Protein 3RMU (pdb70)

Solvent-accessible surface area: 24701 Å² total; per-residue (Å²): 71,151,26,28,61,1,35,4,1,0,0,0,0,58,50,18,127,123,0,11,44,12,0,115,95,37,13,41,12,123,31,43,158,50,57,82,34,101,168,58,12,11,17,1,1,49,0,58,13,35,18,10,84,1,13,0,11,55,31,65,54,178,137,10,98,4,24,47,55,22,135,186,54,163,56,11,10,18,30,13,0,0,0,20,4,77,63,3,99,40,8,14,110,56,4,103,153,82,177,17,90,1,22,40,123,109,57,119,104,9,44,69,54,84,34,5,1,60,2,90,58,64,40,50,4,2,6,31,2,12,2,6,37,79,89,76,10,27,68,0,23,3,0,0,0,0,0,59,47,17,134,117,0,13,46,12,0,119,96,36,12,51,12,119,24,43,158,51,60,81,35,104,165,45,11,10,18,0,2,49,0,32,11,12,3,4,82,1,9,0,12,56,34,59,56,184,134,11,101,4,39,46,54,21,136,183,55,159,59,11,12,25,35,14,0,0,0,14,2,45,64,3,98,45,5,8,116,62,4,96,171,81,178,21,88,5,23,43,100,64,58,148,107,6,39,59,56,59,38,6,4,54,2,94,60,60,42,51,5,2,7,30,2,9,2,1,34,14,77,49,24,18,88,0,24,4,0,0,0,0,0,57,45,7,128,123,0,16,44,12,0,119,90,34,12,31,12,126,31,43,153,45,58,82,33,103,166,58,12,11,17,0,2,51,0,57,11,66,16,3,84,0,11,0,10,59,32,61,57,191,138,9,98,3,39,54,54,21,131,159,42,158,53,12,12,15,28,13,0,0,0,21,4,14,52,2,98,31,6,15,119,42,4,109,154,79,179,18,84,3,24,41,42,117,56,125,108,7,44,66,51,71,35,5,2,53,2,78,60,111,43,56,3,8,6,33,2,14,1,6,37,34,118,71,25,28,71,0,25,4,0,0,0,0,1,65,46,7,127,119,0,14,47,10,0,115,96,38,15,28,9,79,30,44,141,35,56,81,32,104,165,52,10,12,17,0,2,51,0,30,9,17,11,0,48,0,13,0,12,57,34,61,56,187,132,10,101,4,25,44,56,22,121,189,45,171,70,11,12,28,34,12,0,0,0,23,3,100,66,5,96,44,7,8,100,56,4,103,153,83,180,18,72,2,27,49,60,118,57,124,105,10,46,63,55,85,32,7,3,58,1,74,51,138,40,48,4,2,7,32,2,14,2,6,40,80

Secondary structure (DSSP, 8-state):
--EEEEEEEEEE-S-HHHHHHIIIIIS--EEPPPEEEGGGTEEEEEEE-SSSEEEEEEE-STT-TTHHHHHH-TT-EEEEEEEEES-HHHHHHHHHHTT-TTB----EE-TTSSEEEEE-S-SS--S-EEEEE-/--EEEEEEEEEE-S-HHHHHHIIIIIS--EEPPPEEEGGGTEEEEEEE-SS-EEEEEEE-STT-TTHHHHHH-TT-EEEEEEEEES-HHHHHHHHHHTT-TTB-S--EE-TTSSEEEEE-S-SS--S-EEEEE-/--EEEEEEEEEE-S-HHHHHHIIIIIS--EEPPPEEEGGGTEEEEEEE-SSSEEEEEEE-STT-TTHHHHHHSTT-EEEEEEEEES-HHHHHHHHHHTT-TTB----EE-TTSSEEEEE-S-SS--S-EEEEE-/--EEEEEEEEEE-S-HHHHHHIIIIIS--EEPPPEEEGGGTEEEEEEE-SSSEEEEEEE-STT-TTHHHHHH-TT-EEEEEEEEES-HHHHHHHHHHTT-TTB----EE-TTSSEEEEE-S-SS--S-EEEEE-

Sequence (536 aa):
SMLGRLNHVAIAVPDLEKAAAFYKNILGAQVSEAVPLPEHGVSVVFVNLGNTKMMELLHPLGLDSPIAGFLQKNKAGGMHHICIEVDNINAAVMDLKKKKIRSLSEEVKIGAHGKPVIFLHPKDCGGVLVELEQASMLGRRLNHVAIAVPDLEKAAAFYKNILGAQQVSEAVPLPEHGVSVVFVNLGNTKMMELLHPLGLDSPIAGFLQKNKAGGMHHICIEVDNINAAVMDLKKKKIRSLSEEVKKIGAHGKPVIFLHPKDCGGVLVELEQASMLGRLNHVAIAVPDLEKAAAFYKNILGAQVSEAVPLPEHGVSVVFVNLGNTKMMELLHPLGLDSPIAGFLQKNKAGGMHHICIEVDNINAAVMDLKKKKIRSLSEEEVKIGAHGKPVIIFLHPKDCGGVLVELEQASMLGRLNHVAIAVPDLEKAAAFYKNILGAQVSEEAVPLPEHGVSVVFVNLGNTKMELLHPLGLDSPIAGFLQKNKAGGMHHICIEVDDNINAAVMDLKKKKIRSLSEEVKIGAHGKPVIFLHPKDCGGVLVELEQA

Radius of gyration: 24.74 Å; Cα contacts (8 Å, |Δi|>4): 1423; chains: 4; bounding box: 64×64×47 Å

Structure (mmCIF, N/CA/C/O backbone):
data_3RMU
#
_entry.id   3RMU
#
_cell.length_a   53.120
_cell.length_b   66.690
_cell.length_c   76.980
_cell.angle_alpha   90.00
_cell.angle_beta   90.10
_cell.angle_gamma   90.00
#
_symmetry.space_group_name_H-M   'P 1 21 1'
#
loop_
_entity.id
_entity.type
_entity.pdbx_description
1 polymer 'Methylmalonyl-CoA epimerase, mitochondrial'
2 non-polymer 'COBALT (II) ION'
3 non-polymer 1,2-ETHANEDIOL
4 non-polymer 'TETRAETHYLENE GLYCOL'
5 water water
#
loop_
_atom_site.group_PDB
_atom_site.id
_atom_site.type_symbol
_atom_site.label_atom_id
_atom_site.label_alt_id
_atom_site.label_comp_id
_atom_site.label_asym_id
_atom_site.label_entity_id
_atom_site.label_seq_id
_atom_site.pdbx_PDB_ins_code
_atom_site.Cartn_x
_atom_site.Cartn_y
_atom_site.Cartn_z
_atom_site.occupancy
_atom_site.B_iso_or_equiv
_atom_site.auth_seq_id
_atom_site.auth_comp_id
_atom_site.auth_asym_id
_atom_site.auth_atom_id
_atom_site.pdbx_PDB_model_num
ATOM 1 N N . SER A 1 1 ? 14.529 33.981 55.425 1.00 48.81 -1 SER A N 1
ATOM 2 C CA . SER A 1 1 ? 14.268 33.933 53.947 1.00 62.31 -1 SER A CA 1
ATOM 3 C C . SER A 1 1 ? 15.614 34.085 53.240 1.00 59.44 -1 SER A C 1
ATOM 4 O O . SER A 1 1 ? 16.096 33.138 52.620 1.00 64.42 -1 SER A O 1
ATOM 7 N N . MET A 1 2 ? 16.225 35.262 53.361 1.00 51.08 0 MET A N 1
ATOM 8 C CA . MET A 1 2 ? 17.599 35.442 52.934 1.00 43.08 0 MET A CA 1
ATOM 9 C C . MET A 1 2 ? 18.539 34.785 53.963 1.00 33.09 0 MET A C 1
ATOM 10 O O . MET A 1 2 ? 18.322 34.797 55.174 1.00 28.58 0 MET A O 1
ATOM 15 N N . LEU A 1 3 ? 19.585 34.181 53.455 1.00 24.59 45 LEU A N 1
ATOM 16 C CA . LEU A 1 3 ? 20.568 33.498 54.264 1.00 24.53 45 LEU A CA 1
ATOM 17 C C . LEU A 1 3 ? 21.599 34.506 54.752 1.00 22.15 45 LEU A C 1
ATOM 18 O O . LEU A 1 3 ? 22.003 35.442 54.025 1.00 25.55 45 LEU A O 1
ATOM 23 N N . GLY A 1 4 ? 22.036 34.316 55.957 1.00 18.11 46 GLY A N 1
ATOM 24 C CA . GLY A 1 4 ? 23.016 35.232 56.592 1.00 19.35 46 GLY A CA 1
ATOM 25 C C . GLY A 1 4 ? 24.312 34.580 57.037 1.00 20.42 46 GLY A C 1
ATOM 26 O O . GLY A 1 4 ? 24.898 33.753 56.323 1.00 18.20 46 GLY A O 1
ATOM 27 N N . ARG A 1 5 ? 24.782 34.967 58.229 1.00 18.06 47 ARG A N 1
ATOM 28 C CA . ARG A 1 5 ? 26.108 34.594 58.701 1.00 15.11 47 ARG A CA 1
ATOM 29 C C . ARG A 1 5 ? 26.149 33.201 59.304 1.00 13.39 47 ARG A C 1
ATOM 30 O O . ARG A 1 5 ? 25.142 32.662 59.689 1.00 15.03 47 ARG A O 1
ATOM 38 N N . LEU A 1 6 ? 27.345 32.682 59.475 1.00 13.76 48 LEU A N 1
ATOM 39 C CA . LEU A 1 6 ? 27.534 31.489 60.278 1.00 12.97 48 LEU A CA 1
ATOM 40 C C . LEU A 1 6 ? 27.514 31.914 61.732 1.00 12.97 48 LEU A C 1
ATOM 41 O O . LEU A 1 6 ? 28.388 32.620 62.190 1.00 18.46 48 LEU A O 1
ATOM 46 N N . ASN A 1 7 ? 26.483 31.497 62.445 1.00 13.79 49 ASN A N 1
ATOM 47 C CA . ASN A 1 7 ? 26.325 31.744 63.867 1.00 13.55 49 ASN A CA 1
ATOM 48 C C . ASN A 1 7 ? 27.286 30.869 64.707 1.00 18.28 49 ASN A C 1
ATOM 49 O O . ASN A 1 7 ? 27.986 31.373 65.551 1.00 18.38 49 ASN A O 1
ATOM 54 N N . HIS A 1 8 ? 27.353 29.571 64.450 1.00 13.39 50 HIS A N 1
ATOM 55 C CA . HIS A 1 8 ? 28.294 28.713 65.160 1.00 15.31 50 HIS A CA 1
ATOM 56 C C . HIS A 1 8 ? 28.625 27.464 64.381 1.00 15.35 50 HIS A C 1
ATOM 57 O O . HIS A 1 8 ? 27.862 27.071 63.473 1.00 17.30 50 HIS A O 1
ATOM 64 N N . VAL A 1 9 ? 29.765 26.875 64.733 1.00 12.11 51 VAL A N 1
ATOM 65 C CA . VAL A 1 9 ? 30.087 25.505 64.362 1.00 14.99 51 VAL A CA 1
ATOM 66 C C . VAL A 1 9 ? 29.978 24.760 65.662 1.00 14.01 51 VAL A C 1
ATOM 67 O O . VAL A 1 9 ? 30.563 25.193 66.648 1.00 15.67 51 VAL A O 1
ATOM 71 N N . ALA A 1 10 ? 29.218 23.666 65.701 1.00 16.06 52 ALA A N 1
ATOM 72 C CA . ALA A 1 10 ? 29.007 22.888 66.945 1.00 16.59 52 ALA A CA 1
ATOM 73 C C . ALA A 1 10 ? 29.925 21.658 66.893 1.00 16.65 52 ALA A C 1
ATOM 74 O O . ALA A 1 10 ? 29.930 20.938 65.905 1.00 19.24 52 ALA A O 1
ATOM 76 N N . ILE A 1 11 ? 30.672 21.457 67.962 1.00 16.22 53 ILE A N 1
ATOM 77 C CA . ILE A 1 11 ? 31.573 20.291 68.118 1.00 20.74 53 ILE A CA 1
ATOM 78 C C . ILE A 1 11 ? 31.126 19.509 69.330 1.00 23.04 53 ILE A C 1
ATOM 79 O O . ILE A 1 11 ? 31.022 20.080 70.417 1.00 21.24 53 ILE A O 1
ATOM 84 N N . ALA A 1 12 ? 30.843 18.205 69.155 1.00 17.34 54 ALA A N 1
ATOM 85 C CA . ALA A 1 12 ? 30.566 17.318 70.248 1.00 25.19 54 ALA A CA 1
ATOM 86 C C . ALA A 1 12 ? 31.887 16.813 70.825 1.00 24.56 54 ALA A C 1
ATOM 87 O O . ALA A 1 12 ? 32.800 16.434 70.088 1.00 24.15 54 ALA A O 1
ATOM 89 N N . VAL A 1 13 ? 32.026 16.894 72.139 1.00 26.67 55 VAL A N 1
ATOM 90 C CA . VAL A 1 13 ? 33.262 16.452 72.797 1.00 26.08 55 VAL A CA 1
ATOM 91 C C . VAL A 1 13 ? 32.924 15.523 73.915 1.00 27.98 55 VAL A C 1
ATOM 92 O O . VAL A 1 13 ? 31.898 15.694 74.590 1.00 27.74 55 VAL A O 1
ATOM 96 N N . PRO A 1 14 ? 33.787 14.520 74.148 1.00 28.12 56 PRO A N 1
ATOM 97 C CA . PRO A 1 14 ? 33.525 13.552 75.213 1.00 35.70 56 PRO A CA 1
ATOM 98 C C . PRO A 1 14 ? 33.892 14.114 76.577 1.00 33.01 56 PRO A C 1
ATOM 99 O O . PRO A 1 14 ? 33.501 13.569 77.586 1.00 31.88 56 PRO A O 1
ATOM 103 N N . ASP A 1 15 ? 34.619 15.227 76.614 1.00 28.18 57 ASP A N 1
ATOM 104 C CA . ASP A 1 15 ? 34.981 15.805 77.893 1.00 32.03 57 ASP A CA 1
ATOM 105 C C . ASP A 1 15 ? 34.951 17.297 77.750 1.00 29.99 57 ASP A C 1
ATOM 106 O O . ASP A 1 15 ? 35.863 17.883 77.187 1.00 27.90 57 ASP A O 1
ATOM 111 N N . LEU A 1 16 ? 33.904 17.925 78.255 1.00 26.99 58 LEU A N 1
ATOM 112 C CA . LEU A 1 16 ? 33.736 19.360 77.979 1.00 29.08 58 LEU A CA 1
ATOM 113 C C . LEU A 1 16 ? 34.848 20.218 78.616 1.00 27.64 58 LEU A C 1
ATOM 114 O O . LEU A 1 16 ? 35.378 21.143 77.982 1.00 21.39 58 LEU A O 1
ATOM 119 N N . GLU A 1 17 ? 35.197 19.929 79.864 1.00 28.49 59 GLU A N 1
ATOM 120 C CA . GLU A 1 17 ? 36.244 20.696 80.556 1.00 29.84 59 GLU A CA 1
ATOM 121 C C . GLU A 1 17 ? 37.615 20.572 79.850 1.00 30.17 59 GLU A C 1
ATOM 122 O O . GLU A 1 17 ? 38.316 21.574 79.661 1.00 28.08 59 GLU A O 1
ATOM 128 N N . LYS A 1 18 ? 37.997 19.347 79.465 1.00 30.94 60 LYS A N 1
ATOM 129 C CA . LYS A 1 18 ? 39.234 19.140 78.720 1.00 29.75 60 LYS A CA 1
ATOM 130 C C . LYS A 1 18 ? 39.250 19.882 77.365 1.00 29.37 60 LYS A C 1
ATOM 131 O O . LYS A 1 18 ? 40.303 20.451 76.975 1.00 23.79 60 LYS A O 1
ATOM 137 N N . ALA A 1 19 ? 38.108 19.901 76.653 1.00 28.16 61 ALA A N 1
ATOM 138 C CA . ALA A 1 19 ? 38.029 20.560 75.339 1.00 24.44 61 ALA A CA 1
ATOM 139 C C . ALA A 1 19 ? 38.131 22.086 75.508 1.00 22.09 61 ALA A C 1
ATOM 140 O O . ALA A 1 19 ? 38.905 22.759 74.820 1.00 22.76 61 ALA A O 1
ATOM 142 N N . ALA A 1 20 ? 37.375 22.617 76.457 1.00 22.20 62 ALA A N 1
ATOM 143 C CA . ALA A 1 20 ? 37.392 24.051 76.779 1.00 20.72 62 ALA A CA 1
ATOM 144 C C . ALA A 1 20 ? 38.794 24.541 77.143 1.00 24.16 62 ALA A C 1
ATOM 145 O O . ALA A 1 20 ? 39.252 25.560 76.635 1.00 22.60 62 ALA A O 1
ATOM 147 N N . ALA A 1 21 ? 39.484 23.778 78.003 1.00 22.98 63 ALA A N 1
ATOM 148 C CA . ALA A 1 21 ? 40.818 24.105 78.438 1.00 22.21 63 ALA A CA 1
ATOM 149 C C . ALA A 1 21 ? 41.830 24.008 77.305 1.00 22.59 63 ALA A C 1
ATOM 150 O O . ALA A 1 21 ? 42.811 24.728 77.311 1.00 26.17 63 ALA A O 1
ATOM 152 N N . PHE A 1 22 ? 41.612 23.123 76.335 1.00 24.42 64 PHE A N 1
ATOM 153 C CA . PHE A 1 22 ? 42.494 23.084 75.179 1.00 25.08 64 PHE A CA 1
ATOM 154 C C . PHE A 1 22 ? 42.408 24.406 74.403 1.00 25.12 64 PHE A C 1
ATOM 155 O O . PHE A 1 22 ? 43.423 25.053 74.127 1.00 26.80 64 PHE A O 1
ATOM 163 N N . TYR A 1 23 ? 41.191 24.807 74.052 1.00 21.46 65 TYR A N 1
ATOM 164 C CA . TYR A 1 23 ? 41.016 26.042 73.296 1.00 21.55 65 TYR A CA 1
ATOM 165 C C . TYR A 1 23 ? 41.566 27.222 74.064 1.00 19.27 65 TYR A C 1
ATOM 166 O O . TYR A 1 23 ? 42.289 28.045 73.486 1.00 21.30 65 TYR A O 1
ATOM 175 N N . LYS A 1 24 ? 41.276 27.280 75.362 1.00 18.22 66 LYS A N 1
ATOM 176 C CA . LYS A 1 24 ? 41.723 28.397 76.182 1.00 26.79 66 LYS A CA 1
ATOM 177 C C . LYS A 1 24 ? 43.237 28.418 76.389 1.00 24.07 66 LYS A C 1
ATOM 178 O O . LYS A 1 24 ? 43.892 29.412 76.114 1.00 25.68 66 LYS A O 1
ATOM 184 N N . ASN A 1 25 ? 43.782 27.325 76.907 1.00 25.26 67 ASN A N 1
ATOM 185 C CA . ASN A 1 25 ? 45.144 27.338 77.416 1.00 25.02 67 ASN A CA 1
ATOM 186 C C . ASN A 1 25 ? 46.208 26.794 76.448 1.00 24.03 67 ASN A C 1
ATOM 187 O O . ASN A 1 25 ? 47.369 27.108 76.600 1.00 29.64 67 ASN A O 1
ATOM 192 N N . ILE A 1 26 ? 45.807 25.979 75.485 1.00 26.77 68 ILE A N 1
ATOM 193 C CA . ILE A 1 26 ? 46.711 25.588 74.405 1.00 27.73 68 ILE A CA 1
ATOM 194 C C . ILE A 1 26 ? 46.634 26.581 73.230 1.00 26.14 68 ILE A C 1
ATOM 195 O O . ILE A 1 26 ? 47.650 27.161 72.873 1.00 28.16 68 ILE A O 1
ATOM 200 N N . LEU A 1 27 ? 45.450 26.799 72.656 1.00 25.97 69 LEU A N 1
ATOM 201 C CA . LEU A 1 27 ? 45.325 27.714 71.522 1.00 26.39 69 LEU A CA 1
ATOM 202 C C . LEU A 1 27 ? 45.225 29.208 71.868 1.00 24.94 69 LEU A C 1
ATOM 203 O O . LEU A 1 27 ? 45.416 30.061 71.002 1.00 26.33 69 LEU A O 1
ATOM 208 N N . GLY A 1 28 ? 44.884 29.541 73.095 1.00 23.99 70 GLY A N 1
ATOM 209 C CA . GLY A 1 28 ? 44.765 30.966 73.489 1.00 28.13 70 GLY A CA 1
ATOM 210 C C . GLY A 1 28 ? 43.466 31.651 73.035 1.00 29.04 70 GLY A C 1
ATOM 211 O O . GLY A 1 28 ? 43.452 32.877 72.793 1.00 28.14 70 GLY A O 1
ATOM 212 N N . ALA A 1 29 ? 42.396 30.862 72.915 1.00 21.35 71 ALA A N 1
ATOM 213 C CA . ALA A 1 29 ? 41.042 31.354 72.591 1.00 17.60 71 ALA A CA 1
ATOM 214 C C . ALA A 1 29 ? 40.332 31.975 73.799 1.00 22.76 71 ALA A C 1
ATOM 215 O O . ALA A 1 29 ? 40.630 31.673 74.983 1.00 24.19 71 ALA A O 1
ATOM 217 N N . GLN A 1 30 ? 39.352 32.820 73.492 1.00 21.70 72 GLN A N 1
ATOM 218 C CA . GLN A 1 30 ? 38.427 33.311 74.495 1.00 22.93 72 GLN A CA 1
ATOM 219 C C . GLN A 1 30 ? 37.353 32.266 74.652 1.00 18.35 72 GLN A C 1
ATOM 220 O O . GLN A 1 30 ? 36.682 31.920 73.692 1.00 21.05 72 GLN A O 1
ATOM 226 N N . VAL A 1 31 ? 37.195 31.759 75.864 1.00 20.07 73 VAL A N 1
ATOM 227 C CA . VAL A 1 31 ? 36.312 30.634 76.088 1.00 19.87 73 VAL A CA 1
ATOM 228 C C . VAL A 1 31 ? 35.411 30.938 77.304 1.00 21.74 73 VAL A C 1
ATOM 229 O O . VAL A 1 31 ? 35.874 31.471 78.320 1.00 22.48 73 VAL A O 1
ATOM 233 N N . SER A 1 32 ? 34.132 30.598 77.181 1.00 22.06 74 SER A N 1
ATOM 234 C CA . SER A 1 32 ? 33.155 30.785 78.252 1.00 22.17 74 SER A CA 1
ATOM 235 C C . SER A 1 32 ? 33.295 29.703 79.306 1.00 23.73 74 SER A C 1
ATOM 236 O O . SER A 1 32 ? 33.865 28.652 79.067 1.00 22.81 74 SER A O 1
ATOM 239 N 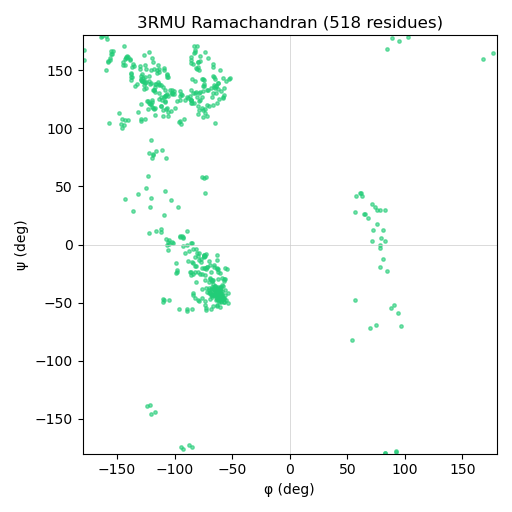N . GLU A 1 33 ? 32.741 29.967 80.473 1.00 25.49 75 GLU A N 1
ATOM 240 C CA . GLU A 1 33 ? 32.403 28.907 81.399 1.00 29.69 75 GLU A CA 1
ATOM 241 C C . GLU A 1 33 ? 31.379 27.942 80.763 1.00 28.64 75 GLU A C 1
ATOM 242 O O . GLU A 1 33 ? 30.587 28.344 79.900 1.00 28.59 75 GLU A O 1
ATOM 248 N N . ALA A 1 34 ? 31.424 26.671 81.164 1.00 26.46 76 ALA A N 1
ATOM 249 C CA . ALA A 1 34 ? 30.386 25.704 80.804 1.00 26.98 76 ALA A CA 1
ATOM 250 C C . ALA A 1 34 ? 29.021 26.147 81.309 1.00 26.19 76 ALA A C 1
ATOM 251 O O . ALA A 1 34 ? 28.873 26.523 82.479 1.00 29.39 76 ALA A O 1
ATOM 253 N N . VAL A 1 35 ? 28.032 26.096 80.419 1.00 24.08 77 VAL A N 1
ATOM 254 C CA . VAL A 1 35 ? 26.638 26.461 80.712 1.00 28.67 77 VAL A CA 1
ATOM 255 C C . VAL A 1 35 ? 25.742 25.229 80.525 1.00 23.37 77 VAL A C 1
ATOM 256 O O . VAL A 1 35 ? 25.643 24.744 79.409 1.00 24.56 77 VAL A O 1
ATOM 260 N N . PRO A 1 36 ? 25.076 24.731 81.593 1.00 25.48 78 PRO A N 1
ATOM 261 C CA . PRO A 1 36 ? 24.127 23.667 81.295 1.00 26.42 78 PRO A CA 1
ATOM 262 C C . PRO A 1 36 ? 22.854 24.193 80.628 1.00 23.29 78 PRO A C 1
ATOM 263 O O . PRO A 1 36 ? 22.265 25.166 81.102 1.00 26.04 78 PRO A O 1
ATOM 267 N N . LEU A 1 37 ? 22.395 23.469 79.620 1.00 23.89 79 LEU A N 1
ATOM 268 C CA . LEU A 1 37 ? 21.126 23.760 78.928 1.00 25.34 79 LEU A CA 1
ATOM 269 C C . LEU A 1 37 ? 20.223 22.533 79.027 1.00 25.31 79 LEU A C 1
ATOM 270 O O . LEU A 1 37 ? 20.123 21.766 78.058 1.00 24.76 79 LEU A O 1
ATOM 275 N N . PRO A 1 38 ? 19.578 22.343 80.189 1.00 26.87 80 PRO A N 1
ATOM 276 C CA . PRO A 1 38 ? 18.838 21.104 80.426 1.00 27.57 80 PRO A CA 1
ATOM 277 C C . PRO A 1 38 ? 17.709 20.871 79.430 1.00 29.30 80 PRO A C 1
ATOM 278 O O . PRO A 1 38 ? 17.446 19.720 79.075 1.00 26.68 80 PRO A O 1
ATOM 282 N N . GLU A 1 39 ? 17.028 21.946 79.012 1.00 31.58 81 GLU A N 1
ATOM 283 C CA . GLU A 1 39 ? 15.937 21.838 78.031 1.00 34.92 81 GLU A CA 1
ATOM 284 C C . GLU A 1 39 ? 16.412 21.219 76.710 1.00 31.05 81 GLU A C 1
ATOM 285 O O . GLU A 1 39 ? 15.604 20.611 75.985 1.00 31.32 81 GLU A O 1
ATOM 291 N N . HIS A 1 40 ? 17.687 21.411 76.389 1.00 29.51 82 HIS A N 1
ATOM 292 C CA . HIS A 1 40 ? 18.264 20.951 75.110 1.00 28.93 82 HIS A CA 1
ATOM 293 C C . HIS A 1 40 ? 19.134 19.720 75.261 1.00 27.22 82 HIS A C 1
ATOM 294 O O . HIS A 1 40 ? 19.702 19.211 74.277 1.00 26.89 82 HIS A O 1
ATOM 301 N N . GLY A 1 41 ? 19.244 19.245 76.505 1.00 30.12 83 GLY A N 1
ATOM 302 C CA . GLY A 1 41 ? 19.982 18.014 76.808 1.00 31.54 83 GLY A CA 1
ATOM 303 C C . GLY A 1 41 ? 21.472 18.069 76.561 1.00 28.28 83 GLY A C 1
ATOM 304 O O . GLY A 1 41 ? 22.101 17.038 76.309 1.00 27.42 83 GLY A O 1
ATOM 305 N N . VAL A 1 42 ? 22.066 19.271 76.625 1.00 24.03 84 VAL A N 1
ATOM 306 C CA . VAL A 1 42 ? 23.498 19.396 76.487 1.00 26.13 84 VAL A CA 1
ATOM 307 C C . VAL A 1 42 ? 24.017 20.445 77.449 1.00 22.57 84 VAL A C 1
ATOM 308 O O . VAL A 1 42 ? 23.234 21.245 77.994 1.00 23.54 84 VAL A O 1
ATOM 312 N N . SER A 1 43 ? 25.310 20.387 77.674 1.00 22.66 85 SER A N 1
ATOM 313 C CA . SER A 1 43 ? 26.105 21.491 78.265 1.00 23.86 85 SER A CA 1
ATOM 314 C C . SER A 1 43 ? 26.948 22.124 77.158 1.00 21.52 85 SER A C 1
ATOM 315 O O . SER A 1 43 ? 27.420 21.444 76.268 1.00 21.01 85 SER A O 1
ATOM 318 N N . VAL A 1 44 ? 27.145 23.445 77.198 1.00 22.33 86 VAL A N 1
ATOM 319 C CA . VAL A 1 44 ? 27.879 24.122 76.113 1.00 21.21 86 VAL A CA 1
ATOM 320 C C . VAL A 1 44 ? 29.019 24.986 76.650 1.00 17.07 86 VAL A C 1
ATOM 321 O O . VAL A 1 44 ? 28.858 25.662 77.691 1.00 19.24 86 VAL A O 1
ATOM 325 N N . VAL A 1 45 ? 30.150 24.992 75.950 1.00 17.03 87 VAL A N 1
ATOM 326 C CA . VAL A 1 45 ? 31.125 26.081 76.128 1.00 16.83 87 VAL A CA 1
ATOM 327 C C . VAL A 1 45 ? 31.214 26.792 74.770 1.00 13.26 87 VAL A C 1
ATOM 328 O O . VAL A 1 45 ? 31.285 26.170 73.705 1.00 17.44 87 VAL A O 1
ATOM 332 N N . PHE A 1 46 ? 31.195 28.117 74.830 1.00 17.67 88 PHE A N 1
ATOM 333 C CA . PHE A 1 46 ? 31.315 28.978 73.666 1.00 18.30 88 PHE A CA 1
ATOM 334 C C . PHE A 1 46 ? 32.761 29.406 73.492 1.00 18.43 88 PHE A C 1
ATOM 335 O O . PHE A 1 46 ? 33.362 29.924 74.430 1.00 18.51 88 PHE A O 1
ATOM 343 N N . VAL A 1 47 ? 33.328 29.146 72.312 1.00 17.20 89 VAL A N 1
ATOM 344 C CA . VAL A 1 47 ? 34.658 29.650 71.968 1.00 18.42 89 VAL A CA 1
ATOM 345 C C . VAL A 1 47 ? 34.445 30.827 71.028 1.00 15.98 89 VAL A C 1
ATOM 346 O O . VAL A 1 47 ? 33.884 30.651 69.963 1.00 18.42 89 VAL A O 1
ATOM 350 N N . ASN A 1 48 ? 34.813 32.021 71.468 1.00 18.78 90 ASN A N 1
ATOM 351 C CA . ASN A 1 48 ? 34.514 33.225 70.698 1.00 14.82 90 ASN A CA 1
ATOM 352 C C . ASN A 1 48 ? 35.710 33.560 69.817 1.00 17.80 90 ASN A C 1
ATOM 353 O O . ASN A 1 48 ? 36.709 34.039 70.306 1.00 19.54 90 ASN A O 1
ATOM 358 N N . LEU A 1 49 ? 35.589 33.261 68.525 1.00 17.39 91 LEU A N 1
ATOM 359 C CA . LEU A 1 49 ? 36.620 33.594 67.549 1.00 14.63 91 LEU A CA 1
ATOM 360 C C . LEU A 1 49 ? 36.472 34.986 66.890 1.00 20.22 91 LEU A C 1
ATOM 361 O O . LEU A 1 49 ? 37.230 35.281 65.956 1.00 17.22 91 LEU A O 1
ATOM 366 N N . GLY A 1 50 ? 35.584 35.842 67.431 1.00 14.78 92 GLY A N 1
ATOM 367 C CA . GLY A 1 50 ? 35.390 37.206 66.962 1.00 22.56 92 GLY A CA 1
ATOM 368 C C . GLY A 1 50 ? 34.368 37.294 65.846 1.00 15.56 92 GLY A C 1
ATOM 369 O O . GLY A 1 50 ? 33.404 38.074 65.933 1.00 21.41 92 GLY A O 1
ATOM 370 N N . ASN A 1 51 ? 34.594 36.523 64.786 1.00 19.58 93 ASN A N 1
ATOM 371 C CA . ASN A 1 51 ? 33.696 36.516 63.640 1.00 18.37 93 ASN A CA 1
ATOM 372 C C . ASN A 1 51 ? 32.520 35.533 63.788 1.00 14.54 93 ASN A C 1
ATOM 373 O O . ASN A 1 51 ? 31.517 35.682 63.112 1.00 16.93 93 ASN A O 1
ATOM 378 N N . THR A 1 52 ? 32.713 34.515 64.619 1.00 16.82 94 THR A N 1
ATOM 379 C CA . THR A 1 52 ? 31.738 33.472 64.861 1.00 18.32 94 THR A CA 1
ATOM 380 C C . THR A 1 52 ? 32.145 32.752 66.150 1.00 14.64 94 THR A C 1
ATOM 381 O O . THR A 1 52 ? 33.195 33.073 66.760 1.00 16.78 94 THR A O 1
ATOM 385 N N . LYS A 1 53 ? 31.361 31.773 66.539 1.00 18.67 95 LYS A N 1
ATOM 386 C CA . LYS A 1 53 ? 31.689 30.945 67.677 1.00 15.54 95 LYS A CA 1
ATOM 387 C C . LYS A 1 53 ? 31.689 29.480 67.377 1.00 20.39 95 LYS A C 1
ATOM 388 O O . LYS A 1 53 ? 31.015 29.022 66.458 1.00 17.58 95 LYS A O 1
ATOM 394 N N . MET A 1 54 ? 32.468 28.762 68.178 1.00 16.74 96 MET A N 1
ATOM 395 C CA A MET A 1 54 ? 32.402 27.324 68.232 0.50 17.43 96 MET A CA 1
ATOM 396 C CA B MET A 1 54 ? 32.401 27.328 68.225 0.50 18.41 96 MET A CA 1
ATOM 397 C C . MET A 1 54 ? 31.593 27.011 69.477 1.00 19.19 96 MET A C 1
ATOM 398 O O . MET A 1 54 ? 31.814 27.609 70.525 1.00 23.70 96 MET A O 1
ATOM 407 N N . GLU A 1 55 ? 30.655 26.085 69.374 1.00 17.18 97 GLU A N 1
ATOM 408 C CA . GLU A 1 55 ? 29.879 25.660 70.549 1.00 15.45 97 GLU A CA 1
ATOM 409 C C . GLU A 1 55 ? 30.376 24.264 70.812 1.00 16.16 97 GLU A C 1
ATOM 410 O O . GLU A 1 55 ? 30.156 23.354 69.999 1.00 23.61 97 GLU A O 1
ATOM 416 N N . LEU A 1 56 ? 31.098 24.102 71.923 1.00 17.68 98 LEU A N 1
ATOM 417 C CA . LEU A 1 56 ? 31.535 22.778 72.353 1.00 16.93 98 LEU A CA 1
ATOM 418 C C . LEU A 1 56 ? 30.421 22.155 73.210 1.00 16.69 98 LEU A C 1
ATOM 419 O O . LEU A 1 56 ? 29.970 22.740 74.196 1.00 16.10 98 LEU A O 1
ATOM 424 N N . LEU A 1 57 ? 30.004 20.933 72.873 1.00 18.23 99 LEU A N 1
ATOM 425 C CA . LEU A 1 57 ? 28.769 20.379 73.413 1.00 18.77 99 LEU A CA 1
ATOM 426 C C . LEU A 1 57 ? 29.083 19.050 74.051 1.00 16.14 99 LEU A C 1
ATOM 427 O O . LEU A 1 57 ? 29.857 18.287 73.487 1.00 19.82 99 LEU A O 1
ATOM 432 N N . HIS A 1 58 ? 28.467 18.808 75.203 1.00 21.29 100 HIS A N 1
ATOM 433 C CA . HIS A 1 58 ? 28.526 17.500 75.871 1.00 23.92 100 HIS A CA 1
ATOM 434 C C . HIS A 1 58 ? 27.146 17.141 76.418 1.00 22.69 100 HIS A C 1
ATOM 435 O O . HIS A 1 58 ? 26.427 18.023 76.888 1.00 24.14 100 HIS A O 1
ATOM 442 N N . PRO A 1 59 ? 26.750 15.853 76.341 1.00 22.66 101 PRO A N 1
ATOM 443 C CA . PRO A 1 59 ? 25.449 15.428 76.838 1.00 25.36 101 PRO A CA 1
ATOM 444 C C . PRO A 1 59 ? 25.160 15.850 78.263 1.00 25.39 101 PRO A C 1
ATOM 445 O O . PRO A 1 59 ? 26.052 15.825 79.135 1.00 30.59 101 PRO A O 1
ATOM 449 N N . LEU A 1 60 ? 23.900 16.190 78.481 1.00 24.40 102 LEU A N 1
ATOM 450 C CA . LEU A 1 60 ? 23.377 16.479 79.809 1.00 31.03 102 LEU A CA 1
ATOM 451 C C . LEU A 1 60 ? 22.118 15.630 79.936 1.00 41.07 102 LEU A C 1
ATOM 452 O O . LEU A 1 60 ? 21.083 15.920 79.312 1.00 40.12 102 LEU A O 1
ATOM 457 N N . GLY A 1 61 ? 22.234 14.565 80.736 1.00 44.95 103 GLY A N 1
ATOM 458 C CA . GLY A 1 61 ? 21.212 13.525 80.887 1.00 47.40 103 GLY A CA 1
ATOM 459 C C . GLY A 1 61 ? 21.232 12.453 79.804 1.00 49.77 103 GLY A C 1
ATOM 460 O O . GLY A 1 61 ? 22.008 12.524 78.850 1.00 49.19 103 GLY A O 1
ATOM 461 N N . LEU A 1 62 ? 20.304 11.506 79.912 1.00 57.56 104 LEU A N 1
ATOM 462 C CA . LEU A 1 62 ? 20.408 10.218 79.213 1.00 61.99 104 LEU A CA 1
ATOM 463 C C . LEU A 1 62 ? 19.974 10.187 77.756 1.00 61.91 104 LEU A C 1
ATOM 464 O O . LEU A 1 62 ? 20.515 9.408 76.967 1.00 66.13 104 LEU A O 1
ATOM 469 N N . ASP A 1 63 ? 18.996 11.002 77.389 1.00 59.13 105 ASP A N 1
ATOM 470 C CA . ASP A 1 63 ? 18.496 10.977 76.014 1.00 59.06 105 ASP A CA 1
ATOM 471 C C . ASP A 1 63 ? 18.947 12.238 75.308 1.00 51.62 105 ASP A C 1
ATOM 472 O O . ASP A 1 63 ? 18.168 12.907 74.634 1.00 49.14 105 ASP A O 1
ATOM 477 N N . SER A 1 64 ? 20.226 12.562 75.473 1.00 47.83 106 SER A N 1
ATOM 478 C CA . SER A 1 64 ? 20.778 13.723 74.832 1.00 43.69 106 SER A CA 1
ATOM 479 C C . SER A 1 64 ? 20.758 13.502 73.322 1.00 38.96 106 SER A C 1
ATOM 480 O O . SER A 1 64 ? 21.095 12.422 72.867 1.00 39.51 106 SER A O 1
ATOM 483 N N . PRO A 1 65 ? 20.365 14.526 72.548 1.00 39.63 107 PRO A N 1
ATOM 484 C CA . PRO A 1 65 ? 20.371 14.416 71.084 1.00 39.47 107 PRO A CA 1
ATOM 485 C C . PRO A 1 65 ? 21.756 14.207 70.455 1.00 41.96 107 PRO A C 1
ATOM 486 O O . PRO A 1 65 ? 21.824 13.867 69.280 1.00 38.54 107 PRO A O 1
ATOM 490 N N . ILE A 1 66 ? 22.836 14.420 71.218 1.00 41.02 108 ILE A N 1
ATOM 491 C CA . ILE A 1 66 ? 24.200 14.136 70.745 1.00 36.63 108 ILE A CA 1
ATOM 492 C C . ILE A 1 66 ? 24.813 12.863 71.385 1.00 39.31 108 ILE A C 1
ATOM 493 O O . ILE A 1 66 ? 25.915 12.446 71.028 1.00 37.26 108 ILE A O 1
ATOM 498 N N . ALA A 1 67 ? 24.110 12.238 72.327 1.00 37.55 109 ALA A N 1
ATOM 499 C CA . ALA A 1 67 ? 24.652 11.027 72.973 1.00 40.08 109 ALA A CA 1
ATOM 500 C C . ALA A 1 67 ? 24.987 9.957 71.931 1.00 39.81 109 ALA A C 1
ATOM 501 O O . ALA A 1 67 ? 26.008 9.278 72.030 1.00 45.47 109 ALA A O 1
ATOM 503 N N . GLY A 1 68 ? 24.142 9.834 70.913 1.00 42.80 110 GLY A N 1
ATOM 504 C CA . GLY A 1 68 ? 24.350 8.820 69.863 1.00 48.89 110 GLY A CA 1
ATOM 505 C C . GLY A 1 68 ? 25.540 9.144 68.972 1.00 46.82 110 GLY A C 1
ATOM 506 O O . GLY A 1 68 ? 26.287 8.260 68.566 1.00 45.58 110 GLY A O 1
ATOM 507 N N . PHE A 1 69 ? 25.729 10.430 68.687 1.00 43.77 111 PHE A N 1
ATOM 508 C CA . PHE A 1 69 ? 26.903 10.872 67.940 1.00 42.87 111 PHE A CA 1
ATOM 509 C C . PHE A 1 69 ? 28.210 10.505 68.677 1.00 41.32 111 PHE A C 1
ATOM 510 O O . PHE A 1 69 ? 29.189 10.114 68.052 1.00 37.74 111 PHE A O 1
ATOM 518 N N . LEU A 1 70 ? 28.197 10.587 70.005 1.00 40.60 112 LEU A N 1
ATOM 519 C CA . LEU A 1 70 ? 29.416 10.425 70.796 1.00 39.83 112 LEU A CA 1
ATOM 520 C C . LEU A 1 70 ? 29.765 8.973 71.009 1.00 44.36 112 LEU A C 1
ATOM 521 O O . LEU A 1 70 ? 30.901 8.657 71.328 1.00 48.40 112 LEU A O 1
ATOM 526 N N . GLN A 1 71 ? 28.785 8.097 70.817 1.00 51.25 113 GLN A N 1
ATOM 527 C CA . GLN A 1 71 ? 29.034 6.669 70.724 1.00 58.26 113 GLN A CA 1
ATOM 528 C C . GLN A 1 71 ? 29.722 6.290 69.398 1.00 59.63 113 GLN A C 1
ATOM 529 O O . GLN A 1 71 ? 30.613 5.434 69.390 1.00 67.12 113 GLN A O 1
ATOM 535 N N . LYS A 1 72 ? 29.309 6.903 68.288 1.00 55.99 114 LYS A N 1
ATOM 536 C CA . LYS A 1 72 ? 29.959 6.664 66.979 1.00 58.72 114 LYS A CA 1
ATOM 537 C C . LYS A 1 72 ? 31.347 7.304 66.875 1.00 56.21 114 LYS A C 1
ATOM 538 O O . LYS A 1 72 ? 32.245 6.734 66.264 1.00 53.73 114 LYS A O 1
ATOM 544 N N . ASN A 1 73 ? 31.497 8.493 67.457 1.00 49.28 115 ASN A N 1
ATOM 545 C CA . ASN A 1 73 ? 32.727 9.283 67.375 1.00 46.57 115 ASN A CA 1
ATOM 546 C C . ASN A 1 73 ? 33.250 9.518 68.788 1.00 45.38 115 ASN A C 1
ATOM 547 O O . ASN A 1 73 ? 32.893 10.501 69.440 1.00 40.32 115 ASN A O 1
ATOM 552 N N . LYS A 1 74 ? 34.089 8.591 69.254 1.00 49.61 116 LYS A N 1
ATOM 553 C CA . LYS A 1 74 ? 34.488 8.505 70.661 1.00 49.28 116 LYS A CA 1
ATOM 554 C C . LYS A 1 74 ? 35.388 9.676 71.067 1.00 45.13 116 LYS A C 1
ATOM 555 O O . LYS A 1 74 ? 35.388 10.103 72.235 1.00 43.71 116 LYS A O 1
ATOM 561 N N . ALA A 1 75 ? 36.146 10.203 70.107 1.00 44.51 117 ALA A N 1
ATOM 562 C CA . ALA A 1 75 ? 36.978 11.396 70.351 1.00 40.81 117 ALA A CA 1
ATOM 563 C C . ALA A 1 75 ? 36.188 12.684 70.186 1.00 38.52 117 ALA A C 1
ATOM 564 O O . ALA A 1 75 ? 36.713 13.763 70.443 1.00 37.06 117 ALA A O 1
ATOM 566 N N . GLY A 1 76 ? 34.925 12.562 69.780 1.00 37.15 118 GLY A N 1
ATOM 567 C CA . GLY A 1 76 ? 34.077 13.702 69.506 1.00 35.73 118 GLY A CA 1
ATOM 568 C C . GLY A 1 76 ? 34.180 14.076 68.032 1.00 35.07 118 GLY A C 1
ATOM 569 O O . GLY A 1 76 ? 34.884 13.416 67.293 1.00 33.54 118 GLY A O 1
ATOM 570 N N . GLY A 1 77 ? 33.497 15.140 67.617 1.00 26.94 119 GLY A N 1
ATOM 571 C CA . GLY A 1 77 ? 33.500 15.539 66.204 1.00 30.08 119 GLY A CA 1
ATOM 572 C C . GLY A 1 77 ? 32.606 16.719 65.890 1.00 26.82 119 GLY A C 1
ATOM 573 O O . GLY A 1 77 ? 31.740 17.094 66.670 1.00 23.45 119 GLY A O 1
ATOM 574 N N . MET A 1 78 ? 32.812 17.303 64.712 1.00 29.27 120 MET A N 1
ATOM 575 C CA . MET A 1 78 ? 31.965 18.368 64.226 1.00 30.24 120 MET A CA 1
ATOM 576 C C . MET A 1 78 ? 30.558 17.781 64.089 1.00 25.64 120 MET A C 1
ATOM 577 O O . MET A 1 78 ? 30.362 16.736 63.464 1.00 34.82 120 MET A O 1
ATOM 582 N N . HIS A 1 79 ? 29.603 18.426 64.727 1.00 23.82 121 HIS A N 1
ATOM 583 C CA . HIS A 1 79 ? 28.242 17.910 64.803 1.00 23.58 121 HIS A CA 1
ATOM 584 C C . HIS A 1 79 ? 27.302 18.693 63.859 1.00 22.43 121 HIS A C 1
ATOM 585 O O . HIS A 1 79 ? 26.509 18.080 63.153 1.00 22.28 121 HIS A O 1
ATOM 592 N N . HIS A 1 80 ? 27.334 20.033 63.862 1.00 19.68 122 HIS A N 1
ATOM 593 C CA . HIS A 1 80 ? 26.478 20.799 62.931 1.00 18.06 122 HIS A CA 1
ATOM 594 C C . HIS A 1 80 ? 27.064 22.175 62.659 1.00 19.82 122 HIS A C 1
ATOM 595 O O . HIS A 1 80 ? 27.945 22.620 63.385 1.00 17.30 122 HIS A O 1
ATOM 602 N N . ILE A 1 81 ? 26.550 22.842 61.638 1.00 16.77 123 ILE A N 1
ATOM 603 C CA . ILE A 1 81 ? 26.803 24.279 61.449 1.00 19.45 123 ILE A CA 1
ATOM 604 C C . ILE A 1 81 ? 25.485 25.006 61.599 1.00 19.76 123 ILE A C 1
ATOM 605 O O . ILE A 1 81 ? 24.425 24.476 61.238 1.00 23.43 123 ILE A O 1
ATOM 610 N N . CYS A 1 82 ? 25.520 26.227 62.111 1.00 18.46 124 CYS A N 1
ATOM 611 C CA . CYS A 1 82 ? 24.320 26.967 62.265 1.00 14.88 124 CYS A CA 1
ATOM 612 C C . CYS A 1 82 ? 24.418 28.249 61.467 1.00 19.25 124 CYS A C 1
ATOM 613 O O . CYS A 1 8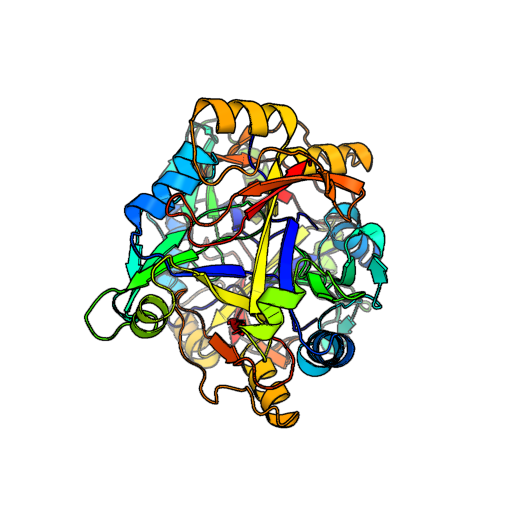2 ? 25.322 29.054 61.683 1.00 15.65 124 CYS A O 1
ATOM 616 N N . ILE A 1 83 ? 23.494 28.407 60.530 1.00 17.57 125 ILE A N 1
ATOM 617 C CA . ILE A 1 83 ? 23.447 29.594 59.681 1.00 16.28 125 ILE A CA 1
ATOM 618 C C . ILE A 1 83 ? 22.178 30.420 59.958 1.00 18.07 125 ILE A C 1
ATOM 619 O O . ILE A 1 83 ? 21.058 29.893 60.112 1.00 17.29 125 ILE A O 1
ATOM 624 N N . GLU A 1 84 ? 22.347 31.733 60.010 1.00 14.39 126 GLU A N 1
ATOM 625 C CA . GLU A 1 84 ? 21.230 32.609 60.283 1.00 18.02 126 GLU A CA 1
ATOM 626 C C . GLU A 1 84 ? 20.366 32.835 59.055 1.00 21.00 126 GLU A C 1
ATOM 627 O O . GLU A 1 84 ? 20.837 32.795 57.920 1.00 19.15 126 GLU A O 1
ATOM 633 N N . VAL A 1 85 ? 19.087 33.062 59.295 1.00 19.94 127 VAL A N 1
ATOM 634 C CA . VAL A 1 85 ? 18.171 33.425 58.233 1.00 19.81 127 VAL A CA 1
ATOM 635 C C . VAL A 1 85 ? 17.325 34.582 58.739 1.00 23.19 127 VAL A C 1
ATOM 636 O O . VAL A 1 85 ? 17.142 34.737 59.944 1.00 21.27 127 VAL A O 1
ATOM 640 N N . ASP A 1 86 ? 16.809 35.415 57.846 1.00 26.42 128 ASP A N 1
ATOM 641 C CA . ASP A 1 86 ? 16.051 36.566 58.366 1.00 31.34 128 ASP A CA 1
ATOM 642 C C . ASP A 1 86 ? 14.632 36.210 58.821 1.00 30.16 128 ASP A C 1
ATOM 643 O O . ASP A 1 86 ? 14.082 36.893 59.665 1.00 34.48 128 ASP A O 1
ATOM 648 N N . ASN A 1 87 ? 14.044 35.154 58.274 1.00 25.77 129 ASN A N 1
ATOM 649 C CA . ASN A 1 87 ? 12.692 34.765 58.651 1.00 29.39 129 ASN A CA 1
ATOM 650 C C . ASN A 1 87 ? 12.570 33.266 58.599 1.00 26.84 129 ASN A C 1
ATOM 651 O O . ASN A 1 87 ? 12.425 32.697 57.530 1.00 25.81 129 ASN A O 1
ATOM 656 N N . ILE A 1 88 ? 12.579 32.649 59.774 1.00 26.72 130 ILE A N 1
ATOM 657 C CA . ILE A 1 88 ? 12.526 31.203 59.901 1.00 28.55 130 ILE A CA 1
ATOM 658 C C . ILE A 1 88 ? 11.234 30.577 59.288 1.00 27.73 130 ILE A C 1
ATOM 659 O O . ILE A 1 88 ? 11.271 29.504 58.676 1.00 27.85 130 ILE A O 1
ATOM 664 N N . ASN A 1 89 ? 10.107 31.245 59.463 1.00 27.57 131 ASN A N 1
ATOM 665 C CA . ASN A 1 89 ? 8.844 30.747 58.935 1.00 30.41 131 ASN A CA 1
ATOM 666 C C . ASN A 1 89 ? 8.848 30.789 57.429 1.00 29.05 131 ASN A C 1
ATOM 667 O O . ASN A 1 89 ? 8.417 29.836 56.788 1.00 30.20 131 ASN A O 1
ATOM 672 N N . ALA A 1 90 ? 9.347 31.884 56.874 1.00 29.77 132 ALA A N 1
ATOM 673 C CA . ALA A 1 90 ? 9.461 32.034 55.434 1.00 31.59 132 ALA A CA 1
ATOM 674 C C . ALA A 1 90 ? 10.389 30.949 54.843 1.00 26.61 132 ALA A C 1
ATOM 675 O O . ALA A 1 90 ? 10.107 30.376 53.791 1.00 25.08 132 ALA A O 1
ATOM 677 N N . ALA A 1 91 ? 11.477 30.666 55.550 1.00 24.24 133 ALA A N 1
ATOM 678 C CA . ALA A 1 91 ? 12.447 29.689 55.120 1.00 25.01 133 ALA A CA 1
ATOM 679 C C . ALA A 1 91 ? 11.844 28.293 55.161 1.00 24.18 133 ALA A C 1
ATOM 680 O O . ALA A 1 91 ? 12.043 27.517 54.241 1.00 24.63 133 ALA A O 1
ATOM 682 N N . VAL A 1 92 ? 11.116 27.979 56.224 1.00 23.72 134 VAL A N 1
ATOM 683 C CA . VAL A 1 92 ? 10.448 26.684 56.335 1.00 26.61 134 VAL A CA 1
ATOM 684 C C . VAL A 1 92 ? 9.449 26.493 55.197 1.00 27.40 134 VAL A C 1
ATOM 685 O O . VAL A 1 92 ? 9.450 25.449 54.555 1.00 28.82 134 VAL A O 1
ATOM 689 N N . MET A 1 93 ? 8.615 27.494 54.923 1.00 26.00 135 MET A N 1
ATOM 690 C CA . MET A 1 93 ? 7.650 27.367 53.820 1.00 31.18 135 MET A CA 1
ATOM 691 C C . MET A 1 93 ? 8.344 27.211 52.453 1.00 30.53 135 MET A C 1
ATOM 692 O O . MET A 1 93 ? 7.921 26.373 51.642 1.00 31.17 135 MET A O 1
ATOM 697 N N . ASP A 1 94 ? 9.340 28.063 52.192 1.00 28.17 136 ASP A N 1
ATOM 698 C CA . ASP A 1 94 ? 10.142 27.996 50.955 1.00 30.49 136 ASP A CA 1
ATOM 699 C C . ASP A 1 94 ? 10.750 26.608 50.804 1.00 32.00 136 ASP A C 1
ATOM 700 O O . ASP A 1 94 ? 10.672 26.009 49.731 1.00 30.58 136 ASP A O 1
ATOM 705 N N . LEU A 1 95 ? 11.358 26.093 51.875 1.00 29.47 137 LEU A N 1
ATOM 706 C CA . LEU A 1 95 ? 11.969 24.762 51.800 1.00 29.71 137 LEU A CA 1
ATOM 707 C C . LEU A 1 95 ? 10.946 23.631 51.619 1.00 31.22 137 LEU A C 1
ATOM 708 O O . LEU A 1 95 ? 11.221 22.654 50.904 1.00 29.90 137 LEU A O 1
ATOM 713 N N . LYS A 1 96 ? 9.793 23.743 52.293 1.00 26.07 138 LYS A N 1
ATOM 714 C CA . LYS A 1 96 ? 8.693 22.785 52.103 1.00 33.45 138 LYS A CA 1
ATOM 715 C C . LYS A 1 96 ? 8.207 22.829 50.662 1.00 30.71 138 LYS A C 1
ATOM 716 O O . LYS A 1 96 ? 7.909 21.790 50.087 1.00 33.72 138 LYS A O 1
ATOM 722 N N . LYS A 1 97 ? 8.140 24.023 50.074 1.00 30.16 139 LYS A N 1
ATOM 723 C CA . LYS A 1 97 ? 7.702 24.166 48.676 1.00 32.71 139 LYS A CA 1
ATOM 724 C C . LYS A 1 97 ? 8.688 23.574 47.652 1.00 34.17 139 LYS A C 1
ATOM 725 O O . LYS A 1 97 ? 8.289 23.141 46.572 1.00 35.90 139 LYS A O 1
ATOM 731 N N . LYS A 1 98 ? 9.968 23.611 47.992 1.00 33.45 140 LYS A N 1
ATOM 732 C CA . LYS A 1 98 ? 11.052 23.092 47.147 1.00 32.22 140 LYS A CA 1
ATOM 733 C C . LYS A 1 98 ? 11.112 21.565 47.272 1.00 34.33 140 LYS A C 1
ATOM 734 O O . LYS A 1 98 ? 11.862 20.905 46.544 1.00 34.39 140 LYS A O 1
ATOM 740 N N . LYS A 1 99 ? 10.313 21.012 48.194 1.00 30.23 141 LYS A N 1
ATOM 741 C CA . LYS A 1 99 ? 10.207 19.573 48.430 1.00 34.06 141 LYS A CA 1
ATOM 742 C C . LYS A 1 99 ? 11.545 18.945 48.775 1.00 36.16 141 LYS A C 1
ATOM 743 O O . LYS A 1 99 ? 11.856 17.863 48.275 1.00 37.33 141 LYS A O 1
ATOM 749 N N . ILE A 1 100 ? 12.355 19.594 49.595 1.00 39.27 142 ILE A N 1
ATOM 750 C CA . ILE A 1 100 ? 13.637 18.968 49.952 1.00 43.47 142 ILE A CA 1
ATOM 751 C C . ILE A 1 100 ? 13.488 18.006 51.141 1.00 46.44 142 ILE A C 1
ATOM 752 O O . ILE A 1 100 ? 13.000 18.383 52.226 1.00 45.58 142 ILE A O 1
ATOM 757 N N . ARG A 1 101 ? 13.916 16.760 50.907 1.00 46.77 143 ARG A N 1
ATOM 758 C CA . ARG A 1 101 ? 13.795 15.673 51.891 1.00 49.37 143 ARG A CA 1
ATOM 759 C C . ARG A 1 101 ? 14.712 15.819 53.115 1.00 46.44 143 ARG A C 1
ATOM 760 O O . ARG A 1 101 ? 14.514 15.136 54.110 1.00 50.55 143 ARG A O 1
ATOM 762 N N . SER A 1 102 ? 15.703 16.706 53.058 1.00 39.74 144 SER A N 1
ATOM 763 C CA . SER A 1 102 ? 16.488 17.029 54.268 1.00 45.96 144 SER A CA 1
ATOM 764 C C . SER A 1 102 ? 15.686 17.815 55.357 1.00 43.56 144 SER A C 1
ATOM 765 O O . SER A 1 102 ? 16.077 17.814 56.534 1.00 34.57 144 SER A O 1
ATOM 768 N N . LEU A 1 103 ? 14.556 18.426 54.994 1.00 60.84 145 LEU A N 1
ATOM 769 C CA . LEU A 1 103 ? 13.840 19.321 55.929 1.00 59.56 145 LEU A CA 1
ATOM 770 C C . LEU A 1 103 ? 13.211 18.573 57.113 1.00 65.28 145 LEU A C 1
ATOM 771 O O . LEU A 1 103 ? 12.543 17.551 56.916 1.00 65.37 145 LEU A O 1
ATOM 776 N N . SER A 1 104 ? 13.395 19.115 58.324 1.00 63.32 146 SER A N 1
ATOM 777 C CA . SER A 1 104 ? 12.978 18.450 59.577 1.00 72.65 146 SER A CA 1
ATOM 778 C C . SER A 1 104 ? 11.689 18.989 60.224 1.00 76.60 146 SER A C 1
ATOM 779 O O . SER A 1 104 ? 11.606 19.068 61.451 1.00 78.08 146 SER A O 1
ATOM 782 N N . GLU A 1 105 ? 10.695 19.346 59.409 1.00 83.48 147 GLU A N 1
ATOM 783 C CA . GLU A 1 105 ? 9.333 19.699 59.885 1.00 88.71 147 GLU A CA 1
ATOM 784 C C . GLU A 1 105 ? 9.258 20.793 60.968 1.00 84.29 147 GLU A C 1
ATOM 785 O O . GLU A 1 105 ? 8.999 21.967 60.674 1.00 81.97 147 GLU A O 1
ATOM 791 N N . GLU A 1 106 ? 9.477 20.376 62.218 1.00 81.32 148 GLU A N 1
ATOM 792 C CA . GLU A 1 106 ? 9.066 21.136 63.391 1.00 76.04 148 GLU A CA 1
ATOM 793 C C . GLU A 1 106 ? 10.026 22.277 63.681 1.00 61.66 148 GLU A C 1
ATOM 794 O O . GLU A 1 106 ? 11.210 22.036 63.859 1.00 55.09 148 GLU A O 1
ATOM 800 N N . VAL A 1 107 ? 9.501 23.502 63.745 1.00 56.70 149 VAL A N 1
ATOM 801 C CA . VAL A 1 107 ? 10.254 24.656 64.256 1.00 50.96 149 VAL A CA 1
ATOM 802 C C . VAL A 1 107 ? 10.254 24.560 65.787 1.00 52.09 149 VAL A C 1
ATOM 803 O O . VAL A 1 107 ? 9.197 24.450 66.404 1.00 52.21 149 VAL A O 1
ATOM 807 N N . LYS A 1 108 ? 11.444 24.567 66.381 1.00 48.99 150 LYS A N 1
ATOM 808 C CA . LYS A 1 108 ? 11.615 24.470 67.827 1.00 48.86 150 LYS A CA 1
ATOM 809 C C . LYS A 1 108 ? 12.322 25.729 68.286 1.00 41.69 150 LYS A C 1
ATOM 810 O O . LYS A 1 108 ? 12.942 26.415 67.480 1.00 34.61 150 LYS A O 1
ATOM 816 N N . ILE A 1 109 ? 12.232 26.037 69.574 1.00 39.27 151 ILE A N 1
ATOM 817 C CA . ILE A 1 109 ? 13.062 27.096 70.122 1.00 39.95 151 ILE A CA 1
ATOM 818 C C . ILE A 1 109 ? 14.398 26.444 70.495 1.00 41.28 151 ILE A C 1
ATOM 819 O O . ILE A 1 109 ? 14.410 25.472 71.251 1.00 45.58 151 ILE A O 1
ATOM 824 N N . GLY A 1 110 ? 15.495 26.945 69.919 1.00 36.64 152 GLY A N 1
ATOM 825 C CA . GLY A 1 110 ? 16.859 26.461 70.241 1.00 37.29 152 GLY A CA 1
ATOM 826 C C . GLY A 1 110 ? 17.479 27.120 71.470 1.00 38.09 152 GLY A C 1
ATOM 827 O O . GLY A 1 110 ? 16.832 27.926 72.153 1.00 37.85 152 GLY A O 1
ATOM 828 N N . ALA A 1 111 ? 18.754 26.808 71.751 1.00 40.41 153 ALA A N 1
ATOM 829 C CA . ALA A 1 111 ? 19.381 27.234 73.031 1.00 45.16 153 ALA A CA 1
ATOM 830 C C . ALA A 1 111 ? 19.543 28.745 73.155 1.00 49.18 153 ALA A C 1
ATOM 831 O O . ALA A 1 111 ? 19.677 29.274 74.275 1.00 55.40 153 ALA A O 1
ATOM 833 N N . HIS A 1 112 ? 19.506 29.446 72.016 1.00 39.86 154 HIS A N 1
ATOM 834 C CA . HIS A 1 112 ? 19.664 30.897 72.024 1.00 44.94 154 HIS A CA 1
ATOM 835 C C . HIS A 1 112 ? 18.334 31.615 72.266 1.00 44.10 154 HIS A C 1
ATOM 836 O O . HIS A 1 112 ? 18.274 32.851 72.301 1.00 50.04 154 HIS A O 1
ATOM 843 N N . GLY A 1 113 ? 17.273 30.840 72.454 1.00 47.19 155 GLY A N 1
ATOM 844 C CA . GLY A 1 113 ? 15.939 31.402 72.676 1.00 48.39 155 GLY A CA 1
ATOM 845 C C . GLY A 1 113 ? 15.268 31.816 71.378 1.00 46.35 155 GLY A C 1
ATOM 846 O O . GLY A 1 113 ? 14.249 32.504 71.417 1.00 49.50 155 GLY A O 1
ATOM 847 N N . LYS A 1 114 ? 15.827 31.387 70.232 1.00 40.62 156 LYS A N 1
ATOM 848 C CA . LYS A 1 114 ? 15.314 31.762 68.893 1.00 39.79 156 LYS A CA 1
ATOM 849 C C . LYS A 1 114 ? 14.756 30.537 68.170 1.00 34.45 156 LYS A C 1
ATOM 850 O O . LYS A 1 114 ? 15.197 29.426 68.433 1.00 33.25 156 LYS A O 1
ATOM 856 N N . PRO A 1 115 ? 13.767 30.727 67.271 1.00 32.61 157 PRO A N 1
ATOM 857 C CA . PRO A 1 115 ? 13.270 29.549 66.544 1.00 32.26 157 PRO A CA 1
ATOM 858 C C . PRO A 1 115 ? 14.365 28.965 65.633 1.00 26.94 157 PRO A C 1
ATOM 859 O O . PRO A 1 115 ? 15.148 29.741 65.085 1.00 25.20 157 PRO A O 1
ATOM 863 N N . VAL A 1 116 ? 14.440 27.629 65.524 1.00 22.07 158 VAL A N 1
ATOM 864 C CA . VAL A 1 116 ? 15.393 26.960 64.629 1.00 21.65 158 VAL A CA 1
ATOM 865 C C . VAL A 1 116 ? 14.756 25.795 63.921 1.00 20.63 158 VAL A C 1
ATOM 866 O O . VAL A 1 116 ? 13.765 25.256 64.375 1.00 28.36 158 VAL A O 1
ATOM 870 N N . ILE A 1 117 ? 15.362 25.412 62.807 1.00 21.52 159 ILE A N 1
ATOM 871 C CA . ILE A 1 117 ? 15.034 24.179 62.087 1.00 26.02 159 ILE A CA 1
ATOM 872 C C . ILE A 1 117 ? 16.337 23.493 61.655 1.00 26.01 159 ILE A C 1
ATOM 873 O O . ILE A 1 117 ? 17.378 24.158 61.468 1.00 23.32 159 ILE A O 1
ATOM 878 N N . PHE A 1 118 ? 16.307 22.176 61.513 1.00 25.41 160 PHE A N 1
ATOM 879 C CA . PHE A 1 118 ? 17.480 21.448 61.064 1.00 26.64 160 PHE A CA 1
ATOM 880 C C . PHE A 1 118 ? 17.218 20.813 59.688 1.00 27.78 160 PHE A C 1
ATOM 881 O O . PHE A 1 118 ? 16.113 20.327 59.411 1.00 35.75 160 PHE A O 1
ATOM 889 N N . LEU A 1 119 ? 18.224 20.858 58.821 1.00 25.17 161 LEU A N 1
ATOM 890 C CA . LEU A 1 119 ? 18.248 20.104 57.554 1.00 28.57 161 LEU A CA 1
ATOM 891 C C . LEU A 1 119 ? 19.326 19.037 57.648 1.00 30.44 161 LEU A C 1
ATOM 892 O O . LEU A 1 119 ? 20.494 19.323 57.926 1.00 30.63 161 LEU A O 1
ATOM 897 N N . HIS A 1 120 ? 18.953 17.804 57.378 1.00 39.10 162 HIS A N 1
ATOM 898 C CA . HIS A 1 120 ? 19.916 16.714 57.450 1.00 49.13 162 HIS A CA 1
ATOM 899 C C . HIS A 1 120 ? 20.739 16.615 56.153 1.00 50.88 162 HIS A C 1
ATOM 900 O O . HIS A 1 120 ? 20.481 17.348 55.181 1.00 47.52 162 HIS A O 1
ATOM 907 N N . PRO A 1 121 ? 21.787 15.780 56.155 1.00 58.10 163 PRO A N 1
ATOM 908 C CA . PRO A 1 121 ? 22.622 15.643 54.953 1.00 64.03 163 PRO A CA 1
ATOM 909 C C . PRO A 1 121 ? 21.969 14.845 53.809 1.00 68.13 163 PRO A C 1
ATOM 910 O O . PRO A 1 121 ? 22.644 14.042 53.178 1.00 70.99 163 PRO A O 1
ATOM 914 N N . LYS A 1 122 ? 20.690 15.097 53.518 1.00 70.84 164 LYS A N 1
ATOM 915 C CA . LYS A 1 122 ? 19.915 14.248 52.588 1.00 76.92 164 LYS A CA 1
ATOM 916 C C . LYS A 1 122 ? 19.767 14.835 51.178 1.00 79.32 164 LYS A C 1
ATOM 917 O O . LYS A 1 122 ? 19.128 14.216 50.319 1.00 86.05 164 LYS A O 1
ATOM 919 N N . ASP A 1 123 ? 20.355 16.010 50.940 1.00 75.80 165 ASP A N 1
ATOM 920 C CA . ASP A 1 123 ? 20.278 16.680 49.628 1.00 80.46 165 ASP A CA 1
ATOM 921 C C . ASP A 1 123 ? 21.655 17.168 49.113 1.00 78.93 165 ASP A C 1
ATOM 922 O O . ASP A 1 123 ? 21.774 18.288 48.610 1.00 78.15 165 ASP A O 1
ATOM 927 N N . CYS A 1 124 ? 22.683 16.326 49.247 1.00 77.79 166 CYS A N 1
ATOM 928 C CA . CYS A 1 124 ? 24.027 16.603 48.701 1.00 77.70 166 CYS A CA 1
ATOM 929 C C . CYS A 1 124 ? 24.850 17.704 49.421 1.00 72.39 166 CYS A C 1
ATOM 930 O O . CYS A 1 124 ? 25.969 18.008 48.996 1.00 77.89 166 CYS A O 1
ATOM 933 N N . GLY A 1 125 ? 24.320 18.272 50.506 1.00 62.53 167 GLY A N 1
ATOM 934 C CA . GLY A 1 125 ? 24.982 19.372 51.223 1.00 57.53 167 GLY A CA 1
ATOM 935 C C . GLY A 1 125 ? 26.100 18.995 52.200 1.00 55.20 167 GLY A C 1
ATOM 936 O O . GLY A 1 125 ? 26.768 19.884 52.762 1.00 48.98 167 GLY A O 1
ATOM 937 N N . GLY A 1 126 ? 26.284 17.694 52.437 1.00 53.56 168 GLY A N 1
ATOM 938 C CA . GLY A 1 126 ? 27.407 17.174 53.234 1.00 51.53 168 GLY A CA 1
ATOM 939 C C . GLY A 1 126 ? 27.378 17.232 54.773 1.00 51.64 168 GLY A C 1
ATOM 940 O O . GLY A 1 126 ? 28.132 16.492 55.401 1.00 53.92 168 GLY A O 1
ATOM 941 N N . VAL A 1 127 ? 26.535 18.081 55.384 1.00 42.36 169 VAL A N 1
ATOM 942 C CA . VAL A 1 127 ? 26.542 18.312 56.843 1.00 37.21 169 VAL A CA 1
ATOM 943 C C . VAL A 1 127 ? 25.138 18.514 57.453 1.00 34.41 169 VAL A C 1
ATOM 944 O O . VAL A 1 127 ? 24.212 18.921 56.741 1.00 37.45 169 VAL A O 1
ATOM 948 N N . LEU A 1 128 ? 24.987 18.309 58.772 1.00 27.83 170 LEU A N 1
ATOM 949 C CA . LEU A 1 128 ? 23.770 18.753 59.486 1.00 21.04 170 LEU A CA 1
ATOM 950 C C . LEU A 1 128 ? 23.760 20.257 59.618 1.00 24.66 170 LEU A C 1
ATOM 951 O O . LEU A 1 128 ? 24.667 20.843 60.214 1.00 22.05 170 LEU A O 1
ATOM 956 N N . VAL A 1 129 ? 22.733 20.880 59.066 1.00 22.20 171 VAL A N 1
ATOM 957 C CA . VAL A 1 129 ? 22.627 22.331 59.045 1.00 18.63 171 VAL A CA 1
ATOM 958 C C . VAL A 1 129 ? 21.450 22.788 59.903 1.00 22.76 171 VAL A C 1
ATOM 959 O O . VAL A 1 129 ? 20.324 22.332 59.724 1.00 23.06 171 VAL A O 1
ATOM 963 N N . GLU A 1 130 ? 21.739 23.681 60.852 1.00 15.26 172 GLU A N 1
ATOM 964 C CA . GLU A 1 130 ? 20.702 24.311 61.712 1.00 15.62 172 GLU A CA 1
ATOM 965 C C . GLU A 1 130 ? 20.520 25.700 61.125 1.00 18.37 172 GLU A C 1
ATOM 966 O O . GLU A 1 130 ? 21.500 26.374 60.804 1.00 21.88 172 GLU A O 1
ATOM 972 N N . LEU A 1 131 ? 19.288 26.085 60.880 1.00 16.35 173 LEU A N 1
ATOM 973 C CA . LEU A 1 131 ? 18.942 27.442 60.439 1.00 16.28 173 LEU A CA 1
ATOM 974 C C . LEU A 1 131 ? 18.261 28.141 61.599 1.00 20.35 173 LEU A C 1
ATOM 975 O O . LEU A 1 131 ? 17.367 27.589 62.233 1.00 17.93 173 LEU A O 1
ATOM 980 N N . GLU A 1 132 ? 18.690 29.370 61.866 1.00 21.88 174 GLU A N 1
ATOM 981 C CA . GLU A 1 132 ? 18.223 30.075 63.048 1.00 23.88 174 GLU A CA 1
ATOM 982 C C . GLU A 1 132 ? 17.853 31.471 62.693 1.00 22.07 174 GLU A C 1
ATOM 983 O O . GLU A 1 132 ? 18.542 32.153 61.945 1.00 21.42 174 GLU A O 1
ATOM 989 N N . GLN A 1 133 ? 16.727 31.901 63.230 1.00 22.89 175 GLN A N 1
ATOM 990 C CA . GLN A 1 133 ? 16.221 33.217 62.992 1.00 29.00 175 GLN A CA 1
ATOM 991 C C . GLN A 1 133 ? 17.240 34.274 63.420 1.00 34.11 175 GLN A C 1
ATOM 992 O O . GLN A 1 133 ? 17.673 34.267 64.569 1.00 35.20 175 GLN A O 1
ATOM 998 N N . ALA A 1 134 ? 17.584 35.191 62.511 1.00 37.50 176 ALA A N 1
ATOM 999 C CA . ALA A 1 134 ? 18.480 36.314 62.834 1.00 45.10 176 ALA A CA 1
ATOM 1000 C C . ALA A 1 134 ? 17.871 37.208 63.910 1.00 52.60 176 ALA A C 1
ATOM 1001 O O . ALA A 1 134 ? 18.141 37.043 65.100 1.00 54.42 176 ALA A O 1
ATOM 1004 N N . SER B 1 1 ? 45.734 39.193 70.446 1.00 61.58 -1 SER B N 1
ATOM 1005 C CA . SER B 1 1 ? 45.989 37.758 70.75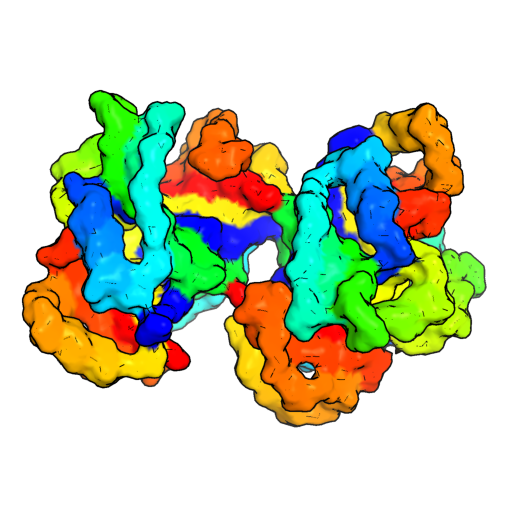8 1.00 56.46 -1 SER B CA 1
ATOM 1006 C C . SER B 1 1 ? 46.549 37.022 69.533 1.00 50.25 -1 SER B C 1
ATOM 1007 O O . SER B 1 1 ? 46.266 37.401 68.384 1.00 47.33 -1 SER B O 1
ATOM 1010 N N . MET B 1 2 ? 47.339 35.976 69.774 1.00 42.60 0 MET B N 1
ATOM 1011 C CA . MET B 1 2 ? 47.837 35.116 68.682 1.00 36.74 0 MET B CA 1
ATOM 1012 C C . MET B 1 2 ? 46.720 34.463 67.863 1.00 31.84 0 MET B C 1
ATOM 1013 O O . MET B 1 2 ? 46.763 34.471 66.636 1.00 27.66 0 MET B O 1
ATOM 1018 N N . LEU B 1 3 ? 45.726 33.888 68.525 1.00 23.55 45 LEU B N 1
ATOM 1019 C CA . LEU B 1 3 ? 44.640 33.212 67.820 1.00 25.16 45 LEU B CA 1
ATOM 1020 C C . LEU B 1 3 ? 43.666 34.222 67.198 1.00 24.90 45 LEU B C 1
ATOM 1021 O O . LEU B 1 3 ? 43.265 35.189 67.853 1.00 27.99 45 LEU B O 1
ATOM 1026 N N . GLY B 1 4 ? 43.263 33.967 65.966 1.00 23.50 46 GLY B N 1
ATOM 1027 C CA . GLY B 1 4 ? 42.317 34.836 65.267 1.00 22.57 46 GLY B CA 1
ATOM 1028 C C . GLY B 1 4 ? 40.976 34.232 64.869 1.00 22.92 46 GLY B C 1
ATOM 1029 O O . GLY B 1 4 ? 40.363 33.438 65.590 1.00 17.73 46 GLY B O 1
ATOM 1030 N N . ARG B 1 5 ? 40.509 34.668 63.709 1.00 20.00 47 ARG B N 1
ATOM 1031 C CA A ARG B 1 5 ? 39.183 34.334 63.197 0.50 16.25 47 ARG B CA 1
ATOM 1032 C CA B ARG B 1 5 ? 39.179 34.336 63.198 0.50 16.31 47 ARG B CA 1
ATOM 1033 C C . ARG B 1 5 ? 39.073 32.929 62.629 1.00 15.97 47 ARG B C 1
ATOM 1034 O O . ARG B 1 5 ? 40.056 32.310 62.264 1.00 18.47 47 ARG B O 1
ATOM 1049 N N . LEU B 1 6 ? 37.845 32.435 62.544 1.00 17.42 48 LEU B N 1
ATOM 1050 C CA . LEU B 1 6 ? 37.574 31.255 61.772 1.00 17.85 48 LEU B CA 1
ATOM 1051 C C . LEU B 1 6 ? 37.640 31.620 60.296 1.00 15.46 48 LEU B C 1
ATOM 1052 O O . LEU B 1 6 ? 36.848 32.424 59.793 1.00 17.07 48 LEU B O 1
ATOM 1057 N N . ASN B 1 7 ? 38.588 31.023 59.583 1.00 15.11 49 ASN B N 1
ATOM 1058 C CA . ASN B 1 7 ? 38.751 31.331 58.179 1.00 14.17 49 ASN B CA 1
ATOM 1059 C C . ASN B 1 7 ? 37.795 30.501 57.341 1.00 13.86 49 ASN B C 1
ATOM 1060 O O . ASN B 1 7 ? 37.170 31.002 56.412 1.00 18.02 49 ASN B O 1
ATOM 1065 N N . HIS B 1 8 ? 37.677 29.218 57.667 1.00 14.93 50 HIS B N 1
ATOM 1066 C CA . HIS B 1 8 ? 36.734 28.359 56.993 1.00 15.76 50 HIS B CA 1
ATOM 1067 C C . HIS B 1 8 ? 36.344 27.125 57.795 1.00 15.22 50 HIS B C 1
ATOM 1068 O O . HIS B 1 8 ? 37.087 26.676 58.683 1.00 13.68 50 HIS B O 1
ATOM 1075 N N . VAL B 1 9 ? 35.177 26.599 57.444 1.00 14.35 51 VAL B N 1
ATOM 1076 C CA . VAL B 1 9 ? 34.790 25.231 57.783 1.00 15.05 51 VAL B CA 1
ATOM 1077 C C . VAL B 1 9 ? 34.865 24.489 56.462 1.00 17.32 51 VAL B C 1
ATOM 1078 O O . VAL B 1 9 ? 34.309 24.927 55.475 1.00 16.98 51 VAL B O 1
ATOM 1082 N N . ALA B 1 10 ? 35.566 23.369 56.436 1.00 14.92 52 ALA B N 1
ATOM 1083 C CA . ALA B 1 10 ? 35.759 22.579 55.219 1.00 16.62 52 ALA B CA 1
ATOM 1084 C C . ALA B 1 10 ? 34.804 21.391 55.312 1.00 19.47 52 ALA B C 1
ATOM 1085 O O . ALA B 1 10 ? 34.771 20.728 56.335 1.00 21.87 52 ALA B O 1
ATOM 1087 N N . ILE B 1 11 ? 34.072 21.127 54.236 1.00 15.71 53 ILE B N 1
ATOM 1088 C CA . ILE B 1 11 ? 33.133 19.998 54.133 1.00 20.19 53 ILE B CA 1
ATOM 1089 C C . ILE B 1 11 ? 33.559 19.171 52.946 1.00 18.71 53 ILE B C 1
ATOM 1090 O O . ILE B 1 11 ? 33.599 19.717 51.858 1.00 18.95 53 ILE B O 1
ATOM 1095 N N . ALA B 1 12 ? 33.863 17.865 53.127 1.00 21.29 54 ALA B N 1
ATOM 1096 C CA . ALA B 1 12 ? 34.139 16.978 52.003 1.00 20.30 54 ALA B CA 1
ATOM 1097 C C . ALA B 1 12 ? 32.793 16.512 51.420 1.00 22.83 54 ALA B C 1
ATOM 1098 O O . ALA B 1 12 ? 31.896 16.107 52.167 1.00 25.09 54 ALA B O 1
ATOM 1100 N N . VAL B 1 13 ? 32.632 16.601 50.104 1.00 25.29 55 VAL B N 1
ATOM 1101 C CA . VAL B 1 13 ? 31.349 16.282 49.461 1.00 25.34 55 VAL B CA 1
ATOM 1102 C C . VAL B 1 13 ? 31.584 15.297 48.332 1.00 27.12 55 VAL B C 1
ATOM 1103 O O . VAL B 1 13 ? 32.588 15.391 47.599 1.00 26.68 55 VAL B O 1
ATOM 1107 N N . PRO B 1 14 ? 30.666 14.306 48.151 1.00 32.24 56 PRO B N 1
ATOM 1108 C CA . PRO B 1 14 ? 30.889 13.360 47.077 1.00 32.59 56 PRO B CA 1
ATOM 1109 C C . PRO B 1 14 ? 30.552 13.912 45.693 1.00 30.63 56 PRO B C 1
ATOM 1110 O O . PRO B 1 14 ? 30.874 13.285 44.702 1.00 27.51 56 PRO B O 1
ATOM 1114 N N . ASP B 1 15 ? 29.880 15.055 45.622 1.00 23.30 57 ASP B N 1
ATOM 1115 C CA . ASP B 1 15 ? 29.519 15.652 44.329 1.00 26.83 57 ASP B CA 1
ATOM 1116 C C . ASP B 1 15 ? 29.583 17.146 44.465 1.00 29.14 57 ASP B C 1
ATOM 1117 O O . ASP B 1 15 ? 28.685 17.756 45.018 1.00 29.79 57 ASP B O 1
ATOM 1122 N N . LEU B 1 16 ? 30.675 17.728 43.986 1.00 27.50 58 LEU B N 1
ATOM 1123 C CA . LEU B 1 16 ? 30.950 19.128 44.264 1.00 26.06 58 LEU B CA 1
ATOM 1124 C C . LEU B 1 16 ? 29.885 19.974 43.582 1.00 24.57 58 LEU B C 1
ATOM 1125 O O . LEU B 1 16 ? 29.391 20.942 44.150 1.00 24.78 58 LEU B O 1
ATOM 1130 N N . GLU B 1 17 ? 29.539 19.614 42.347 1.00 25.49 59 GLU B N 1
ATOM 1131 C CA . GLU B 1 17 ? 28.464 20.318 41.638 1.00 30.37 59 GLU B CA 1
ATOM 1132 C C . GLU B 1 17 ? 27.127 20.316 42.385 1.00 30.45 59 GLU B C 1
ATOM 1133 O O . GLU B 1 17 ? 26.477 21.344 42.502 1.00 24.24 59 GLU B O 1
ATOM 1139 N N . LYS B 1 18 ? 26.714 19.160 42.876 1.00 27.49 60 LYS B N 1
ATOM 1140 C CA . LYS B 1 18 ? 25.441 19.069 43.542 1.00 27.79 60 LYS B CA 1
ATOM 1141 C C . LYS B 1 18 ? 25.475 19.820 44.866 1.00 22.03 60 LYS B C 1
ATOM 1142 O O . LYS B 1 18 ? 24.465 20.409 45.245 1.00 19.70 60 LYS B O 1
ATOM 1148 N N . ALA B 1 19 ? 26.606 19.735 45.583 1.00 23.72 61 ALA B N 1
ATOM 1149 C CA . ALA B 1 19 ? 26.753 20.417 46.864 1.00 20.45 61 ALA B CA 1
ATOM 1150 C C . ALA B 1 19 ? 26.676 21.929 46.685 1.00 21.63 61 ALA B C 1
ATOM 1151 O O . ALA B 1 19 ? 25.940 22.583 47.399 1.00 18.80 61 ALA B O 1
ATOM 1153 N N . ALA B 1 20 ? 27.406 22.453 45.705 1.00 20.64 62 ALA B N 1
ATOM 1154 C CA . ALA B 1 20 ? 27.427 23.870 45.383 1.00 20.82 62 ALA B CA 1
ATOM 1155 C C . ALA B 1 20 ? 26.032 24.379 45.025 1.00 23.99 62 ALA B C 1
ATOM 1156 O O . ALA B 1 20 ? 25.642 25.462 45.466 1.00 21.42 62 ALA B O 1
ATOM 1158 N N . ALA B 1 21 ? 25.289 23.580 44.232 1.00 23.26 63 ALA B N 1
ATOM 1159 C CA . ALA B 1 21 ? 23.966 23.970 43.758 1.00 22.34 63 ALA B CA 1
ATOM 1160 C C . ALA B 1 21 ? 22.962 23.972 44.914 1.00 21.55 63 ALA B C 1
ATOM 1161 O O . ALA B 1 21 ? 22.036 24.759 44.923 1.00 25.10 63 ALA B O 1
ATOM 1163 N N . PHE B 1 22 ? 23.159 23.086 45.885 1.00 24.97 64 PHE B N 1
ATOM 1164 C CA . PHE B 1 22 ? 22.299 23.063 47.065 1.00 26.80 64 PHE B CA 1
ATOM 1165 C C . PHE B 1 22 ? 22.435 24.373 47.837 1.00 23.86 64 PHE B C 1
ATOM 1166 O O . PHE B 1 22 ? 21.432 25.035 48.150 1.00 24.13 64 PHE B O 1
ATOM 1174 N N . TYR B 1 23 ? 23.663 24.747 48.141 1.00 21.49 65 TYR B N 1
ATOM 1175 C CA . TYR B 1 23 ? 23.903 25.997 48.872 1.00 22.06 65 TYR B CA 1
ATOM 1176 C C . TYR B 1 23 ? 23.384 27.200 48.089 1.00 20.26 65 TYR B C 1
ATOM 1177 O O . TYR B 1 23 ? 22.727 28.080 48.652 1.00 21.22 65 TYR B O 1
ATOM 1186 N N . LYS B 1 24 ? 23.619 27.202 46.783 1.00 17.78 66 LYS B N 1
ATOM 1187 C CA . LYS B 1 24 ? 23.225 28.333 45.950 1.00 22.36 66 LYS B CA 1
ATOM 1188 C C . LYS B 1 24 ? 21.718 28.382 45.724 1.00 20.31 66 LYS B C 1
ATOM 1189 O O . LYS B 1 24 ? 21.100 29.402 45.954 1.00 23.06 66 LYS B O 1
ATOM 1195 N N . ASN B 1 25 ? 21.114 27.276 45.282 1.00 22.01 67 ASN B N 1
ATOM 1196 C CA . ASN B 1 25 ? 19.752 27.329 44.782 1.00 25.53 67 ASN B CA 1
ATOM 1197 C C . ASN B 1 25 ? 18.680 26.906 45.789 1.00 25.91 67 ASN B C 1
ATOM 1198 O O . ASN B 1 25 ? 17.542 27.287 45.631 1.00 28.16 67 ASN B O 1
ATOM 1203 N N . ILE B 1 26 ? 19.062 26.085 46.777 1.00 25.38 68 ILE B N 1
ATOM 1204 C CA . ILE B 1 26 ? 18.156 25.713 47.857 1.00 26.20 68 ILE B CA 1
ATOM 1205 C C . ILE B 1 26 ? 18.268 26.720 48.983 1.00 25.57 68 ILE B C 1
ATOM 1206 O O . ILE B 1 26 ? 17.271 27.366 49.316 1.00 26.72 68 ILE B O 1
ATOM 1211 N N . LEU B 1 27 ? 19.471 26.930 49.497 1.00 22.95 69 LEU B N 1
ATOM 1212 C CA . LEU B 1 27 ? 19.665 27.859 50.616 1.00 20.52 69 LEU B CA 1
ATOM 1213 C C . LEU B 1 27 ? 19.822 29.350 50.273 1.00 24.33 69 LEU B C 1
ATOM 1214 O O . LEU B 1 27 ? 19.690 30.166 51.156 1.00 23.18 69 LEU B O 1
ATOM 1219 N N . GLY B 1 28 ? 20.093 29.687 49.022 1.00 22.14 70 GLY B N 1
ATOM 1220 C CA . GLY B 1 28 ? 20.345 31.062 48.605 1.00 26.42 70 GLY B CA 1
ATOM 1221 C C . GLY B 1 28 ? 21.675 31.673 49.044 1.00 22.57 70 GLY B C 1
ATOM 1222 O O . GLY B 1 28 ? 21.730 32.860 49.365 1.00 24.21 70 GLY B O 1
ATOM 1223 N N . ALA B 1 29 ? 22.733 30.880 49.101 1.00 16.22 71 ALA B N 1
ATOM 1224 C CA . ALA B 1 29 ? 24.064 31.359 49.486 1.00 15.66 71 ALA B CA 1
ATOM 1225 C C . ALA B 1 29 ? 24.800 31.926 48.256 1.00 14.30 71 ALA B C 1
ATOM 1226 O O . ALA B 1 29 ? 24.442 31.621 47.095 1.00 21.55 71 ALA B O 1
ATOM 1228 N N . GLN B 1 30 ? 25.827 32.722 48.538 1.00 17.92 72 GLN B N 1
ATOM 1229 C CA A GLN B 1 30 ? 26.782 33.169 47.538 0.50 17.47 72 GLN B CA 1
ATOM 1230 C CA B GLN B 1 30 ? 26.796 33.188 47.542 0.50 17.41 72 GLN B CA 1
ATOM 1231 C C . GLN B 1 30 ? 27.826 32.059 47.394 1.00 18.27 72 GLN B C 1
ATOM 1232 O O . GLN B 1 30 ? 28.524 31.720 48.359 1.00 20.17 72 GLN B O 1
ATOM 1243 N N . VAL B 1 31 ? 27.893 31.470 46.210 1.00 16.22 73 VAL B N 1
ATOM 1244 C CA . VAL B 1 31 ? 28.769 30.349 45.941 1.00 19.71 73 VAL B CA 1
ATOM 1245 C C . VAL B 1 31 ? 29.672 30.620 44.707 1.00 18.82 73 VAL B C 1
ATOM 1246 O O . VAL B 1 31 ? 29.194 31.023 43.659 1.00 19.87 73 VAL B O 1
ATOM 1250 N N . SER B 1 32 ? 30.961 30.327 44.842 1.00 16.61 74 SER B N 1
ATOM 1251 C CA . SER B 1 32 ? 31.909 30.453 43.723 1.00 18.98 74 SER B CA 1
ATOM 1252 C C . SER B 1 32 ? 31.741 29.346 42.693 1.00 21.99 74 SER B C 1
ATOM 1253 O O . SER B 1 32 ? 31.106 28.336 42.930 1.00 20.34 74 SER B O 1
ATOM 1256 N N . GLU B 1 33 ? 32.327 29.543 41.536 1.00 23.14 75 GLU B N 1
ATOM 1257 C CA . GLU B 1 33 ? 32.573 28.443 40.634 1.00 27.66 75 GLU B CA 1
ATOM 1258 C C . GLU B 1 33 ? 33.607 27.514 41.271 1.00 25.90 75 GLU B C 1
ATOM 1259 O O . GLU B 1 33 ? 34.413 27.940 42.084 1.00 23.66 75 GLU B O 1
ATOM 1265 N N . ALA B 1 34 ? 33.594 26.244 40.883 1.00 22.31 76 ALA B N 1
ATOM 1266 C CA . ALA B 1 34 ? 34.616 25.301 41.346 1.00 27.51 76 ALA B CA 1
ATOM 1267 C C . ALA B 1 34 ? 36.025 25.682 40.845 1.00 29.10 76 ALA B C 1
ATOM 1268 O O . ALA B 1 34 ? 36.198 26.072 39.688 1.00 32.88 76 ALA B O 1
ATOM 1270 N N . VAL B 1 35 ? 37.008 25.595 41.737 1.00 27.15 77 VAL B N 1
ATOM 1271 C CA . VAL B 1 35 ? 38.411 25.881 41.429 1.00 24.81 77 VAL B CA 1
ATOM 1272 C C . VAL B 1 35 ? 39.219 24.593 41.628 1.00 26.36 77 VAL B C 1
ATOM 1273 O O . VAL B 1 35 ? 39.289 24.085 42.747 1.00 26.76 77 VAL B O 1
ATOM 1277 N N . PRO B 1 36 ? 39.841 24.054 40.556 1.00 25.88 78 PRO B N 1
ATOM 1278 C CA . PRO B 1 36 ? 40.767 22.948 40.802 1.00 27.07 78 PRO B CA 1
ATOM 1279 C C . PRO B 1 36 ? 42.059 23.411 41.493 1.00 27.25 78 PRO B C 1
ATOM 1280 O O . PRO B 1 36 ? 42.684 24.387 41.047 1.00 27.60 78 PRO B O 1
ATOM 1284 N N . LEU B 1 37 ? 42.458 22.688 42.535 1.00 27.33 79 LEU B N 1
ATOM 1285 C CA . LEU B 1 37 ? 43.735 22.911 43.228 1.00 28.63 79 LEU B CA 1
ATOM 1286 C C . LEU B 1 37 ? 44.603 21.675 43.134 1.00 27.65 79 LEU B C 1
ATOM 1287 O O . LEU B 1 37 ? 44.704 20.925 44.111 1.00 27.21 79 LEU B O 1
ATOM 1292 N N . PRO B 1 38 ? 45.230 21.448 41.963 1.00 26.78 80 PRO B N 1
ATOM 1293 C CA . PRO B 1 38 ? 45.964 20.213 41.779 1.00 26.91 80 PRO B CA 1
ATOM 1294 C C . PRO B 1 38 ? 47.078 19.955 42.800 1.00 29.42 80 PRO B C 1
ATOM 1295 O O . PRO B 1 38 ? 47.302 18.792 43.148 1.00 32.12 80 PRO B O 1
ATOM 1299 N N . GLU B 1 39 ? 47.780 21.001 43.250 1.00 33.58 81 GLU B N 1
ATOM 1300 C CA . GLU B 1 39 ? 48.850 20.845 44.268 1.00 38.44 81 GLU B CA 1
ATOM 1301 C C . GLU B 1 39 ? 48.332 20.185 45.557 1.00 32.56 81 GLU B C 1
ATOM 1302 O O . GLU B 1 39 ? 49.097 19.543 46.296 1.00 35.39 81 GLU B O 1
ATOM 1308 N N . HIS B 1 40 ? 47.078 20.442 45.857 1.00 29.37 82 HIS B N 1
ATOM 1309 C CA . HIS B 1 40 ? 46.432 20.071 47.127 1.00 30.08 82 HIS B CA 1
ATOM 1310 C C . HIS B 1 40 ? 45.494 18.890 46.983 1.00 31.61 82 HIS B C 1
ATOM 1311 O O . HIS B 1 40 ? 44.823 18.495 47.947 1.00 31.80 82 HIS B O 1
ATOM 1318 N N . GLY B 1 41 ? 45.467 18.327 45.774 1.00 31.69 83 GLY B N 1
ATOM 1319 C CA . GLY B 1 41 ? 44.639 17.158 45.440 1.00 35.38 83 GLY B CA 1
ATOM 1320 C C . GLY B 1 41 ? 43.146 17.287 45.671 1.00 34.49 83 GLY B C 1
ATOM 1321 O O . GLY B 1 41 ? 42.473 16.284 45.925 1.00 30.12 83 GLY B O 1
ATOM 1322 N N . VAL B 1 42 ? 42.612 18.509 45.597 1.00 24.17 84 VAL B N 1
ATOM 1323 C CA . VAL B 1 42 ? 41.190 18.714 45.734 1.00 24.79 84 VAL B CA 1
ATOM 1324 C C . VAL B 1 42 ? 40.705 19.775 44.749 1.00 24.73 84 VAL B C 1
ATOM 1325 O O . VAL B 1 42 ? 41.503 20.560 44.211 1.00 24.81 84 VAL B O 1
ATOM 1329 N N . SER B 1 43 ? 39.404 19.752 44.518 1.00 22.25 85 SER B N 1
ATOM 1330 C CA . SER B 1 43 ? 38.657 20.882 43.936 1.00 25.34 85 SER B CA 1
ATOM 1331 C C . SER B 1 43 ? 37.829 21.540 45.047 1.00 22.63 85 SER B C 1
ATOM 1332 O O . SER B 1 43 ? 37.356 20.876 45.989 1.00 23.33 85 SER B O 1
ATOM 1335 N N . VAL B 1 44 ? 37.660 22.856 44.958 1.00 19.99 86 VAL B N 1
ATOM 1336 C CA . VAL B 1 44 ? 36.965 23.602 45.996 1.00 17.42 86 VAL B CA 1
ATOM 1337 C C . VAL B 1 44 ? 35.876 24.493 45.422 1.00 20.16 86 VAL B C 1
ATOM 1338 O O . VAL B 1 44 ? 36.023 25.078 44.349 1.00 21.86 86 VAL B O 1
ATOM 1342 N N . VAL B 1 45 ? 34.769 24.567 46.141 1.00 18.09 87 VAL B N 1
ATOM 1343 C CA . VAL B 1 45 ? 33.802 25.647 45.958 1.00 15.32 87 VAL B CA 1
ATOM 1344 C C . VAL B 1 45 ? 33.725 26.400 47.263 1.00 16.98 87 VAL B C 1
ATOM 1345 O O . VAL B 1 45 ? 33.645 25.811 48.350 1.00 14.53 87 VAL B O 1
ATOM 1349 N N . PHE B 1 46 ? 33.783 27.731 47.173 1.00 15.33 88 PHE B N 1
ATOM 1350 C CA . PHE B 1 46 ? 33.656 28.593 48.299 1.00 15.92 88 PHE B CA 1
ATOM 1351 C C . PHE B 1 46 ? 32.220 29.083 48.469 1.00 16.92 88 PHE B C 1
ATOM 1352 O O . PHE B 1 46 ? 31.634 29.606 47.528 1.00 19.20 88 PHE B O 1
ATOM 1360 N N . VAL B 1 47 ? 31.669 28.920 49.678 1.00 16.63 89 VAL B N 1
ATOM 1361 C CA . VAL B 1 47 ? 30.366 29.465 50.054 1.00 14.76 89 VAL B CA 1
ATOM 1362 C C . VAL B 1 47 ? 30.706 30.636 50.958 1.00 16.30 89 VAL B C 1
ATOM 1363 O O . VAL B 1 47 ? 31.322 30.483 52.028 1.00 14.69 89 VAL B O 1
ATOM 1367 N N . ASN B 1 48 ? 30.391 31.830 50.488 1.00 14.59 90 ASN B N 1
ATOM 1368 C CA . ASN B 1 48 ? 30.666 33.013 51.263 1.00 13.13 90 ASN B CA 1
ATOM 1369 C C . ASN B 1 48 ? 29.502 33.434 52.157 1.00 15.22 90 ASN B C 1
ATOM 1370 O O . ASN B 1 48 ? 28.504 33.988 51.674 1.00 18.47 90 ASN B O 1
ATOM 1375 N N . LEU B 1 49 ? 29.676 33.232 53.460 1.00 14.35 91 LEU B N 1
ATOM 1376 C CA . LEU B 1 49 ? 28.619 33.549 54.431 1.00 12.50 91 LEU B CA 1
ATOM 1377 C C . LEU B 1 49 ? 28.815 34.948 55.041 1.00 13.85 91 LEU B C 1
ATOM 1378 O O . LEU B 1 49 ? 28.075 35.351 55.954 1.00 15.35 91 LEU B O 1
ATOM 1383 N N . GLY B 1 50 ? 29.786 35.677 54.487 1.00 14.30 92 GLY B N 1
ATOM 1384 C CA . GLY B 1 50 ? 30.028 37.090 54.861 1.00 13.90 92 GLY B CA 1
ATOM 1385 C C . GLY B 1 50 ? 31.024 37.212 56.016 1.00 15.99 92 GLY B C 1
ATOM 1386 O O . GLY B 1 50 ? 31.991 38.030 55.946 1.00 17.66 92 GLY B O 1
ATOM 1387 N N . ASN B 1 51 ? 30.767 36.490 57.106 1.00 13.25 93 ASN B N 1
ATOM 1388 C CA . ASN B 1 51 ? 31.668 36.462 58.240 1.00 16.15 93 ASN B CA 1
ATOM 1389 C C . ASN B 1 51 ? 32.773 35.439 58.092 1.00 10.51 93 ASN B C 1
ATOM 1390 O O . ASN B 1 51 ? 33.804 35.548 58.727 1.00 14.37 93 ASN B O 1
ATOM 1395 N N . THR B 1 52 ? 32.529 34.418 57.273 1.00 14.45 94 THR B N 1
ATOM 1396 C CA . THR B 1 52 ? 33.442 33.311 57.067 1.00 16.81 94 THR B CA 1
ATOM 1397 C C . THR B 1 52 ? 33.051 32.539 55.802 1.00 12.72 94 THR B C 1
ATOM 1398 O O . THR B 1 52 ? 32.041 32.851 55.160 1.00 13.17 94 THR B O 1
ATOM 1402 N N . LYS B 1 53 ? 33.818 31.521 55.464 1.00 18.23 95 LYS B N 1
ATOM 1403 C CA . LYS B 1 53 ? 33.460 30.671 54.347 1.00 14.89 95 LYS B CA 1
ATOM 1404 C C . LYS B 1 53 ? 33.377 29.206 54.718 1.00 19.91 95 LYS B C 1
ATOM 1405 O O . LYS B 1 53 ? 34.044 28.746 55.657 1.00 13.89 95 LYS B O 1
ATOM 1411 N N . MET B 1 54 ? 32.519 28.514 53.976 1.00 14.90 96 MET B N 1
ATOM 1412 C CA A MET B 1 54 ? 32.540 27.079 53.940 0.50 14.03 96 MET B CA 1
ATOM 1413 C CA B MET B 1 54 ? 32.515 27.074 53.928 0.50 15.04 96 MET B CA 1
ATOM 1414 C C . MET B 1 54 ? 33.342 26.692 52.684 1.00 18.04 96 MET B C 1
ATOM 1415 O O . MET B 1 54 ? 33.174 27.303 51.596 1.00 20.81 96 MET B O 1
ATOM 1424 N N . GLU B 1 55 ? 34.223 25.708 52.803 1.00 14.48 97 GLU B N 1
ATOM 1425 C CA . GLU B 1 55 ? 34.923 25.166 51.607 1.00 13.17 97 GLU B CA 1
ATOM 1426 C C . GLU B 1 55 ? 34.418 23.767 51.336 1.00 20.48 97 GLU B C 1
ATOM 1427 O O . GLU B 1 55 ? 34.577 22.898 52.158 1.00 19.47 97 GLU B O 1
ATOM 1433 N N . LEU B 1 56 ? 33.772 23.598 50.187 1.00 14.57 98 LEU B N 1
ATOM 1434 C CA . LEU B 1 56 ? 33.257 22.336 49.761 1.00 15.20 98 LEU B CA 1
ATOM 1435 C C . LEU B 1 56 ? 34.377 21.682 48.951 1.00 13.08 98 LEU B C 1
ATOM 1436 O O . LEU B 1 56 ? 34.839 22.240 47.961 1.00 16.37 98 LEU B O 1
ATOM 1441 N N . LEU B 1 57 ? 34.782 20.472 49.344 1.00 20.54 99 LEU B N 1
ATOM 1442 C CA . LEU B 1 57 ? 35.957 19.871 48.772 1.00 16.16 99 LEU B CA 1
ATOM 1443 C C . LEU B 1 57 ? 35.642 18.543 48.147 1.00 19.02 99 LEU B C 1
ATOM 1444 O O . LEU B 1 57 ? 34.847 17.811 48.687 1.00 16.55 99 LEU B O 1
ATOM 1449 N N . HIS B 1 58 ? 36.253 18.272 47.017 1.00 16.75 100 HIS B N 1
ATOM 1450 C CA . HIS B 1 58 ? 36.141 16.973 46.380 1.00 21.71 100 HIS B CA 1
ATOM 1451 C C . HIS B 1 58 ? 37.504 16.558 45.866 1.00 23.48 100 HIS B C 1
ATOM 1452 O O . HIS B 1 58 ? 38.256 17.372 45.375 1.00 21.48 100 HIS B O 1
ATOM 1459 N N . PRO B 1 59 ? 37.824 15.258 45.924 1.00 25.45 101 PRO B N 1
ATOM 1460 C CA . PRO B 1 59 ? 39.099 14.793 45.410 1.00 30.08 101 PRO B CA 1
ATOM 1461 C C . PRO B 1 59 ? 39.406 15.221 43.971 1.00 33.44 101 PRO B C 1
ATOM 1462 O O . PRO B 1 59 ? 38.528 15.222 43.101 1.00 30.59 101 PRO B O 1
ATOM 1466 N N . LEU B 1 60 ? 40.676 15.529 43.741 1.00 35.37 102 LEU B N 1
ATOM 1467 C CA . LEU B 1 60 ? 41.197 15.820 42.419 1.00 33.36 102 LEU B CA 1
ATOM 1468 C C . LEU B 1 60 ? 42.465 14.984 42.278 1.00 34.87 102 LEU B C 1
ATOM 1469 O O . LEU B 1 60 ? 43.463 15.176 42.998 1.00 36.10 102 LEU B O 1
ATOM 1474 N N . GLY B 1 61 ? 42.415 14.027 41.369 1.00 40.20 103 GLY B N 1
ATOM 1475 C CA . GLY B 1 61 ? 43.482 13.055 41.224 1.00 49.38 103 GLY B CA 1
ATOM 1476 C C . GLY B 1 61 ? 43.331 11.897 42.192 1.00 53.84 103 GLY B C 1
ATOM 1477 O O . GLY B 1 61 ? 42.554 11.960 43.156 1.00 53.77 103 GLY B O 1
ATOM 1478 N N . LEU B 1 62 ? 44.126 10.863 41.952 1.00 59.50 104 LEU B N 1
ATOM 1479 C CA . LEU B 1 62 ? 43.982 9.569 42.611 1.00 61.98 104 LEU B CA 1
ATOM 1480 C C . LEU B 1 62 ? 44.593 9.505 44.004 1.00 60.23 104 LEU B C 1
ATOM 1481 O O . LEU B 1 62 ? 44.467 8.481 44.667 1.00 63.85 104 LEU B O 1
ATOM 1486 N N . ASP B 1 63 ? 45.249 10.578 44.446 1.00 52.53 105 ASP B N 1
ATOM 1487 C CA . ASP B 1 63 ? 45.961 10.586 45.722 1.00 55.03 105 ASP B CA 1
ATOM 1488 C C . ASP B 1 63 ? 45.451 11.668 46.672 1.00 49.73 105 ASP B C 1
ATOM 1489 O O . ASP B 1 63 ? 46.213 12.208 47.468 1.00 50.19 105 ASP B O 1
ATOM 1494 N N . SER B 1 64 ? 44.163 11.987 46.598 1.00 44.02 106 SER B N 1
ATOM 1495 C CA . SER B 1 64 ? 43.606 13.085 47.381 1.00 39.88 106 SER B CA 1
ATOM 1496 C C . SER B 1 64 ? 43.717 12.844 48.897 1.00 36.53 106 SER B C 1
ATOM 1497 O O . SER B 1 64 ? 43.395 11.757 49.363 1.00 44.71 106 SER B O 1
ATOM 1500 N N . PRO B 1 65 ? 44.161 13.864 49.668 1.00 37.46 107 PRO B N 1
ATOM 1501 C CA . PRO B 1 65 ? 44.143 13.846 51.141 1.00 38.70 107 PRO B CA 1
ATOM 1502 C C . PRO B 1 65 ? 42.751 13.559 51.747 1.00 42.15 107 PRO B C 1
ATOM 1503 O O . PRO B 1 65 ? 42.673 13.143 52.909 1.00 48.59 107 PRO B O 1
ATOM 1507 N N . ILE B 1 66 ? 41.672 13.781 50.985 1.00 38.44 108 ILE B N 1
ATOM 1508 C CA . ILE B 1 66 ? 40.305 13.544 51.485 1.00 36.68 108 ILE B CA 1
ATOM 1509 C C . ILE B 1 66 ? 39.632 12.291 50.893 1.00 37.42 108 ILE B C 1
ATOM 1510 O O . ILE B 1 66 ? 38.481 11.987 51.216 1.00 41.10 108 ILE B O 1
ATOM 1515 N N . ALA B 1 67 ? 40.328 11.571 50.017 1.00 37.09 109 ALA B N 1
ATOM 1516 C CA . ALA B 1 67 ? 39.733 10.407 49.361 1.00 38.33 109 ALA B CA 1
ATOM 1517 C C . ALA B 1 67 ? 39.284 9.353 50.381 1.00 41.56 109 ALA B C 1
ATOM 1518 O O . ALA B 1 67 ? 38.219 8.745 50.222 1.00 41.25 109 ALA B O 1
ATOM 1520 N N . GLY B 1 68 ? 40.094 9.156 51.424 1.00 42.07 110 GLY B N 1
ATOM 1521 C CA . GLY B 1 68 ? 39.820 8.130 52.449 1.00 50.15 110 GLY B CA 1
ATOM 1522 C C . GLY B 1 68 ? 38.677 8.513 53.379 1.00 48.50 110 GLY B C 1
ATOM 1523 O O . GLY B 1 68 ? 37.963 7.655 53.884 1.00 49.10 110 GLY B O 1
ATOM 1524 N N . PHE B 1 69 ? 38.513 9.814 53.597 1.00 42.89 111 PHE B N 1
ATOM 1525 C CA . PHE B 1 69 ? 37.387 10.337 54.372 1.00 39.98 111 PHE B CA 1
ATOM 1526 C C . PHE B 1 69 ? 36.058 10.041 53.680 1.00 37.73 111 PHE B C 1
ATOM 1527 O O . PHE B 1 69 ? 35.079 9.646 54.321 1.00 34.48 111 PHE B O 1
ATOM 1535 N N . LEU B 1 70 ? 36.037 10.181 52.360 1.00 39.62 112 LEU B N 1
ATOM 1536 C CA . LEU B 1 70 ? 34.813 9.995 51.587 1.00 34.97 112 LEU B CA 1
ATOM 1537 C C . LEU B 1 70 ? 34.415 8.555 51.375 1.00 42.27 112 LEU B C 1
ATOM 1538 O O . LEU B 1 70 ? 33.287 8.288 50.979 1.00 46.60 112 LEU B O 1
ATOM 1543 N N . GLN B 1 71 ? 35.339 7.633 51.631 1.00 39.78 113 GLN B N 1
ATOM 1544 C CA . GLN B 1 71 ? 35.027 6.209 51.653 1.00 49.74 113 GLN B CA 1
ATOM 1545 C C . GLN B 1 71 ? 34.302 5.853 52.950 1.00 52.07 113 GLN B C 1
ATOM 1546 O O . GLN B 1 71 ? 33.399 5.006 52.953 1.00 53.63 113 GLN B O 1
ATOM 1552 N N . LYS B 1 72 ? 34.726 6.476 54.052 1.00 50.81 114 LYS B N 1
ATOM 1553 C CA . LYS B 1 72 ? 34.135 6.224 55.366 1.00 50.59 114 LYS B CA 1
ATOM 1554 C C . LYS B 1 72 ? 32.794 6.955 55.428 1.00 53.16 114 LYS B C 1
ATOM 1555 O O . LYS B 1 72 ? 31.777 6.375 55.828 1.00 58.48 114 LYS B O 1
ATOM 1561 N N . ASN B 1 73 ? 32.816 8.213 54.988 1.00 37.24 115 ASN B N 1
ATOM 1562 C CA . ASN B 1 73 ? 31.672 9.120 54.995 1.00 40.30 115 ASN B CA 1
ATOM 1563 C C . ASN B 1 73 ? 31.095 9.383 53.592 1.00 39.07 115 ASN B C 1
ATOM 1564 O O . ASN B 1 73 ? 31.261 10.475 53.045 1.00 37.29 115 ASN B O 1
ATOM 1569 N N . LYS B 1 74 ? 30.378 8.401 53.051 1.00 46.36 116 LYS B N 1
ATOM 1570 C CA . LYS B 1 74 ? 29.910 8.405 51.652 1.00 47.38 116 LYS B CA 1
ATOM 1571 C C . LYS B 1 74 ? 28.956 9.546 51.295 1.00 44.04 116 LYS B C 1
ATOM 1572 O O . LYS B 1 74 ? 28.842 9.918 50.118 1.00 43.17 116 LYS B O 1
ATOM 1578 N N . ALA B 1 75 ? 28.271 10.105 52.294 1.00 44.19 117 ALA B N 1
ATOM 1579 C CA . ALA B 1 75 ? 27.388 11.260 52.069 1.00 35.87 117 ALA B CA 1
ATOM 1580 C C . ALA B 1 75 ? 28.162 12.563 52.172 1.00 36.09 117 ALA B C 1
ATOM 1581 O O . ALA B 1 75 ? 27.622 13.628 51.890 1.00 35.29 117 ALA B O 1
ATOM 1583 N N . GLY B 1 76 ? 29.432 12.480 52.550 1.00 32.00 118 GLY B N 1
ATOM 1584 C CA . GLY B 1 76 ? 30.227 13.667 52.798 1.00 31.60 118 GLY B CA 1
ATOM 1585 C C . GLY B 1 76 ? 30.173 13.966 54.271 1.00 28.92 118 GLY B C 1
ATOM 1586 O O . GLY B 1 76 ? 29.484 13.271 55.029 1.00 30.53 118 GLY B O 1
ATOM 1587 N N . GLY B 1 77 ? 30.929 14.974 54.692 1.00 27.50 119 GLY B N 1
ATOM 1588 C CA . GLY B 1 77 ? 30.960 15.363 56.094 1.00 29.13 119 GLY B CA 1
ATOM 1589 C C . GLY B 1 77 ? 31.859 16.559 56.351 1.00 27.16 119 GLY B C 1
ATOM 1590 O O . GLY B 1 77 ? 32.700 16.923 55.521 1.00 24.09 119 GLY B O 1
ATOM 1591 N N . MET B 1 78 ? 31.735 17.131 57.545 1.00 25.54 120 MET B N 1
ATOM 1592 C CA . MET B 1 78 ? 32.666 18.177 57.987 1.00 25.52 120 MET B CA 1
ATOM 1593 C C . MET B 1 78 ? 34.045 17.543 58.171 1.00 26.25 120 MET B C 1
ATOM 1594 O O . MET B 1 78 ? 34.157 16.480 58.764 1.00 35.39 120 MET B O 1
ATOM 1599 N N . HIS B 1 79 ? 35.060 18.167 57.595 1.00 26.71 121 HIS B N 1
ATOM 1600 C CA . HIS B 1 79 ? 36.386 17.575 57.500 1.00 26.29 121 HIS B CA 1
ATOM 1601 C C . HIS B 1 79 ? 37.370 18.321 58.436 1.00 24.43 121 HIS B C 1
ATOM 1602 O O . HIS B 1 79 ? 38.076 17.702 59.216 1.00 23.36 121 HIS B O 1
ATOM 1609 N N . HIS B 1 80 ? 37.408 19.636 58.368 1.00 20.88 122 HIS B N 1
ATOM 1610 C CA . HIS B 1 80 ? 38.246 20.413 59.299 1.00 21.11 122 HIS B CA 1
ATOM 1611 C C . HIS B 1 80 ? 37.704 21.824 59.504 1.00 21.45 122 HIS B C 1
ATOM 1612 O O . HIS B 1 80 ? 36.845 22.305 58.752 1.00 18.03 122 HIS B O 1
ATOM 1619 N N . ILE B 1 81 ? 38.229 22.478 60.525 1.00 17.63 123 ILE B N 1
ATOM 1620 C CA . ILE B 1 81 ? 38.026 23.914 60.674 1.00 17.35 123 ILE B CA 1
ATOM 1621 C C . ILE B 1 81 ? 39.367 24.580 60.514 1.00 18.49 123 ILE B C 1
ATOM 1622 O O . ILE B 1 81 ? 40.367 23.984 60.801 1.00 20.66 123 ILE B O 1
ATOM 1627 N N . CYS B 1 82 ? 39.402 25.843 60.094 1.00 15.23 124 CYS B N 1
ATOM 1628 C CA . CYS B 1 82 ? 40.658 26.518 59.889 1.00 16.16 124 CYS B CA 1
ATOM 1629 C C . CYS B 1 82 ? 40.584 27.831 60.639 1.00 18.65 124 CYS B C 1
ATOM 1630 O O . CYS B 1 82 ? 39.663 28.620 60.422 1.00 15.91 124 CYS B O 1
ATOM 1633 N N . ILE B 1 83 ? 41.508 28.008 61.577 1.00 16.64 125 ILE B N 1
ATOM 1634 C CA . ILE B 1 83 ? 41.527 29.212 62.407 1.00 17.07 125 ILE B CA 1
ATOM 1635 C C . ILE B 1 83 ? 42.830 29.935 62.108 1.00 16.74 125 ILE B C 1
ATOM 1636 O O . ILE B 1 83 ? 43.867 29.306 61.945 1.00 20.21 125 ILE B O 1
ATOM 1641 N N . GLU B 1 84 ? 42.767 31.245 61.993 1.00 16.78 126 GLU B N 1
ATOM 1642 C CA . GLU B 1 84 ? 43.916 32.032 61.665 1.00 18.83 126 GLU B CA 1
ATOM 1643 C C . GLU B 1 84 ? 44.763 32.286 62.909 1.00 16.55 126 GLU B C 1
ATOM 1644 O O . GLU B 1 84 ? 44.258 32.271 64.060 1.00 19.93 126 GLU B O 1
ATOM 1650 N N . VAL B 1 85 ? 46.062 32.461 62.661 1.00 15.76 127 VAL B N 1
ATOM 1651 C CA . VAL B 1 85 ? 47.022 32.857 63.677 1.00 17.14 127 VAL B CA 1
ATOM 1652 C C . VAL B 1 85 ? 47.810 34.070 63.180 1.00 23.19 127 VAL B C 1
ATOM 1653 O O . VAL B 1 85 ? 48.075 34.233 61.963 1.00 20.94 127 VAL B O 1
ATOM 1657 N N . ASP B 1 86 ? 48.167 34.935 64.121 1.00 24.87 128 ASP B N 1
ATOM 1658 C CA . ASP B 1 86 ? 48.894 36.159 63.779 1.00 22.24 128 ASP B CA 1
ATOM 1659 C C . ASP B 1 86 ? 50.278 35.870 63.169 1.00 24.23 128 ASP B C 1
ATOM 1660 O O . ASP B 1 86 ? 50.717 36.540 62.225 1.00 23.92 128 ASP B O 1
ATOM 1665 N N . ASN B 1 87 ? 50.962 34.867 63.719 1.00 22.96 129 ASN B N 1
ATOM 1666 C CA . ASN B 1 87 ? 52.275 34.496 63.232 1.00 22.41 129 ASN B CA 1
ATOM 1667 C C . ASN B 1 87 ? 52.428 32.992 63.361 1.00 19.47 129 ASN B C 1
ATOM 1668 O O . ASN B 1 87 ? 52.553 32.468 64.472 1.00 22.95 129 ASN B O 1
ATOM 1673 N N . ILE B 1 88 ? 52.403 32.308 62.226 1.00 21.14 130 ILE B N 1
ATOM 1674 C CA . ILE B 1 88 ? 52.385 30.842 62.218 1.00 26.11 130 ILE B CA 1
ATOM 1675 C C . ILE B 1 88 ? 53.698 30.281 62.812 1.00 24.08 130 ILE B C 1
ATOM 1676 O O . ILE B 1 88 ? 53.695 29.269 63.518 1.00 27.85 130 ILE B O 1
ATOM 1681 N N . ASN B 1 89 ? 54.818 30.954 62.568 1.00 24.71 131 ASN B N 1
ATOM 1682 C CA . ASN B 1 89 ? 56.072 30.449 63.081 1.00 25.83 131 ASN B CA 1
ATOM 1683 C C . ASN B 1 89 ? 56.114 30.584 64.596 1.00 26.56 131 ASN B C 1
ATOM 1684 O O . ASN B 1 89 ? 56.582 29.662 65.264 1.00 26.52 131 ASN B O 1
ATOM 1689 N N . ALA B 1 90 ? 55.642 31.713 65.134 1.00 26.02 132 ALA B N 1
ATOM 1690 C CA . ALA B 1 90 ? 55.552 31.905 66.592 1.00 28.49 132 ALA B CA 1
ATOM 1691 C C . ALA B 1 90 ? 54.596 30.898 67.217 1.00 24.21 132 ALA B C 1
ATOM 1692 O O . ALA B 1 90 ? 54.849 30.390 68.326 1.00 29.96 132 ALA B O 1
ATOM 1694 N N . ALA B 1 91 ? 53.518 30.606 66.494 1.00 23.13 133 ALA B N 1
ATOM 1695 C CA . ALA B 1 91 ? 52.514 29.627 66.937 1.00 22.19 133 ALA B CA 1
ATOM 1696 C C . ALA B 1 91 ? 53.075 28.198 66.966 1.00 21.15 133 ALA B C 1
ATOM 1697 O O . ALA B 1 91 ? 52.822 27.463 67.903 1.00 23.86 133 ALA B O 1
ATOM 1699 N N . VAL B 1 92 ? 53.798 27.801 65.931 1.00 22.27 134 VAL B N 1
ATOM 1700 C CA . VAL B 1 92 ? 54.407 26.465 65.903 1.00 26.41 134 VAL B CA 1
ATOM 1701 C C . VAL B 1 92 ? 55.419 26.303 67.034 1.00 25.44 134 VAL B C 1
ATOM 1702 O O . VAL B 1 92 ? 55.466 25.253 67.693 1.00 27.86 134 VAL B O 1
ATOM 1706 N N . MET B 1 93 ? 56.260 27.316 67.247 1.00 27.73 135 MET B N 1
ATOM 1707 C CA . MET B 1 93 ? 57.274 27.228 68.317 1.00 30.82 135 MET B CA 1
ATOM 1708 C C . MET B 1 93 ? 56.576 27.033 69.682 1.00 32.83 135 MET B C 1
ATOM 1709 O O . MET B 1 93 ? 56.981 26.160 70.498 1.00 31.67 135 MET B O 1
ATOM 1714 N N . ASP B 1 94 ? 55.542 27.847 69.907 1.00 26.93 136 ASP B N 1
ATOM 1715 C CA . ASP B 1 94 ? 54.729 27.810 71.147 1.00 28.08 136 ASP B CA 1
ATOM 1716 C C . ASP B 1 94 ? 54.114 26.423 71.383 1.00 26.78 136 ASP B C 1
ATOM 1717 O O . ASP B 1 94 ? 54.181 25.860 72.480 1.00 29.89 136 ASP B O 1
ATOM 1722 N N . LEU B 1 95 ? 53.491 25.885 70.352 1.00 25.82 137 LEU B N 1
ATOM 1723 C CA . LEU B 1 95 ? 52.832 24.587 70.445 1.00 27.12 137 LEU B CA 1
ATOM 1724 C C . LEU B 1 95 ? 53.848 23.489 70.624 1.00 29.10 137 LEU B C 1
ATOM 1725 O O . LEU B 1 95 ? 53.599 22.549 71.378 1.00 27.70 137 LEU B O 1
ATOM 1730 N N . LYS B 1 96 ? 55.011 23.614 69.973 1.00 28.50 138 LYS B N 1
ATOM 1731 C CA . LYS B 1 96 ? 56.111 22.668 70.206 1.00 31.01 138 LYS B CA 1
ATOM 1732 C C . LYS B 1 96 ? 56.604 22.685 71.660 1.00 32.68 138 LYS B C 1
ATOM 1733 O O . LYS B 1 96 ? 56.804 21.633 72.267 1.00 35.28 138 LYS B O 1
ATOM 1739 N N . LYS B 1 97 ? 56.831 23.893 72.178 1.00 32.68 139 LYS B N 1
ATOM 1740 C CA . LYS B 1 97 ? 57.195 24.155 73.575 1.00 36.23 139 LYS B CA 1
ATOM 1741 C C . LYS B 1 97 ? 56.200 23.525 74.565 1.00 32.02 139 LYS B C 1
ATOM 1742 O O . LYS B 1 97 ? 56.600 22.951 75.571 1.00 35.18 139 LYS B O 1
ATOM 1748 N N . LYS B 1 98 ? 54.916 23.629 74.257 1.00 32.11 140 LYS B N 1
ATOM 1749 C CA . LYS B 1 98 ? 53.830 23.084 75.106 1.00 32.84 140 LYS B CA 1
ATOM 1750 C C . LYS B 1 98 ? 53.744 21.576 74.989 1.00 34.89 140 LYS B C 1
ATOM 1751 O O . LYS B 1 98 ? 53.048 20.930 75.786 1.00 35.87 140 LYS B O 1
ATOM 1757 N N . LYS B 1 99 ? 54.476 21.016 74.018 1.00 35.65 141 LYS B N 1
ATOM 1758 C CA . LYS B 1 99 ? 54.638 19.569 73.860 1.00 37.50 141 LYS B CA 1
ATOM 1759 C C . LYS B 1 99 ? 53.274 18.888 73.617 1.00 44.26 141 LYS B C 1
ATOM 1760 O O . LYS B 1 99 ? 52.970 17.853 74.225 1.00 44.34 141 LYS B O 1
ATOM 1766 N N . ILE B 1 100 ? 52.447 19.468 72.750 1.00 47.51 142 ILE B N 1
ATOM 1767 C CA . ILE B 1 100 ? 51.147 18.824 72.466 1.00 49.64 142 ILE B CA 1
ATOM 1768 C C . ILE B 1 100 ? 51.281 17.759 71.370 1.00 49.95 142 ILE B C 1
ATOM 1769 O O . ILE B 1 100 ? 51.896 17.990 70.323 1.00 43.16 142 ILE B O 1
ATOM 1774 N N . ARG B 1 101 ? 50.684 16.599 71.647 1.00 52.84 143 ARG B N 1
ATOM 1775 C CA . ARG B 1 101 ? 50.800 15.415 70.801 1.00 57.21 143 ARG B CA 1
ATOM 1776 C C . ARG B 1 101 ? 50.034 15.512 69.471 1.00 54.87 143 ARG B C 1
ATOM 1777 O O . ARG B 1 101 ? 50.319 14.757 68.544 1.00 61.76 143 ARG B O 1
ATOM 1779 N N . SER B 1 102 ? 49.069 16.418 69.365 1.00 69.54 144 SER B N 1
ATOM 1780 C CA . SER B 1 102 ? 48.306 16.538 68.120 1.00 63.70 144 SER B CA 1
ATOM 1781 C C . SER B 1 102 ? 49.045 17.331 67.013 1.00 61.43 144 SER B C 1
ATOM 1782 O O . SER B 1 102 ? 48.603 17.339 65.860 1.00 51.18 144 SER B O 1
ATOM 1785 N N . LEU B 1 103 ? 50.168 17.976 67.346 1.00 63.42 145 LEU B N 1
ATOM 1786 C CA . LEU B 1 103 ? 50.881 18.813 66.376 1.00 63.19 145 LEU B CA 1
ATOM 1787 C C . LEU B 1 103 ? 51.425 17.994 65.198 1.00 67.64 145 LEU B C 1
ATOM 1788 O O . LEU B 1 103 ? 51.975 16.906 65.392 1.00 78.31 145 LEU B O 1
ATOM 1793 N N . SER B 1 104 ? 51.260 18.533 63.986 1.00 65.41 146 SER B N 1
ATOM 1794 C CA . SER B 1 104 ? 51.685 17.875 62.741 1.00 72.57 146 SER B CA 1
ATOM 1795 C C . SER B 1 104 ? 53.053 18.375 62.262 1.00 78.65 146 SER B C 1
ATOM 1796 O O . SER B 1 104 ? 53.297 18.461 61.055 1.00 77.24 146 SER B O 1
ATOM 1799 N N . GLU B 1 105 ? 53.913 18.736 63.218 1.00 86.11 147 GLU B N 1
ATOM 1800 C CA . GLU B 1 105 ? 55.384 18.873 63.040 1.00 92.19 147 GLU B CA 1
ATOM 1801 C C . GLU B 1 105 ? 55.924 19.833 61.947 1.00 91.38 147 GLU B C 1
ATOM 1802 O O . GLU B 1 105 ? 56.837 20.616 62.238 1.00 96.33 147 GLU B O 1
ATOM 1805 N N . GLU B 1 106 ? 55.382 19.763 60.721 1.00 85.16 148 GLU B N 1
ATOM 1806 C CA . GLU B 1 106 ? 55.944 20.462 59.547 1.00 78.88 148 GLU B CA 1
ATOM 1807 C C . GLU B 1 106 ? 54.982 21.471 58.901 1.00 67.52 148 GLU B C 1
ATOM 1808 O O . GLU B 1 106 ? 53.874 21.109 58.476 1.00 57.11 148 GLU B O 1
ATOM 1810 N N . VAL B 1 107 ? 55.435 22.727 58.815 1.00 61.62 149 VAL B N 1
ATOM 1811 C CA . VAL B 1 107 ? 54.683 23.827 58.188 1.00 54.94 149 VAL B CA 1
ATOM 1812 C C . VAL B 1 107 ? 54.738 23.739 56.664 1.00 51.76 149 VAL B C 1
ATOM 1813 O O . VAL B 1 107 ? 55.815 23.841 56.064 1.00 55.86 149 VAL B O 1
ATOM 1817 N N . LYS B 1 108 ? 53.574 23.562 56.050 1.00 46.31 150 LYS B N 1
ATOM 1818 C CA A LYS B 1 108 ? 53.483 23.458 54.594 0.60 46.95 150 LYS B CA 1
ATOM 1819 C CA B LYS B 1 108 ? 53.450 23.427 54.596 0.40 47.19 150 LYS B CA 1
ATOM 1820 C C . LYS B 1 108 ? 52.706 24.626 54.055 1.00 38.20 150 LYS B C 1
ATOM 1821 O O . LYS B 1 108 ? 52.058 25.310 54.785 1.00 37.42 150 LYS B O 1
ATOM 1832 N N . ILE B 1 109 ? 52.815 24.871 52.756 1.00 47.95 151 ILE B N 1
ATOM 1833 C CA . ILE B 1 109 ? 52.012 25.914 52.164 1.00 42.57 151 ILE B CA 1
ATOM 1834 C C . ILE B 1 109 ? 50.666 25.259 51.913 1.00 42.67 151 ILE B C 1
ATOM 1835 O O . ILE B 1 109 ? 50.570 24.163 51.343 1.00 46.16 151 ILE B O 1
ATOM 1840 N N . GLY B 1 110 ? 49.623 25.937 52.351 1.00 37.04 152 GLY B N 1
ATOM 1841 C CA . GLY B 1 110 ? 48.302 25.388 52.287 1.00 38.43 152 GLY B CA 1
ATOM 1842 C C . GLY B 1 110 ? 47.611 25.838 51.032 1.00 37.72 152 GLY B C 1
ATOM 1843 O O . GLY B 1 110 ? 48.196 26.533 50.195 1.00 39.68 152 GLY B O 1
ATOM 1844 N N . ALA B 1 111 ? 46.333 25.487 50.939 1.00 41.43 153 ALA B N 1
ATOM 1845 C CA . ALA B 1 111 ? 45.546 25.721 49.738 1.00 42.53 153 ALA B CA 1
ATOM 1846 C C . ALA B 1 111 ? 45.374 27.201 49.377 1.00 41.50 153 ALA B C 1
ATOM 1847 O O . ALA B 1 111 ? 45.053 27.497 48.239 1.00 43.46 153 ALA B O 1
ATOM 1849 N N . HIS B 1 112 ? 45.554 28.115 50.342 1.00 34.35 154 HIS B N 1
ATOM 1850 C CA . HIS B 1 112 ? 45.431 29.568 50.078 1.00 34.63 154 HIS B CA 1
ATOM 1851 C C . HIS B 1 112 ? 46.788 30.188 49.719 1.00 39.27 154 HIS B C 1
ATOM 1852 O O . HIS B 1 112 ? 46.902 31.417 49.576 1.00 36.39 154 HIS B O 1
ATOM 1859 N N . GLY B 1 113 ? 47.809 29.339 49.584 1.00 39.23 155 GLY B N 1
ATOM 1860 C CA . GLY B 1 113 ? 49.168 29.809 49.283 1.00 40.30 155 GLY B CA 1
ATOM 1861 C C . GLY B 1 113 ? 49.850 30.417 50.507 1.00 42.20 155 GLY B C 1
ATOM 1862 O O . GLY B 1 113 ? 50.835 31.146 50.364 1.00 40.95 155 GLY B O 1
ATOM 1863 N N . LYS B 1 114 ? 49.330 30.137 51.706 1.00 36.09 156 LYS B N 1
ATOM 1864 C CA . LYS B 1 114 ? 49.945 30.651 52.946 1.00 38.84 156 LYS B CA 1
ATOM 1865 C C . LYS B 1 114 ? 50.379 29.478 53.798 1.00 33.20 156 LYS B C 1
ATOM 1866 O O . LYS B 1 114 ? 49.834 28.378 53.658 1.00 32.81 156 LYS B O 1
ATOM 1872 N N . PRO B 1 115 ? 51.344 29.697 54.701 1.00 32.29 157 PRO B N 1
ATOM 1873 C CA . PRO B 1 115 ? 51.764 28.590 55.573 1.00 32.09 157 PRO B CA 1
ATOM 1874 C C . PRO B 1 115 ? 50.631 28.095 56.473 1.00 26.28 157 PRO B C 1
ATOM 1875 O O . PRO B 1 115 ? 49.868 28.908 56.957 1.00 25.37 157 PRO B O 1
ATOM 1879 N N . VAL B 1 116 ? 50.521 26.779 56.648 1.00 25.66 158 VAL B N 1
ATOM 1880 C CA . VAL B 1 116 ? 49.564 26.188 57.580 1.00 21.14 158 VAL B CA 1
ATOM 1881 C C . VAL B 1 116 ? 50.194 25.041 58.341 1.00 25.19 158 VAL B C 1
ATOM 1882 O O . VAL B 1 116 ? 51.208 24.493 57.914 1.00 28.60 158 VAL B O 1
ATOM 1886 N N . ILE B 1 117 ? 49.591 24.715 59.480 1.00 27.59 159 ILE B N 1
ATOM 1887 C CA . ILE B 1 117 ? 49.869 23.483 60.215 1.00 29.69 159 ILE B CA 1
ATOM 1888 C C . ILE B 1 117 ? 48.556 22.850 60.729 1.00 27.48 159 ILE B C 1
ATOM 1889 O O . ILE B 1 117 ? 47.566 23.548 61.009 1.00 25.70 159 ILE B O 1
ATOM 1894 N N . PHE B 1 118 ? 48.524 21.523 60.809 1.00 21.50 160 PHE B N 1
ATOM 1895 C CA . PHE B 1 118 ? 47.310 20.833 61.227 1.00 22.30 160 PHE B CA 1
ATOM 1896 C C . PHE B 1 118 ? 47.525 20.217 62.607 1.00 19.60 160 PHE B C 1
ATOM 1897 O O . PHE B 1 118 ? 48.545 19.580 62.876 1.00 30.36 160 PHE B O 1
ATOM 1905 N N . LEU B 1 119 ? 46.533 20.394 63.459 1.00 19.70 161 LEU B N 1
ATOM 1906 C CA . LEU B 1 119 ? 46.422 19.730 64.747 1.00 27.64 161 LEU B CA 1
ATOM 1907 C C . LEU B 1 119 ? 45.328 18.656 64.678 1.00 27.46 161 LEU B C 1
ATOM 1908 O O . LEU B 1 119 ? 44.155 18.985 64.514 1.00 32.46 161 LEU B O 1
ATOM 1913 N N . HIS B 1 120 ? 45.667 17.385 64.862 1.00 41.81 162 HIS B N 1
ATOM 1914 C CA . HIS B 1 120 ? 44.639 16.339 64.783 1.00 45.51 162 HIS B CA 1
ATOM 1915 C C . HIS B 1 120 ? 43.866 16.256 66.107 1.00 55.25 162 HIS B C 1
ATOM 1916 O O . HIS B 1 120 ? 44.232 16.929 67.076 1.00 52.09 162 HIS B O 1
ATOM 1923 N N . PRO B 1 121 ? 42.768 15.475 66.149 1.00 61.17 163 PRO B N 1
ATOM 1924 C CA . PRO B 1 121 ? 41.964 15.434 67.389 1.00 64.21 163 PRO B CA 1
ATOM 1925 C C . PRO B 1 121 ? 42.579 14.597 68.535 1.00 69.03 163 PRO B C 1
ATOM 1926 O O . PRO B 1 121 ? 41.932 13.692 69.055 1.00 76.32 163 PRO B O 1
ATOM 1930 N N . LYS B 1 122 ? 43.797 14.949 68.955 1.00 72.78 164 LYS B N 1
ATOM 1931 C CA . LYS B 1 122 ? 44.600 14.127 69.881 1.00 79.99 164 LYS B CA 1
ATOM 1932 C C . LYS B 1 122 ? 44.887 14.780 71.241 1.00 81.91 164 LYS B C 1
ATOM 1933 O O . LYS B 1 122 ? 45.726 14.274 71.998 1.00 86.87 164 LYS B O 1
ATOM 1935 N N . ASP B 1 123 ? 44.207 15.893 71.540 1.00 78.28 165 ASP B N 1
ATOM 1936 C CA . ASP B 1 123 ? 44.322 16.578 72.842 1.00 79.40 165 ASP B CA 1
ATOM 1937 C C . ASP B 1 123 ? 42.985 17.159 73.337 1.00 78.55 165 ASP B C 1
ATOM 1938 O O . ASP B 1 123 ? 42.951 18.255 73.897 1.00 75.88 165 ASP B O 1
ATOM 1943 N N . CYS B 1 124 ? 41.896 16.417 73.118 1.00 80.08 166 CYS B N 1
ATOM 1944 C CA . CYS B 1 124 ? 40.551 16.760 73.626 1.00 79.00 166 CYS B CA 1
ATOM 1945 C C . CYS B 1 124 ? 39.785 17.848 72.840 1.00 70.46 166 CYS B C 1
ATOM 1946 O O . CYS B 1 124 ? 38.628 18.135 73.167 1.00 74.34 166 CYS B O 1
ATOM 1949 N N . GLY B 1 125 ? 40.414 18.426 71.816 1.00 60.24 167 GLY B N 1
ATOM 1950 C CA . GLY B 1 125 ? 39.804 19.476 70.992 1.00 55.16 167 GLY B CA 1
ATOM 1951 C C . GLY B 1 125 ? 38.691 19.016 70.051 1.00 53.76 167 GLY B C 1
ATOM 1952 O O . GLY B 1 125 ? 37.903 19.838 69.583 1.00 52.49 167 GLY B O 1
ATOM 1953 N N . GLY B 1 126 ? 38.642 17.716 69.755 1.00 54.30 168 GLY B N 1
ATOM 1954 C CA . GLY B 1 126 ? 37.485 17.085 69.088 1.00 54.62 168 GLY B CA 1
ATOM 1955 C C . GLY B 1 126 ? 37.304 17.222 67.572 1.00 50.70 168 GLY B C 1
ATOM 1956 O O . GLY B 1 126 ? 36.301 16.765 67.040 1.00 57.39 168 GLY B O 1
ATOM 1957 N N . VAL B 1 127 ? 38.269 17.825 66.880 1.00 45.68 169 VAL B N 1
ATOM 1958 C CA . VAL B 1 127 ? 38.154 18.147 65.451 1.00 40.09 169 VAL B CA 1
ATOM 1959 C C . VAL B 1 127 ? 39.553 18.349 64.817 1.00 35.24 169 VAL B C 1
ATOM 1960 O O . VAL B 1 127 ? 40.500 18.740 65.521 1.00 32.16 169 VAL B O 1
ATOM 1964 N N . LEU B 1 128 ? 39.701 18.055 63.522 1.00 28.72 170 LEU B N 1
ATOM 1965 C CA . LEU B 1 128 ? 40.933 18.433 62.806 1.00 26.39 170 LEU B CA 1
ATOM 1966 C C . LEU B 1 128 ? 40.980 19.937 62.640 1.00 25.71 170 LEU B C 1
ATOM 1967 O O . LEU B 1 128 ? 40.084 20.528 62.049 1.00 22.56 170 LEU B O 1
ATOM 1972 N N . VAL B 1 129 ? 42.011 20.564 63.199 1.00 22.41 171 VAL B N 1
ATOM 1973 C CA . VAL B 1 129 ? 42.185 22.011 63.152 1.00 18.52 171 VAL B CA 1
ATOM 1974 C C . VAL B 1 129 ? 43.375 22.423 62.285 1.00 21.68 171 VAL B C 1
ATOM 1975 O O . VAL B 1 129 ? 44.525 22.072 62.544 1.00 22.48 171 VAL B O 1
ATOM 1979 N N . GLU B 1 130 ? 43.076 23.193 61.244 1.00 15.76 172 GLU B N 1
ATOM 1980 C CA . GLU B 1 130 ? 44.101 23.766 60.383 1.00 18.98 172 GLU B CA 1
ATOM 1981 C C . GLU B 1 130 ? 44.375 25.157 60.966 1.00 18.65 172 GLU B C 1
ATOM 1982 O O . GLU B 1 130 ? 43.462 25.901 61.244 1.00 27.16 172 GLU B O 1
ATOM 1988 N N . LEU B 1 131 ? 45.622 25.479 61.220 1.00 16.95 173 LEU B N 1
ATOM 1989 C CA . LEU B 1 131 ? 45.982 26.852 61.669 1.00 13.44 173 LEU B CA 1
ATOM 1990 C C . LEU B 1 131 ? 46.708 27.526 60.504 1.00 18.08 173 LEU B C 1
ATOM 1991 O O . LEU B 1 131 ? 47.664 26.986 59.977 1.00 21.37 173 LEU B O 1
ATOM 1996 N N . GLU B 1 132 ? 46.249 28.710 60.117 1.00 21.38 174 GLU B N 1
ATOM 1997 C CA . GLU B 1 132 ? 46.729 29.378 58.921 1.00 19.10 174 GLU B CA 1
ATOM 1998 C C . GLU B 1 132 ? 47.208 30.750 59.287 1.00 16.04 174 GLU B C 1
ATOM 1999 O O . GLU B 1 132 ? 46.570 31.452 60.028 1.00 19.35 174 GLU B O 1
ATOM 2005 N N . GLN B 1 133 ? 48.371 31.106 58.757 1.00 19.43 175 GLN B N 1
ATOM 2006 C CA . GLN B 1 133 ? 48.927 32.426 58.930 1.00 26.64 175 GLN B CA 1
ATOM 2007 C C . GLN B 1 133 ? 47.910 33.412 58.416 1.00 26.21 175 GLN B C 1
ATOM 2008 O O . GLN B 1 133 ? 47.459 33.291 57.275 1.00 28.37 175 GLN B O 1
ATOM 2014 N N . ALA B 1 134 ? 47.595 34.400 59.235 1.00 29.14 176 ALA B N 1
ATOM 2015 C CA . ALA B 1 134 ? 46.595 35.399 58.894 1.00 34.33 176 ALA B CA 1
ATOM 2016 C C . ALA B 1 134 ? 47.152 36.345 57.817 1.00 39.49 176 ALA B C 1
ATOM 2017 O O . ALA B 1 134 ? 46.431 36.858 56.944 1.00 44.04 176 ALA B O 1
ATOM 2020 N N . SER C 1 1 ? 32.053 40.273 66.548 1.00 31.46 -1 SER C N 1
ATOM 2021 C CA . SER C 1 1 ? 32.221 41.530 65.756 1.00 28.06 -1 SER C CA 1
ATOM 2022 C C . SER C 1 1 ? 31.998 41.325 64.259 1.00 27.59 -1 SER C C 1
ATOM 2023 O O . SER C 1 1 ? 32.396 40.297 63.715 1.00 26.64 -1 SER C O 1
ATOM 2026 N N . MET C 1 2 ? 31.393 42.324 63.601 1.00 23.13 0 MET C N 1
ATOM 2027 C CA . MET C 1 2 ? 31.177 42.300 62.158 1.00 25.47 0 MET C CA 1
ATOM 2028 C C . MET C 1 2 ? 32.374 42.730 61.312 1.00 19.42 0 MET C C 1
ATOM 2029 O O . MET C 1 2 ? 32.339 42.554 60.114 1.00 17.48 0 MET C O 1
ATOM 2034 N N . LEU C 1 3 ? 33.417 43.289 61.922 1.00 19.28 45 LEU C N 1
ATOM 2035 C CA . LEU C 1 3 ? 34.566 43.801 61.176 1.00 16.18 45 LEU C CA 1
ATOM 2036 C C . LEU C 1 3 ? 35.464 42.685 60.649 1.00 18.57 45 LEU C C 1
ATOM 2037 O O . LEU C 1 3 ? 35.710 41.697 61.346 1.00 20.91 45 LEU C O 1
ATOM 2042 N N . GLY C 1 4 ? 35.971 42.866 59.450 1.00 15.34 46 GLY C N 1
ATOM 2043 C CA . GLY C 1 4 ? 36.905 41.896 58.829 1.00 15.63 46 GLY C CA 1
ATOM 2044 C C . GLY C 1 4 ? 38.286 42.423 58.450 1.00 19.82 46 GLY C C 1
ATOM 2045 O O . GLY C 1 4 ? 38.844 43.271 59.134 1.00 18.01 46 GLY C O 1
ATOM 2046 N N . ARG C 1 5 ? 38.821 41.878 57.354 1.00 16.38 47 ARG C N 1
ATOM 2047 C CA . ARG C 1 5 ? 40.136 42.198 56.815 1.00 14.75 47 ARG C CA 1
ATOM 2048 C C . ARG C 1 5 ? 40.276 43.595 56.166 1.00 13.48 47 ARG C C 1
ATOM 2049 O O . ARG C 1 5 ? 39.310 44.197 55.701 1.00 13.88 47 ARG C O 1
ATOM 2057 N N . LEU C 1 6 ? 41.515 44.043 56.045 1.00 15.73 48 LEU C N 1
ATOM 2058 C CA . LEU C 1 6 ? 41.808 45.204 55.216 1.00 14.96 48 LEU C CA 1
ATOM 2059 C C . LEU C 1 6 ? 41.751 44.791 53.731 1.00 15.56 48 LEU C C 1
ATOM 2060 O O . LEU C 1 6 ? 42.542 43.994 53.275 1.00 15.33 48 LEU C O 1
ATOM 2065 N N . ASN C 1 7 ? 40.811 45.348 52.995 1.00 15.10 49 ASN C N 1
ATOM 2066 C CA . ASN C 1 7 ? 40.641 45.001 51.611 1.00 14.49 49 ASN C CA 1
ATOM 2067 C C . ASN C 1 7 ? 41.637 45.788 50.765 1.00 17.05 49 ASN C C 1
ATOM 2068 O O . ASN C 1 7 ? 42.271 45.234 49.879 1.00 14.07 49 ASN C O 1
ATOM 2073 N N . HIS C 1 8 ? 41.750 47.099 51.023 1.00 12.13 50 HIS C N 1
ATOM 2074 C CA . HIS C 1 8 ? 42.726 47.930 50.333 1.00 11.80 50 HIS C CA 1
ATOM 2075 C C . HIS C 1 8 ? 43.056 49.174 51.104 1.00 14.20 50 HIS C C 1
ATOM 2076 O O . HIS C 1 8 ? 42.261 49.594 51.956 1.00 14.34 50 HIS C O 1
ATOM 2083 N N . VAL C 1 9 ? 44.223 49.715 50.792 1.00 17.17 51 VAL C N 1
ATOM 2084 C CA . VAL C 1 9 ? 44.572 51.093 51.075 1.00 16.65 51 VAL C CA 1
ATOM 2085 C C . VAL C 1 9 ? 44.548 51.818 49.736 1.00 21.03 51 VAL C C 1
ATOM 2086 O O . VAL C 1 9 ? 45.136 51.355 48.748 1.00 17.51 51 VAL C O 1
ATOM 2090 N N . ALA C 1 10 ? 43.843 52.947 49.684 1.00 15.83 52 ALA C N 1
ATOM 2091 C CA . ALA C 1 10 ? 43.689 53.722 48.450 1.00 16.45 52 ALA C CA 1
ATOM 2092 C C . ALA C 1 10 ? 44.633 54.904 48.524 1.00 17.83 52 ALA C C 1
ATOM 2093 O O . ALA C 1 10 ? 44.687 55.584 49.549 1.00 19.17 52 ALA C O 1
ATOM 2095 N N . ILE C 1 11 ? 45.391 55.085 47.462 1.00 15.85 53 ILE C N 1
ATOM 2096 C CA . ILE C 1 11 ? 46.343 56.180 47.297 1.00 22.48 53 ILE C CA 1
ATOM 2097 C C . ILE C 1 11 ? 45.935 57.027 46.082 1.00 18.34 53 ILE C C 1
ATOM 2098 O O . ILE C 1 11 ? 45.950 56.542 44.948 1.00 17.42 53 ILE C O 1
ATOM 2103 N N . ALA C 1 12 ? 45.603 58.302 46.285 1.00 19.43 54 ALA C N 1
ATOM 2104 C CA . ALA C 1 12 ? 45.339 59.180 45.149 1.00 21.29 54 ALA C CA 1
ATOM 2105 C C . ALA C 1 12 ? 46.684 59.616 44.565 1.00 23.14 54 ALA C C 1
ATOM 2106 O O . ALA C 1 12 ? 47.547 60.104 45.310 1.00 26.15 54 ALA C O 1
ATOM 2108 N N . VAL C 1 13 ? 46.857 59.496 43.248 1.00 27.81 55 VAL C N 1
ATOM 2109 C CA . VAL C 1 13 ? 48.118 59.885 42.578 1.00 26.61 55 VAL C CA 1
ATOM 2110 C C . VAL C 1 13 ? 47.932 60.889 41.417 1.00 27.84 55 VAL C C 1
ATOM 2111 O O . VAL C 1 13 ? 46.938 60.829 40.672 1.00 27.71 55 VAL C O 1
ATOM 2115 N N . PRO C 1 14 ? 48.893 61.828 41.238 1.00 33.57 56 PRO C N 1
ATOM 2116 C CA . PRO C 1 14 ? 48.739 62.801 40.168 1.00 35.35 56 PRO C CA 1
ATOM 2117 C C . PRO C 1 14 ? 48.994 62.251 38.764 1.00 35.46 56 PRO C C 1
ATOM 2118 O O . PRO C 1 14 ? 48.565 62.859 37.781 1.00 35.39 56 PRO C O 1
ATOM 2122 N N . ASP C 1 15 ? 49.710 61.135 38.666 1.00 31.18 57 ASP C N 1
ATOM 2123 C CA . ASP C 1 15 ? 49.988 60.490 37.386 1.00 33.22 57 ASP C CA 1
ATOM 2124 C C . ASP C 1 15 ? 49.959 58.989 37.601 1.00 28.24 57 ASP C C 1
ATOM 2125 O O . ASP C 1 15 ? 50.877 58.408 38.186 1.00 32.24 57 ASP C O 1
ATOM 2130 N N . LEU C 1 16 ? 48.901 58.362 37.109 1.00 30.79 58 LEU C N 1
ATOM 2131 C CA . LEU C 1 16 ? 48.642 56.959 37.416 1.00 29.68 58 LEU C CA 1
ATOM 2132 C C . LEU C 1 16 ? 49.714 56.061 36.791 1.00 31.27 58 LEU C C 1
ATOM 2133 O O . LEU C 1 16 ? 50.210 55.141 37.424 1.00 28.19 58 LEU C O 1
ATOM 2138 N N . GLU C 1 17 ? 50.076 56.357 35.547 1.00 32.57 59 GLU C N 1
ATOM 2139 C CA . GLU C 1 17 ? 51.079 55.578 34.820 1.00 35.02 59 GLU C CA 1
ATOM 2140 C C . GLU C 1 17 ? 52.434 55.621 35.538 1.00 35.19 59 GLU C C 1
ATOM 2141 O O . GLU C 1 17 ? 53.094 54.589 35.727 1.00 28.82 59 GLU C O 1
ATOM 2147 N N . LYS C 1 18 ? 52.840 56.816 35.966 1.00 31.99 60 LYS C N 1
ATOM 2148 C CA . LYS C 1 18 ? 54.090 56.961 36.695 1.00 33.64 60 LYS C CA 1
ATOM 2149 C C . LYS C 1 18 ? 54.072 56.243 38.028 1.00 26.98 60 LYS C C 1
ATOM 2150 O O . LYS C 1 18 ? 55.049 55.612 38.378 1.00 26.68 60 LYS C O 1
ATOM 2156 N N . ALA C 1 19 ? 52.970 56.360 38.776 1.00 26.51 61 ALA C N 1
ATOM 2157 C CA . ALA C 1 19 ? 52.792 55.681 40.040 1.00 26.35 61 ALA C CA 1
ATOM 2158 C C . ALA C 1 19 ? 52.828 54.150 39.888 1.00 22.79 61 ALA C C 1
ATOM 2159 O O . ALA C 1 19 ? 53.564 53.476 40.608 1.00 21.56 61 ALA C O 1
ATOM 2161 N N . ALA C 1 20 ? 52.062 53.628 38.941 1.00 18.78 62 ALA C N 1
ATOM 2162 C CA . ALA C 1 20 ? 52.070 52.186 38.639 1.00 20.75 62 ALA C CA 1
ATOM 2163 C C . ALA C 1 20 ? 53.477 51.658 38.293 1.00 24.19 62 ALA C C 1
ATOM 2164 O O . ALA C 1 20 ? 53.877 50.592 38.753 1.00 24.98 62 ALA C O 1
ATOM 2166 N N . ALA C 1 21 ? 54.222 52.414 37.472 1.00 27.11 63 ALA C N 1
ATOM 2167 C CA . ALA C 1 21 ? 55.541 51.992 37.040 1.00 27.75 63 ALA C CA 1
ATOM 2168 C C . ALA C 1 21 ? 56.576 52.105 38.145 1.00 29.04 63 ALA C C 1
ATOM 2169 O O . ALA C 1 21 ? 57.574 51.390 38.131 1.00 29.13 63 ALA C O 1
ATOM 2171 N N . PHE C 1 22 ? 56.348 53.004 39.095 1.00 25.16 64 PHE C N 1
ATOM 2172 C CA . PHE C 1 22 ? 57.154 53.042 40.302 1.00 27.16 64 PHE C CA 1
ATOM 2173 C C . PHE C 1 22 ? 57.049 51.738 41.069 1.00 25.06 64 PHE C C 1
ATOM 2174 O O . PHE C 1 22 ? 58.049 51.132 41.399 1.00 27.02 64 PHE C O 1
ATOM 2182 N N . TYR C 1 23 ? 55.831 51.315 41.365 1.00 23.80 65 TYR C N 1
ATOM 2183 C CA . TYR C 1 23 ? 55.632 50.110 42.169 1.00 25.23 65 TYR C CA 1
ATOM 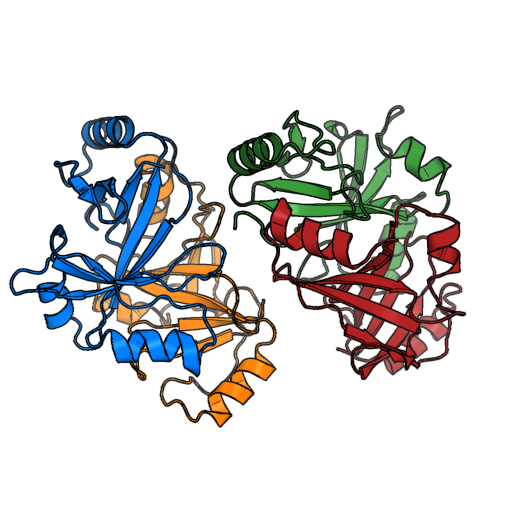2184 C C . TYR C 1 23 ? 56.146 48.885 41.414 1.00 23.66 65 TYR C C 1
ATOM 2185 O O . TYR C 1 23 ? 56.772 48.015 42.011 1.00 25.06 65 TYR C O 1
ATOM 2194 N N . LYS C 1 24 ? 55.910 48.859 40.105 1.00 23.22 66 LYS C N 1
ATOM 2195 C CA . LYS C 1 24 ? 56.324 47.742 39.281 1.00 27.03 66 LYS C CA 1
ATOM 2196 C C . LYS C 1 24 ? 57.838 47.707 39.065 1.00 25.38 66 LYS C C 1
ATOM 2197 O O . LYS C 1 24 ? 58.461 46.702 39.330 1.00 29.57 66 LYS C O 1
ATOM 2203 N N . ASN C 1 25 ? 58.427 48.793 38.576 1.00 27.97 67 ASN C N 1
ATOM 2204 C CA . ASN C 1 25 ? 59.804 48.732 38.101 1.00 32.50 67 ASN C CA 1
ATOM 2205 C C . ASN C 1 25 ? 60.842 49.222 39.102 1.00 34.59 67 ASN C C 1
ATOM 2206 O O . ASN C 1 25 ? 62.002 48.830 39.004 1.00 34.99 67 ASN C O 1
ATOM 2211 N N . ILE C 1 26 ? 60.423 50.068 40.049 1.00 33.23 68 ILE C N 1
ATOM 2212 C CA . ILE C 1 26 ? 61.294 50.401 41.179 1.00 30.52 68 ILE C CA 1
ATOM 2213 C C . ILE C 1 26 ? 61.205 49.398 42.324 1.00 32.13 68 ILE C C 1
ATOM 2214 O O . ILE C 1 26 ? 62.234 48.846 42.709 1.00 33.99 68 ILE C O 1
ATOM 2219 N N . LEU C 1 27 ? 60.011 49.149 42.853 1.00 29.69 69 LEU C N 1
ATOM 2220 C CA . LEU C 1 27 ? 59.842 48.256 44.006 1.00 24.61 69 LEU C CA 1
ATOM 2221 C C . LEU C 1 27 ? 59.644 46.778 43.692 1.00 30.02 69 LEU C C 1
ATOM 2222 O O . LEU C 1 27 ? 59.742 45.933 44.598 1.00 29.53 69 LEU C O 1
ATOM 2227 N N . GLY C 1 28 ? 59.358 46.456 42.439 1.00 29.49 70 GLY C N 1
ATOM 2228 C CA . GLY C 1 28 ? 59.185 45.058 42.031 1.00 31.89 70 GLY C CA 1
ATOM 2229 C C . GLY C 1 28 ? 57.852 44.472 42.470 1.00 31.27 70 GLY C C 1
ATOM 2230 O O . GLY C 1 28 ? 57.768 43.267 42.711 1.00 30.03 70 GLY C O 1
ATOM 2231 N N . ALA C 1 29 ? 56.819 45.309 42.578 1.00 27.22 71 ALA C N 1
ATOM 2232 C CA . ALA C 1 29 ? 55.468 44.851 42.946 1.00 23.78 71 ALA C CA 1
ATOM 2233 C C . ALA C 1 29 ? 54.727 44.226 41.748 1.00 25.13 71 ALA C C 1
ATOM 2234 O O . ALA C 1 29 ? 55.055 44.512 40.597 1.00 27.10 71 ALA C O 1
ATOM 2236 N N . GLN C 1 30 ? 53.743 43.371 42.043 1.00 22.16 72 GLN C N 1
ATOM 2237 C CA . GLN C 1 30 ? 52.736 42.943 41.065 1.00 21.48 72 GLN C CA 1
ATOM 2238 C C . GLN C 1 30 ? 51.668 44.034 40.904 1.00 20.97 72 GLN C C 1
ATOM 2239 O O . GLN C 1 30 ? 50.943 44.362 41.849 1.00 22.27 72 GLN C O 1
ATOM 2245 N N . VAL C 1 31 ? 51.603 44.597 39.702 1.00 20.26 73 VAL C N 1
ATOM 2246 C CA . VAL C 1 31 ? 50.757 45.724 39.408 1.00 18.70 73 VAL C CA 1
ATOM 2247 C C . VAL C 1 31 ? 49.835 45.416 38.214 1.00 20.81 73 VAL C C 1
ATOM 2248 O O . VAL C 1 31 ? 50.276 44.815 37.213 1.00 20.49 73 VAL C O 1
ATOM 2252 N N . SER C 1 32 ? 48.578 45.855 38.291 1.00 21.12 74 SER C N 1
ATOM 2253 C CA . SER C 1 32 ? 47.626 45.642 37.193 1.00 23.48 74 SER C CA 1
ATOM 2254 C C . SER C 1 32 ? 47.786 46.706 36.129 1.00 26.15 74 SER C C 1
ATOM 2255 O O . SER C 1 32 ? 48.421 47.730 36.358 1.00 23.26 74 SER C O 1
ATOM 2258 N N . GLU C 1 33 ? 47.223 46.464 34.954 1.00 27.10 75 GLU C N 1
ATOM 2259 C CA . GLU C 1 33 ? 47.000 47.577 34.002 1.00 30.05 75 GLU C CA 1
ATOM 2260 C C . GLU C 1 33 ? 45.965 48.500 34.603 1.00 25.01 75 GLU C C 1
ATOM 2261 O O . GLU C 1 33 ? 45.170 48.061 35.409 1.00 21.51 75 GLU C O 1
ATOM 2267 N N . ALA C 1 34 ? 46.002 49.781 34.233 1.00 27.24 76 ALA C N 1
ATOM 2268 C CA . ALA C 1 34 ? 44.994 50.755 34.665 1.00 28.50 76 ALA C CA 1
ATOM 2269 C C . ALA C 1 34 ? 43.613 50.379 34.151 1.00 30.26 76 ALA C C 1
ATOM 2270 O O . ALA C 1 34 ? 43.484 49.947 33.007 1.00 30.93 76 ALA C O 1
ATOM 2272 N N . VAL C 1 35 ? 42.607 50.534 35.004 1.00 30.41 77 VAL C N 1
ATOM 2273 C CA . VAL C 1 35 ? 41.204 50.257 34.671 1.00 30.41 77 VAL C CA 1
ATOM 2274 C C . VAL C 1 35 ? 40.376 51.534 34.882 1.00 26.49 77 VAL C C 1
ATOM 2275 O O . VAL C 1 35 ? 40.347 52.062 36.012 1.00 27.12 77 VAL C O 1
ATOM 2279 N N . PRO C 1 36 ? 39.702 52.040 33.828 1.00 25.56 78 PRO C N 1
ATOM 2280 C CA . PRO C 1 36 ? 38.769 53.159 34.054 1.00 24.39 78 PRO C CA 1
ATOM 2281 C C . PRO C 1 36 ? 37.479 52.669 34.724 1.00 26.54 78 PRO C C 1
ATOM 2282 O O . PRO C 1 36 ? 36.885 51.684 34.268 1.00 26.92 78 PRO C O 1
ATOM 2286 N N . LEU C 1 37 ? 37.062 53.367 35.772 1.00 23.92 79 LEU C N 1
ATOM 2287 C CA . LEU C 1 37 ? 35.812 53.115 36.499 1.00 24.42 79 LEU C CA 1
ATOM 2288 C C . LEU C 1 37 ? 34.936 54.380 36.414 1.00 24.87 79 LEU C C 1
ATOM 2289 O O . LEU C 1 37 ? 34.834 55.126 37.393 1.00 25.00 79 LEU C O 1
ATOM 2294 N N . PRO C 1 38 ? 34.328 54.634 35.243 1.00 25.59 80 PRO C N 1
ATOM 2295 C CA . PRO C 1 38 ? 33.633 55.913 35.044 1.00 25.39 80 PRO C CA 1
ATOM 2296 C C . PRO C 1 38 ? 32.512 56.164 36.054 1.00 28.84 80 PRO C C 1
ATOM 2297 O O . PRO C 1 38 ? 32.262 57.316 36.419 1.00 25.46 80 PRO C O 1
ATOM 2301 N N . GLU C 1 39 ? 31.823 55.090 36.468 1.00 29.51 81 GLU C N 1
ATOM 2302 C CA . GLU C 1 39 ? 30.791 55.165 37.501 1.00 33.38 81 GLU C CA 1
ATOM 2303 C C . GLU C 1 39 ? 31.291 55.758 38.801 1.00 29.30 81 GLU C C 1
ATOM 2304 O O . GLU C 1 39 ? 30.514 56.346 39.541 1.00 34.78 81 GLU C O 1
ATOM 2310 N N . HIS C 1 40 ? 32.571 55.578 39.089 1.00 26.89 82 HIS C N 1
ATOM 2311 C CA . HIS C 1 40 ? 33.171 56.034 40.342 1.00 25.20 82 HIS C CA 1
ATOM 2312 C C . HIS C 1 40 ? 34.068 57.270 40.198 1.00 29.22 82 HIS C C 1
ATOM 2313 O O . HIS C 1 40 ? 34.636 57.754 41.176 1.00 31.54 82 HIS C O 1
ATOM 2320 N N . GLY C 1 41 ? 34.162 57.806 38.981 1.00 27.53 83 GLY C N 1
ATOM 2321 C CA . GLY C 1 41 ? 34.931 59.017 38.739 1.00 29.17 83 GLY C CA 1
ATOM 2322 C C . GLY C 1 41 ? 36.425 58.851 38.915 1.00 27.48 83 GLY C C 1
ATOM 2323 O O . GLY C 1 41 ? 37.140 59.823 39.126 1.00 30.95 83 GLY C O 1
ATOM 2324 N N . VAL C 1 42 ? 36.910 57.618 38.789 1.00 26.53 84 VAL C N 1
ATOM 2325 C CA . VAL C 1 42 ? 38.329 57.352 38.911 1.00 25.18 84 VAL C CA 1
ATOM 2326 C C . VAL C 1 42 ? 38.790 56.291 37.939 1.00 24.86 84 VAL C C 1
ATOM 2327 O O . VAL C 1 42 ? 37.989 55.523 37.411 1.00 26.09 84 VAL C O 1
ATOM 2331 N N . SER C 1 43 ? 40.091 56.298 37.714 1.00 23.64 85 SER C N 1
ATOM 2332 C CA . SER C 1 43 ? 40.848 55.178 37.149 1.00 26.69 85 SER C CA 1
ATOM 2333 C C . SER C 1 43 ? 41.655 54.551 38.280 1.00 23.47 85 SER C C 1
ATOM 2334 O O . SER C 1 43 ? 42.127 55.253 39.174 1.00 23.95 85 SER C O 1
ATOM 2337 N N . VAL C 1 44 ? 41.824 53.225 38.228 1.00 24.52 86 VAL C N 1
ATOM 2338 C CA . VAL C 1 44 ? 42.523 52.482 39.266 1.00 22.80 86 VAL C CA 1
ATOM 2339 C C . VAL C 1 44 ? 43.612 51.567 38.684 1.00 20.88 86 VAL C C 1
ATOM 2340 O O . VAL C 1 44 ? 43.454 50.962 37.613 1.00 21.52 86 VAL C O 1
ATOM 2344 N N . VAL C 1 45 ? 44.714 51.491 39.412 1.00 23.77 87 VAL C N 1
ATOM 2345 C CA . VAL C 1 45 ? 45.664 50.420 39.242 1.00 22.59 87 VAL C CA 1
ATOM 2346 C C . VAL C 1 45 ? 45.736 49.658 40.555 1.00 18.82 87 VAL C C 1
ATOM 2347 O O . VAL C 1 45 ? 45.849 50.260 41.597 1.00 17.66 87 VAL C O 1
ATOM 2351 N N . PHE C 1 46 ? 45.678 48.329 40.501 1.00 15.68 88 PHE C N 1
ATOM 2352 C CA . PHE C 1 46 ? 45.788 47.494 41.691 1.00 19.88 88 PHE C CA 1
ATOM 2353 C C . PHE C 1 46 ? 47.222 47.046 41.902 1.00 20.46 88 PHE C C 1
ATOM 2354 O O . PHE C 1 46 ? 47.851 46.567 40.959 1.00 21.27 88 PHE C O 1
ATOM 2362 N N . VAL C 1 47 ? 47.749 47.232 43.113 1.00 18.85 89 VAL C N 1
ATOM 2363 C CA . VAL C 1 47 ? 49.059 46.686 43.518 1.00 16.99 89 VAL C CA 1
ATOM 2364 C C . VAL C 1 47 ? 48.778 45.538 44.481 1.00 14.27 89 VAL C C 1
ATOM 2365 O O . VAL C 1 47 ? 48.176 45.733 45.543 1.00 17.07 89 VAL C O 1
ATOM 2369 N N . ASN C 1 48 ? 49.169 44.353 44.068 1.00 18.57 90 ASN C N 1
ATOM 2370 C CA . ASN C 1 48 ? 48.878 43.163 44.812 1.00 15.27 90 ASN C CA 1
ATOM 2371 C C . ASN C 1 48 ? 50.041 42.778 45.697 1.00 17.83 90 ASN C C 1
ATOM 2372 O O . ASN C 1 48 ? 51.029 42.232 45.205 1.00 22.66 90 ASN C O 1
ATOM 2377 N N . LEU C 1 49 ? 49.878 43.017 47.005 1.00 16.79 91 LEU C N 1
ATOM 2378 C CA . LEU C 1 49 ? 50.910 42.776 47.984 1.00 16.54 91 LEU C CA 1
ATOM 2379 C C . LEU C 1 49 ? 50.732 41.406 48.638 1.00 17.64 91 LEU C C 1
ATOM 2380 O O . LEU C 1 49 ? 51.479 41.059 49.553 1.00 19.30 91 LEU C O 1
ATOM 2385 N N . GLY C 1 50 ? 49.792 40.613 48.140 1.00 17.40 92 GLY C N 1
ATOM 2386 C CA . GLY C 1 50 ? 49.631 39.232 48.662 1.00 21.49 92 GLY C CA 1
ATOM 2387 C C . GLY C 1 50 ? 48.590 39.185 49.751 1.00 23.55 92 GLY C C 1
ATOM 2388 O O . GLY C 1 50 ? 47.578 38.500 49.611 1.00 21.77 92 GLY C O 1
ATOM 2389 N N . ASN C 1 51 ? 48.796 39.945 50.835 1.00 18.76 93 ASN C N 1
ATOM 2390 C CA . ASN C 1 51 ? 47.862 39.934 51.936 1.00 17.82 93 ASN C CA 1
ATOM 2391 C C . ASN C 1 51 ? 46.698 40.907 51.741 1.00 13.58 93 ASN C C 1
ATOM 2392 O O . ASN C 1 51 ? 45.655 40.743 52.352 1.00 16.50 93 ASN C O 1
ATOM 2397 N N . THR C 1 52 ? 46.955 41.964 50.958 1.00 18.46 94 THR C N 1
ATOM 2398 C CA . THR C 1 52 ? 45.998 42.995 50.674 1.00 15.27 94 THR C CA 1
ATOM 2399 C C . THR C 1 52 ? 46.443 43.722 49.407 1.00 15.22 94 THR C C 1
ATOM 2400 O O . THR C 1 52 ? 47.466 43.376 48.793 1.00 17.01 94 THR C O 1
ATOM 2404 N N . LYS C 1 53 ? 45.655 44.688 49.002 1.00 15.57 95 LYS C N 1
ATOM 2405 C CA . LYS C 1 53 ? 45.939 45.472 47.801 1.00 13.75 95 LYS C CA 1
ATOM 2406 C C . LYS C 1 53 ? 46.078 46.953 48.110 1.00 16.31 95 LYS C C 1
ATOM 2407 O O . LYS C 1 53 ? 45.515 47.445 49.087 1.00 19.82 95 LYS C O 1
ATOM 2413 N N . MET C 1 54 ? 46.894 47.625 47.314 1.00 17.40 96 MET C N 1
ATOM 2414 C CA A MET C 1 54 ? 46.894 49.085 47.227 0.50 16.02 96 MET C CA 1
ATOM 2415 C CA B MET C 1 54 ? 46.896 49.080 47.238 0.50 16.16 96 MET C CA 1
ATOM 2416 C C . MET C 1 54 ? 46.113 49.453 45.975 1.00 19.29 96 MET C C 1
ATOM 2417 O O . MET C 1 54 ? 46.286 48.825 44.903 1.00 19.88 96 MET C O 1
ATOM 2426 N N . GLU C 1 55 ? 45.278 50.489 46.065 1.00 16.39 97 GLU C N 1
ATOM 2427 C CA . GLU C 1 55 ? 44.504 50.942 44.924 1.00 15.87 97 GLU C CA 1
ATOM 2428 C C . GLU C 1 55 ? 45.003 52.349 44.656 1.00 19.34 97 GLU C C 1
ATOM 2429 O O . GLU C 1 55 ? 44.848 53.258 45.509 1.00 21.41 97 GLU C O 1
ATOM 2435 N N . LEU C 1 56 ? 45.693 52.484 43.522 1.00 16.27 98 LEU C N 1
ATOM 2436 C CA . LEU C 1 56 ? 46.215 53.760 43.053 1.00 18.72 98 LEU C CA 1
ATOM 2437 C C . LEU C 1 56 ? 45.120 54.362 42.203 1.00 19.60 98 LEU C C 1
ATOM 2438 O O . LEU C 1 56 ? 44.682 53.749 41.220 1.00 20.55 98 LEU C O 1
ATOM 2443 N N . LEU C 1 57 ? 44.742 55.610 42.514 1.00 19.50 99 LEU C N 1
ATOM 2444 C CA . LEU C 1 57 ? 43.532 56.204 41.986 1.00 23.37 99 LEU C CA 1
ATOM 2445 C C . LEU C 1 57 ? 43.872 57.514 41.337 1.00 20.22 99 LEU C C 1
ATOM 2446 O O . LEU C 1 57 ? 44.677 58.257 41.871 1.00 22.57 99 LEU C O 1
ATOM 2451 N N . HIS C 1 58 ? 43.288 57.769 40.178 1.00 19.88 100 HIS C N 1
ATOM 2452 C CA . HIS C 1 58 ? 43.427 59.061 39.537 1.00 21.86 100 HIS C CA 1
ATOM 2453 C C . HIS C 1 58 ? 42.062 59.478 39.004 1.00 26.14 100 HIS C C 1
ATOM 2454 O O . HIS C 1 58 ? 41.253 58.656 38.580 1.00 24.63 100 HIS C O 1
ATOM 2461 N N . PRO C 1 59 ? 41.770 60.777 39.066 1.00 27.81 101 PRO C N 1
ATOM 2462 C CA . PRO C 1 59 ? 40.446 61.193 38.614 1.00 31.06 101 PRO C CA 1
ATOM 2463 C C . PRO C 1 59 ? 40.111 60.819 37.179 1.00 30.32 101 PRO C C 1
ATOM 2464 O O . PRO C 1 59 ? 40.990 60.886 36.280 1.00 29.95 101 PRO C O 1
ATOM 2468 N N . LEU C 1 60 ? 38.836 60.461 36.981 1.00 30.07 102 LEU C N 1
ATOM 2469 C CA . LEU C 1 60 ? 38.289 60.190 35.653 1.00 34.11 102 LEU C CA 1
ATOM 2470 C C . LEU C 1 60 ? 37.046 61.054 35.449 1.00 35.09 102 LEU C C 1
ATOM 2471 O O . LEU C 1 60 ? 36.001 60.849 36.083 1.00 34.83 102 LEU C O 1
ATOM 2476 N N . GLY C 1 61 ? 37.184 62.052 34.598 1.00 42.15 103 GLY C N 1
ATOM 2477 C CA . GLY C 1 61 ? 36.108 63.026 34.374 1.00 46.47 103 GLY C CA 1
ATOM 2478 C C . GLY C 1 61 ? 36.196 64.190 35.342 1.00 51.06 103 GLY C C 1
ATOM 2479 O O . GLY C 1 61 ? 37.046 64.212 36.235 1.00 47.86 103 GLY C O 1
ATOM 2480 N N . LEU C 1 62 ? 35.282 65.141 35.176 1.00 57.77 104 LEU C N 1
ATOM 2481 C CA . LEU C 1 62 ? 35.432 66.480 35.741 1.00 61.72 104 LEU C CA 1
ATOM 2482 C C . LEU C 1 62 ? 34.971 66.642 37.188 1.00 60.38 104 LEU C C 1
ATOM 2483 O O . LEU C 1 62 ? 35.301 67.645 37.812 1.00 65.87 104 LEU C O 1
ATOM 2488 N N . ASP C 1 63 ? 34.213 65.699 37.735 1.00 50.69 105 ASP C N 1
ATOM 2489 C CA . ASP C 1 63 ? 33.759 65.874 39.128 1.00 58.00 105 ASP C CA 1
ATOM 2490 C C . ASP C 1 63 ? 34.145 64.692 39.976 1.00 50.75 105 ASP C C 1
ATOM 2491 O O . ASP C 1 63 ? 33.327 64.129 40.715 1.00 52.32 105 ASP C O 1
ATOM 2496 N N . SER C 1 64 ? 35.419 64.313 39.857 1.00 46.63 106 SER C N 1
ATOM 2497 C CA . SER C 1 64 ? 35.955 63.203 40.618 1.00 43.04 106 SER C CA 1
ATOM 2498 C C . SER C 1 64 ? 35.935 63.536 42.112 1.00 43.06 106 SER C C 1
ATOM 2499 O O . SER C 1 64 ? 36.301 64.657 42.518 1.00 36.78 106 SER C O 1
ATOM 2502 N N . PRO C 1 65 ? 35.485 62.573 42.929 1.00 43.02 107 PRO C N 1
ATOM 2503 C CA . PRO C 1 65 ? 35.530 62.723 44.379 1.00 45.69 107 PRO C CA 1
ATOM 2504 C C . PRO C 1 65 ? 36.958 62.838 44.968 1.00 45.28 107 PRO C C 1
ATOM 2505 O O . PRO C 1 65 ? 37.097 63.139 46.153 1.00 46.21 107 PRO C O 1
ATOM 2509 N N . ILE C 1 66 ? 38.001 62.605 44.165 1.00 42.22 108 ILE C N 1
ATOM 2510 C CA . ILE C 1 66 ? 39.378 62.806 44.635 1.00 38.04 108 ILE C CA 1
ATOM 2511 C C . ILE C 1 66 ? 40.054 64.045 44.023 1.00 43.79 108 ILE C C 1
ATOM 2512 O O . ILE C 1 66 ? 41.224 64.324 44.307 1.00 38.77 108 ILE C O 1
ATOM 2517 N N . ALA C 1 67 ? 39.305 64.822 43.236 1.00 38.14 109 ALA C N 1
ATOM 2518 C CA . ALA C 1 67 ? 39.877 65.973 42.553 1.00 39.10 109 ALA C CA 1
ATOM 2519 C C . ALA C 1 67 ? 40.338 66.982 43.597 1.00 41.93 109 ALA C C 1
ATOM 2520 O O . ALA C 1 67 ? 41.470 67.454 43.540 1.00 41.65 109 ALA C O 1
ATOM 2522 N N . GLY C 1 68 ? 39.467 67.275 44.564 1.00 43.17 110 GLY C N 1
ATOM 2523 C CA . GLY C 1 68 ? 39.795 68.202 45.650 1.00 46.26 110 GLY C CA 1
ATOM 2524 C C . GLY C 1 68 ? 40.998 67.724 46.438 1.00 38.43 110 GLY C C 1
ATOM 2525 O O . GLY C 1 68 ? 41.918 68.481 46.756 1.00 40.96 110 GLY C O 1
ATOM 2526 N N . PHE C 1 69 ? 41.003 66.446 46.737 1.00 33.75 111 PHE C N 1
ATOM 2527 C CA . PHE C 1 69 ? 42.119 65.867 47.464 1.00 33.37 111 PHE C CA 1
ATOM 2528 C C . PHE C 1 69 ? 43.422 66.180 46.758 1.00 33.23 111 PHE C C 1
ATOM 2529 O O . PHE C 1 69 ? 44.362 66.642 47.391 1.00 38.58 111 PHE C O 1
ATOM 2537 N N . LEU C 1 70 ? 43.476 65.918 45.452 1.00 38.75 112 LEU C N 1
ATOM 2538 C CA . LEU C 1 70 ? 44.740 66.020 44.707 1.00 42.36 112 LEU C CA 1
ATOM 2539 C C . LEU C 1 70 ? 45.147 67.455 44.448 1.00 43.21 112 LEU C C 1
ATOM 2540 O O . LEU C 1 70 ? 46.265 67.695 44.012 1.00 47.75 112 LEU C O 1
ATOM 2545 N N . GLN C 1 71 ? 44.260 68.408 44.725 1.00 46.13 113 GLN C N 1
ATOM 2546 C CA . GLN C 1 71 ? 44.621 69.829 44.631 1.00 52.88 113 GLN C CA 1
ATOM 2547 C C . GLN C 1 71 ? 45.303 70.334 45.906 1.00 55.31 113 GLN C C 1
ATOM 2548 O O . GLN C 1 71 ? 46.262 71.128 45.852 1.00 57.45 113 GLN C O 1
ATOM 2554 N N . LYS C 1 72 ? 44.775 69.902 47.046 1.00 56.74 114 LYS C N 1
ATOM 2555 C CA . LYS C 1 72 ? 45.425 70.093 48.334 1.00 57.93 114 LYS C CA 1
ATOM 2556 C C . LYS C 1 72 ? 46.753 69.328 48.358 1.00 55.11 114 LYS C C 1
ATOM 2557 O O . LYS C 1 72 ? 47.772 69.868 48.793 1.00 56.52 114 LYS C O 1
ATOM 2563 N N . ASN C 1 73 ? 46.724 68.090 47.854 1.00 47.47 115 ASN C N 1
ATOM 2564 C CA . ASN C 1 73 ? 47.824 67.134 47.976 1.00 42.21 115 ASN C CA 1
ATOM 2565 C C . ASN C 1 73 ? 48.428 66.760 46.606 1.00 42.75 115 ASN C C 1
ATOM 2566 O O . ASN C 1 73 ? 48.162 65.675 46.056 1.00 40.04 115 ASN C O 1
ATOM 2571 N N . LYS C 1 74 ? 49.285 67.644 46.100 1.00 48.39 116 LYS C N 1
ATOM 2572 C CA . LYS C 1 74 ? 49.707 67.651 44.689 1.00 50.29 116 LYS C CA 1
ATOM 2573 C C . LYS C 1 74 ? 50.651 66.537 44.259 1.00 47.43 116 LYS C C 1
ATOM 2574 O O . LYS C 1 74 ? 50.766 66.257 43.054 1.00 45.77 116 LYS C O 1
ATOM 2580 N N . ALA C 1 75 ? 51.345 65.940 45.225 1.00 46.08 117 ALA C N 1
ATOM 2581 C CA . ALA C 1 75 ? 52.188 64.771 44.967 1.00 43.38 117 ALA C CA 1
ATOM 2582 C C . ALA C 1 75 ? 51.427 63.496 45.207 1.00 39.70 117 ALA C C 1
ATOM 2583 O O . ALA C 1 75 ? 51.983 62.415 45.030 1.00 39.20 117 ALA C O 1
ATOM 2585 N N . GLY C 1 76 ? 50.169 63.614 45.616 1.00 34.39 118 GLY C N 1
ATOM 2586 C CA . GLY C 1 76 ? 49.356 62.444 45.893 1.00 34.53 118 GLY C CA 1
ATOM 2587 C C . GLY C 1 76 ? 49.296 62.266 47.386 1.00 32.85 118 GLY C C 1
ATOM 2588 O O . GLY C 1 76 ? 49.929 63.026 48.125 1.00 31.89 118 GLY C O 1
ATOM 2589 N N . GLY C 1 77 ? 48.558 61.256 47.821 1.00 30.21 119 GLY C N 1
ATOM 2590 C CA . GLY C 1 77 ? 48.379 60.993 49.228 1.00 30.72 119 GLY C CA 1
ATOM 2591 C C . GLY C 1 77 ? 47.528 59.765 49.493 1.00 28.11 119 GLY C C 1
ATOM 2592 O O . GLY C 1 77 ? 46.748 59.327 48.661 1.00 23.71 119 GLY C O 1
ATOM 2593 N N . MET C 1 78 ? 47.665 59.210 50.680 1.00 29.57 120 MET C N 1
ATOM 2594 C CA . MET C 1 78 ? 46.778 58.160 51.133 1.00 27.77 120 MET C CA 1
ATOM 2595 C C . MET C 1 78 ? 45.385 58.778 51.241 1.00 25.63 120 MET C C 1
ATOM 2596 O O . MET C 1 78 ? 45.233 59.877 51.780 1.00 31.12 120 MET C O 1
ATOM 2601 N N . HIS C 1 79 ? 44.390 58.128 50.666 1.00 20.99 121 HIS C N 1
ATOM 2602 C CA . HIS C 1 79 ? 43.057 58.723 50.550 1.00 27.63 121 HIS C CA 1
ATOM 2603 C C . HIS C 1 79 ? 42.049 58.000 51.486 1.00 20.22 121 HIS C C 1
ATOM 2604 O O . HIS C 1 79 ? 41.293 58.645 52.207 1.00 26.21 121 HIS C O 1
ATOM 2611 N N . HIS C 1 80 ? 42.050 56.680 51.464 1.00 19.31 122 HIS C N 1
ATOM 2612 C CA . HIS C 1 80 ? 41.186 55.942 52.355 1.00 17.33 122 HIS C CA 1
ATOM 2613 C C . HIS C 1 80 ? 41.705 54.555 52.660 1.00 20.19 122 HIS C C 1
ATOM 2614 O O . HIS C 1 80 ? 42.549 54.014 51.945 1.00 17.32 122 HIS C O 1
ATOM 2621 N N . ILE C 1 81 ? 41.150 53.970 53.704 1.00 15.41 123 ILE C N 1
ATOM 2622 C CA . ILE C 1 81 ? 41.324 52.543 53.937 1.00 17.22 123 ILE C CA 1
ATOM 2623 C C . ILE C 1 81 ? 39.984 51.881 53.781 1.00 15.93 123 ILE C C 1
ATOM 2624 O O . ILE C 1 81 ? 38.941 52.465 54.105 1.00 15.55 123 ILE C O 1
ATOM 2629 N N . CYS C 1 82 ? 39.993 50.618 53.320 1.00 12.43 124 CYS C N 1
ATOM 2630 C CA . CYS C 1 82 ? 38.756 49.898 53.085 1.00 12.81 124 CYS C CA 1
ATOM 2631 C C . CYS C 1 82 ? 38.826 48.624 53.916 1.00 1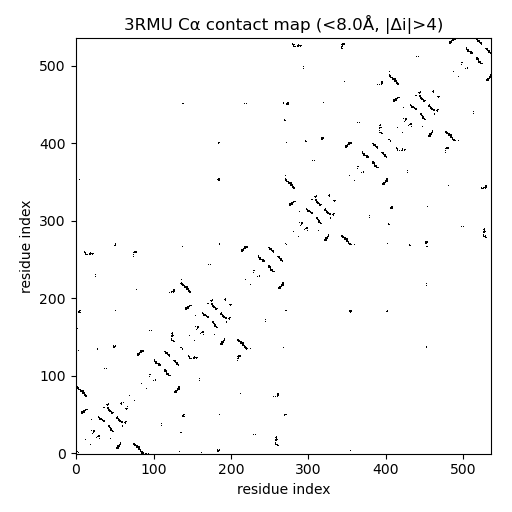2.10 124 CYS C C 1
ATOM 2632 O O . CYS C 1 82 ? 39.725 47.821 53.754 1.00 15.76 124 CYS C O 1
ATOM 2635 N N . ILE C 1 83 ? 37.912 48.530 54.860 1.00 13.17 125 ILE C N 1
ATOM 2636 C CA . ILE C 1 83 ? 37.831 47.382 55.754 1.00 14.83 125 ILE C CA 1
ATOM 2637 C C . ILE C 1 83 ? 36.544 46.654 55.464 1.00 13.84 125 ILE C C 1
ATOM 2638 O O . ILE C 1 83 ? 35.473 47.242 55.272 1.00 15.65 125 ILE C O 1
ATOM 2643 N N . GLU C 1 84 ? 36.621 45.327 55.423 1.00 14.14 126 GLU C N 1
ATOM 2644 C CA . GLU C 1 84 ? 35.455 44.553 55.119 1.00 12.67 126 GLU C CA 1
ATOM 2645 C C . GLU C 1 84 ? 34.555 44.416 56.338 1.00 13.42 126 GLU C C 1
ATOM 2646 O O . GLU C 1 84 ? 35.025 44.493 57.471 1.00 14.65 126 GLU C O 1
ATOM 2652 N N . VAL C 1 85 ? 33.262 44.242 56.109 1.00 13.71 127 VAL C N 1
ATOM 2653 C CA . VAL C 1 85 ? 32.311 43.908 57.189 1.00 14.13 127 VAL C CA 1
ATOM 2654 C C . VAL C 1 85 ? 31.478 42.719 56.776 1.00 14.91 127 VAL C C 1
ATOM 2655 O O . VAL C 1 85 ? 31.256 42.496 55.592 1.00 15.29 127 VAL C O 1
ATOM 2659 N N . ASP C 1 86 ? 31.028 41.928 57.736 1.00 17.67 128 ASP C N 1
ATOM 2660 C CA . ASP C 1 86 ? 30.323 40.670 57.363 1.00 20.86 128 ASP C CA 1
ATOM 2661 C C . ASP C 1 86 ? 28.903 40.881 56.825 1.00 24.46 128 ASP C C 1
ATOM 2662 O O . ASP C 1 86 ? 28.373 40.000 56.141 1.00 19.18 128 ASP C O 1
ATOM 2667 N N . ASN C 1 87 ? 28.306 42.043 57.123 1.00 19.19 129 ASN C N 1
ATOM 2668 C CA . ASN C 1 87 ? 26.938 42.397 56.701 1.00 23.01 129 ASN C CA 1
ATOM 2669 C C . ASN C 1 87 ? 26.848 43.920 56.721 1.00 20.13 129 ASN C C 1
ATOM 2670 O O . ASN C 1 87 ? 26.826 44.512 57.804 1.00 20.16 129 ASN C O 1
ATOM 2675 N N . ILE C 1 88 ? 26.872 44.539 55.548 1.00 19.43 130 ILE C N 1
ATOM 2676 C CA . ILE C 1 88 ? 26.935 46.000 55.420 1.00 22.56 130 ILE C CA 1
ATOM 2677 C C . ILE C 1 88 ? 25.672 46.650 55.990 1.00 20.80 130 ILE C C 1
ATOM 2678 O O . ILE C 1 88 ? 25.733 47.701 56.625 1.00 21.39 130 ILE C O 1
ATOM 2683 N N . ASN C 1 89 ? 24.516 46.022 55.804 1.00 20.47 131 ASN C N 1
ATOM 2684 C CA . ASN C 1 89 ? 23.284 46.598 56.334 1.00 25.30 131 ASN C CA 1
ATOM 2685 C C . ASN C 1 89 ? 23.234 46.557 57.850 1.00 26.46 131 ASN C C 1
ATOM 2686 O O . ASN C 1 89 ? 22.784 47.522 58.476 1.00 26.50 131 ASN C O 1
ATOM 2691 N N . ALA C 1 90 ? 23.673 45.450 58.436 1.00 21.28 132 ALA C N 1
ATOM 2692 C CA . ALA C 1 90 ? 23.725 45.307 59.888 1.00 26.02 132 ALA C CA 1
ATOM 2693 C C . ALA C 1 90 ? 24.757 46.263 60.505 1.00 25.30 132 ALA C C 1
ATOM 2694 O O . ALA C 1 90 ? 24.525 46.818 61.562 1.00 24.84 132 ALA C O 1
ATOM 2696 N N . ALA C 1 91 ? 25.877 46.437 59.817 1.00 23.92 133 ALA C N 1
ATOM 2697 C CA . ALA C 1 91 ? 26.917 47.384 60.198 1.00 20.64 133 ALA C CA 1
ATOM 2698 C C . ALA C 1 91 ? 26.396 48.811 60.192 1.00 22.03 133 ALA C C 1
ATOM 2699 O O . ALA C 1 91 ? 26.614 49.525 61.159 1.00 24.68 133 ALA C O 1
ATOM 2701 N N . VAL C 1 92 ? 25.682 49.221 59.141 1.00 19.88 134 VAL C N 1
ATOM 2702 C CA . VAL C 1 92 ? 25.037 50.550 59.109 1.00 24.68 134 VAL C CA 1
ATOM 2703 C C . VAL C 1 92 ? 24.020 50.753 60.246 1.00 26.37 134 VAL C C 1
ATOM 2704 O O . VAL C 1 92 ? 24.074 51.751 60.967 1.00 27.38 134 VAL C O 1
ATOM 2708 N N . MET C 1 93 ? 23.123 49.798 60.453 1.00 26.33 135 MET C N 1
ATOM 2709 C CA . MET C 1 93 ? 22.161 49.892 61.549 1.00 29.73 135 MET C CA 1
ATOM 2710 C C . MET C 1 93 ? 22.856 50.020 62.900 1.00 29.15 135 MET C C 1
ATOM 2711 O O . MET C 1 93 ? 22.433 50.837 63.745 1.00 27.55 135 MET C O 1
ATOM 2716 N N . ASP C 1 94 ? 23.872 49.174 63.117 1.00 25.25 136 ASP C N 1
ATOM 2717 C CA . ASP C 1 94 ? 24.690 49.219 64.352 1.00 26.82 136 ASP C CA 1
ATOM 2718 C C . ASP C 1 94 ? 25.314 50.577 64.527 1.00 24.13 136 ASP C C 1
ATOM 2719 O O . ASP C 1 94 ? 25.256 51.158 65.610 1.00 30.05 136 ASP C O 1
ATOM 2724 N N . LEU C 1 95 ? 25.956 51.084 63.484 1.00 22.42 137 LEU C N 1
ATOM 2725 C CA . LEU C 1 95 ? 26.574 52.408 63.592 1.00 22.79 137 LEU C CA 1
ATOM 2726 C C . LEU C 1 95 ? 25.565 53.553 63.798 1.00 27.52 137 LEU C C 1
ATOM 2727 O O . LEU C 1 95 ? 25.841 54.497 64.556 1.00 26.36 137 LEU C O 1
ATOM 2732 N N . LYS C 1 96 ? 24.411 53.507 63.132 1.00 24.11 138 LYS C N 1
ATOM 2733 C CA . LYS C 1 96 ? 23.428 54.574 63.333 1.00 31.11 138 LYS C CA 1
ATOM 2734 C C . LYS C 1 96 ? 22.878 54.522 64.791 1.00 31.59 138 LYS C C 1
ATOM 2735 O O . LYS C 1 96 ? 22.624 55.548 65.384 1.00 31.63 138 LYS C O 1
ATOM 2741 N N . LYS C 1 97 ? 22.764 53.318 65.351 1.00 28.89 139 LYS C N 1
ATOM 2742 C CA . LYS C 1 97 ? 22.279 53.066 66.714 1.00 32.87 139 LYS C CA 1
ATOM 2743 C C . LYS C 1 97 ? 23.247 53.635 67.764 1.00 29.85 139 LYS C C 1
ATOM 2744 O O . LYS C 1 97 ? 22.828 54.160 68.808 1.00 31.93 139 LYS C O 1
ATOM 2750 N N . LYS C 1 98 ? 24.523 53.527 67.449 1.00 29.83 140 LYS C N 1
ATOM 2751 C CA . LYS C 1 98 ? 25.653 54.064 68.228 1.00 29.31 140 LYS C CA 1
ATOM 2752 C C . LYS C 1 98 ? 25.726 55.589 68.092 1.00 36.11 140 LYS C C 1
ATOM 2753 O O . LYS C 1 98 ? 26.463 56.224 68.839 1.00 33.27 140 LYS C O 1
ATOM 2759 N N . LYS C 1 99 ? 24.909 56.165 67.195 1.00 30.11 141 LYS C N 1
ATOM 2760 C CA . LYS C 1 99 ? 24.810 57.626 66.966 1.00 35.98 141 LYS C CA 1
ATOM 2761 C C . LYS C 1 99 ? 26.150 58.178 66.457 1.00 36.49 141 LYS C C 1
ATOM 2762 O O . LYS C 1 99 ? 26.596 59.242 66.887 1.00 38.90 141 LYS C O 1
ATOM 2768 N N . ILE C 1 100 ? 26.766 57.422 65.560 1.00 39.27 142 ILE C N 1
ATOM 2769 C CA . ILE C 1 100 ? 28.002 57.815 64.882 1.00 42.58 142 ILE C CA 1
ATOM 2770 C C . ILE C 1 100 ? 27.717 58.936 63.865 1.00 45.84 142 ILE C C 1
ATOM 2771 O O . ILE C 1 100 ? 27.057 58.730 62.846 1.00 43.25 142 ILE C O 1
ATOM 2776 N N . ARG C 1 101 ? 28.205 60.133 64.173 1.00 47.16 143 ARG C N 1
ATOM 2777 C CA . ARG C 1 101 ? 27.987 61.305 63.316 1.00 59.10 143 ARG C CA 1
ATOM 2778 C C . ARG C 1 101 ? 28.744 61.221 61.975 1.00 61.97 143 ARG C C 1
ATOM 2779 O O . ARG C 1 101 ? 28.296 61.776 60.965 1.00 67.97 143 ARG C O 1
ATOM 2781 N N . SER C 1 102 ? 29.874 60.517 61.961 1.00 60.94 144 SER C N 1
ATOM 2782 C CA . SER C 1 102 ? 30.729 60.444 60.760 1.00 63.14 144 SER C CA 1
ATOM 2783 C C . SER C 1 102 ? 30.178 59.567 59.612 1.00 62.23 144 SER C C 1
ATOM 2784 O O . SER C 1 102 ? 30.708 59.589 58.494 1.00 57.32 144 SER C O 1
ATOM 2787 N N . LEU C 1 103 ? 29.118 58.811 59.885 1.00 60.25 145 LEU C N 1
ATOM 2788 C CA . LEU C 1 103 ? 28.522 57.911 58.895 1.00 60.14 145 LEU C CA 1
ATOM 2789 C C . LEU C 1 103 ? 27.908 58.671 57.705 1.00 67.50 145 LEU C C 1
ATOM 2790 O O . LEU C 1 103 ? 27.218 59.682 57.897 1.00 72.39 145 LEU C O 1
ATOM 2795 N N . SER C 1 104 ? 28.165 58.183 56.488 1.00 65.05 146 SER C N 1
ATOM 2796 C CA . SER C 1 104 ? 27.663 58.813 55.253 1.00 70.21 146 SER C CA 1
ATOM 2797 C C . SER C 1 104 ? 26.298 58.244 54.842 1.00 70.61 146 SER C C 1
ATOM 2798 O O . SER C 1 104 ? 25.680 58.727 53.887 1.00 74.39 146 SER C O 1
ATOM 2801 N N . GLU C 1 105 ? 25.872 57.191 55.548 1.00 69.17 147 GLU C N 1
ATOM 2802 C CA . GLU C 1 105 ? 24.479 56.696 55.561 1.00 68.72 147 GLU C CA 1
ATOM 2803 C C . GLU C 1 105 ? 24.081 55.933 54.288 1.00 65.80 147 GLU C C 1
ATOM 2804 O O . GLU C 1 105 ? 23.851 54.720 54.327 1.00 63.92 147 GLU C O 1
ATOM 2806 N N . GLU C 1 106 ? 23.976 56.666 53.181 1.00 63.58 148 GLU C N 1
ATOM 2807 C CA A GLU C 1 106 ? 23.624 56.064 51.900 0.50 60.45 148 GLU C CA 1
ATOM 2808 C CA B GLU C 1 106 ? 23.675 56.112 51.867 0.50 60.40 148 GLU C CA 1
ATOM 2809 C C . GLU C 1 106 ? 24.609 54.954 51.513 1.00 52.88 148 GLU C C 1
ATOM 2810 O O . GLU C 1 106 ? 25.786 55.192 51.260 1.00 50.17 148 GLU C O 1
ATOM 2821 N N . VAL C 1 107 ? 24.097 53.723 51.497 1.00 45.00 149 VAL C N 1
ATOM 2822 C CA . VAL C 1 107 ? 24.853 52.563 51.003 1.00 38.03 149 VAL C CA 1
ATOM 2823 C C . VAL C 1 107 ? 24.846 52.571 49.469 1.00 44.06 149 VAL C C 1
ATOM 2824 O O . VAL C 1 107 ? 23.793 52.752 48.855 1.00 49.46 149 VAL C O 1
ATOM 2828 N N . LYS C 1 108 ? 26.017 52.407 48.858 1.00 39.54 150 LYS C N 1
ATOM 2829 C CA . LYS C 1 108 ? 26.159 52.429 47.392 1.00 44.38 150 LYS C CA 1
ATOM 2830 C C . LYS C 1 108 ? 26.871 51.166 46.968 1.00 38.98 150 LYS C C 1
ATOM 2831 O O . LYS C 1 108 ? 27.461 50.500 47.812 1.00 28.81 150 LYS C O 1
ATOM 2837 N N . ILE C 1 109 ? 26.799 50.824 45.684 1.00 34.25 151 ILE C N 1
ATOM 2838 C CA . ILE C 1 109 ? 27.590 49.730 45.136 1.00 35.72 151 ILE C CA 1
ATOM 2839 C C . ILE C 1 109 ? 28.932 50.323 44.758 1.00 37.37 151 ILE C C 1
ATOM 2840 O O . ILE C 1 109 ? 28.992 51.295 43.978 1.00 41.78 151 ILE C O 1
ATOM 2845 N N . GLY C 1 110 ? 30.002 49.743 45.291 1.00 34.40 152 GLY C N 1
ATOM 2846 C CA . GLY C 1 110 ? 31.359 50.258 45.069 1.00 34.91 152 GLY C CA 1
ATOM 2847 C C . GLY C 1 110 ? 32.006 49.703 43.822 1.00 31.24 152 GLY C C 1
ATOM 2848 O O . GLY C 1 110 ? 31.359 48.979 43.062 1.00 36.10 152 GLY C O 1
ATOM 2849 N N . ALA C 1 111 ? 33.300 50.010 43.631 1.00 35.67 153 ALA C N 1
ATOM 2850 C CA . ALA C 1 111 ? 34.059 49.589 42.434 1.00 36.05 153 ALA C CA 1
ATOM 2851 C C . ALA C 1 111 ? 34.215 48.077 42.268 1.00 40.56 153 ALA C C 1
ATOM 2852 O O . ALA C 1 111 ? 34.510 47.591 41.162 1.00 37.34 153 ALA C O 1
ATOM 2854 N N . HIS C 1 112 ? 34.048 47.333 43.363 1.00 32.54 154 HIS C N 1
ATOM 2855 C CA . HIS C 1 112 ? 34.147 45.885 43.302 1.00 36.96 154 HIS C CA 1
ATOM 2856 C C . HIS C 1 112 ? 32.778 45.274 43.091 1.00 33.20 154 HIS C C 1
ATOM 2857 O O . HIS C 1 112 ? 32.616 44.045 43.165 1.00 40.76 154 HIS C O 1
ATOM 2864 N N . GLY C 1 113 ? 31.779 46.121 42.849 1.00 32.47 155 GLY C N 1
ATOM 2865 C CA . GLY C 1 113 ? 30.415 45.635 42.698 1.00 34.85 155 GLY C CA 1
ATOM 2866 C C . GLY C 1 113 ? 29.758 45.178 44.004 1.00 34.20 155 GLY C C 1
ATOM 2867 O O . GLY C 1 113 ? 28.716 44.552 43.961 1.00 36.75 155 GLY C O 1
ATOM 2868 N N . LYS C 1 114 ? 30.355 45.496 45.160 1.00 28.97 156 LYS C N 1
ATOM 2869 C CA . LYS C 1 114 ? 29.796 45.158 46.475 1.00 27.64 156 LYS C CA 1
ATOM 2870 C C . LYS C 1 114 ? 29.295 46.451 47.160 1.00 25.16 156 LYS C C 1
ATOM 2871 O O . LYS C 1 114 ? 29.876 47.519 46.974 1.00 29.61 156 LYS C O 1
ATOM 2877 N N . PRO C 1 115 ? 28.259 46.352 48.001 1.00 24.17 157 PRO C N 1
ATOM 2878 C CA . PRO C 1 115 ? 27.803 47.565 48.717 1.00 26.15 157 PRO C CA 1
ATOM 2879 C C . PRO C 1 115 ? 28.834 48.078 49.708 1.00 22.52 157 PRO C C 1
ATOM 2880 O O . PRO C 1 115 ? 29.601 47.287 50.289 1.00 20.19 157 PRO C O 1
ATOM 2884 N N . VAL C 1 116 ? 28.894 49.401 49.845 1.00 20.65 158 VAL C N 1
ATOM 2885 C CA . VAL C 1 116 ? 29.858 50.067 50.708 1.00 22.26 158 VAL C CA 1
ATOM 2886 C C . VAL C 1 116 ? 29.231 51.263 51.394 1.00 24.37 158 VAL C C 1
ATOM 2887 O O . VAL C 1 116 ? 28.185 51.781 50.978 1.00 26.04 158 VAL C O 1
ATOM 2891 N N . ILE C 1 117 ? 29.898 51.673 52.459 1.00 23.07 159 ILE C N 1
ATOM 2892 C CA A ILE C 1 117 ? 29.585 52.908 53.151 0.50 24.49 159 ILE C CA 1
ATOM 2893 C CA B ILE C 1 117 ? 29.577 52.902 53.163 0.50 25.03 159 ILE C CA 1
ATOM 2894 C C . ILE C 1 117 ? 30.891 53.552 53.626 1.00 24.80 159 ILE C C 1
ATOM 2895 O O . ILE C 1 117 ? 31.914 52.859 53.865 1.00 21.80 159 ILE C O 1
ATOM 2904 N N . PHE C 1 118 ? 30.882 54.877 53.721 1.00 24.81 160 PHE C N 1
ATOM 2905 C CA . PHE C 1 118 ? 32.075 55.618 54.151 1.00 26.43 160 PHE C CA 1
ATOM 2906 C C . PHE C 1 118 ? 31.839 56.256 55.520 1.00 30.64 160 PHE C C 1
ATOM 2907 O O . PHE C 1 118 ? 30.756 56.820 55.776 1.00 35.70 160 PHE C O 1
ATOM 2915 N N . LEU C 1 119 ? 32.848 56.157 56.386 1.00 30.68 161 LEU C N 1
ATOM 2916 C CA . LEU C 1 119 ? 32.896 56.851 57.663 1.00 33.93 161 LEU C CA 1
ATOM 2917 C C . LEU C 1 119 ? 33.941 57.944 57.569 1.00 41.17 161 LEU C C 1
ATOM 2918 O O . LEU C 1 119 ? 35.117 57.680 57.313 1.00 41.60 161 LEU C O 1
ATOM 2923 N N . HIS C 1 120 ? 33.532 59.171 57.823 1.00 47.94 162 HIS C N 1
ATOM 2924 C CA . HIS C 1 120 ? 34.454 60.286 57.724 1.00 59.93 162 HIS C CA 1
ATOM 2925 C C . HIS C 1 120 ? 35.205 60.444 59.056 1.00 64.61 162 HIS C C 1
ATOM 2926 O O . HIS C 1 120 ? 34.789 59.909 60.075 1.00 62.68 162 HIS C O 1
ATOM 2933 N N . PRO C 1 121 ? 36.371 61.097 59.037 1.00 75.21 163 PRO C N 1
ATOM 2934 C CA . PRO C 1 121 ? 37.181 61.135 60.269 1.00 81.97 163 PRO C CA 1
ATOM 2935 C C . PRO C 1 121 ? 36.663 62.089 61.377 1.00 88.15 163 PRO C C 1
ATOM 2936 O O . PRO C 1 121 ? 37.403 62.963 61.835 1.00 95.19 163 PRO C O 1
ATOM 2940 N N . LYS C 1 122 ? 35.415 61.895 61.817 1.00 90.55 164 LYS C N 1
ATOM 2941 C CA . LYS C 1 122 ? 34.759 62.800 62.790 1.00 102.44 164 LYS C CA 1
ATOM 2942 C C . LYS C 1 122 ? 34.502 62.165 64.176 1.00 110.23 164 LYS C C 1
ATOM 2943 O O . LYS C 1 122 ? 33.752 62.731 64.986 1.00 119.18 164 LYS C O 1
ATOM 2947 N N . ASP C 1 123 ? 35.119 61.013 64.453 1.00 107.58 165 ASP C N 1
ATOM 2948 C CA . ASP C 1 123 ? 34.957 60.327 65.748 1.00 114.17 165 ASP C CA 1
ATOM 2949 C C . ASP C 1 123 ? 36.289 59.810 66.319 1.00 115.66 165 ASP C C 1
ATOM 2950 O O . ASP C 1 123 ? 36.317 58.829 67.063 1.00 117.46 165 ASP C O 1
ATOM 2955 N N . CYS C 1 124 ? 37.377 60.502 65.981 1.00 116.10 166 CYS C N 1
ATOM 2956 C CA . CYS C 1 124 ? 38.742 60.144 66.395 1.00 118.81 166 CYS C CA 1
ATOM 2957 C C . CYS C 1 124 ? 39.293 58.926 65.633 1.00 108.12 166 CYS C C 1
ATOM 2958 O O . CYS C 1 124 ? 40.100 58.170 66.161 1.00 113.24 166 CYS C O 1
ATOM 2961 N N . GLY C 1 125 ? 38.880 58.770 64.379 1.00 96.88 167 GLY C N 1
ATOM 2962 C CA . GLY C 1 125 ? 39.322 57.647 63.541 1.00 88.92 167 GLY C CA 1
ATOM 2963 C C . GLY C 1 125 ? 40.657 57.838 62.826 1.00 84.82 167 GLY C C 1
ATOM 2964 O O . GLY C 1 125 ? 41.323 56.853 62.485 1.00 80.98 167 GLY C O 1
ATOM 2965 N N . GLY C 1 126 ? 41.036 59.096 62.578 1.00 83.70 168 GLY C N 1
ATOM 2966 C CA . GLY C 1 126 ? 42.277 59.438 61.865 1.00 80.13 168 GLY C CA 1
ATOM 2967 C C . GLY C 1 126 ? 42.239 59.444 60.330 1.00 70.96 168 GLY C C 1
ATOM 2968 O O . GLY C 1 126 ? 43.075 60.106 59.705 1.00 74.47 168 GLY C O 1
ATOM 2969 N N . VAL C 1 127 ? 41.285 58.724 59.724 1.00 59.08 169 VAL C N 1
ATOM 2970 C CA . VAL C 1 127 ? 41.233 58.518 58.268 1.00 49.98 169 VAL C CA 1
ATOM 2971 C C . VAL C 1 127 ? 39.803 58.475 57.662 1.00 39.04 169 VAL C C 1
ATOM 2972 O O . VAL C 1 127 ? 38.804 58.442 58.379 1.00 37.50 169 VAL C O 1
ATOM 2976 N N . LEU C 1 128 ? 39.698 58.471 56.338 1.00 31.11 170 LEU C N 1
ATOM 2977 C CA . LEU C 1 128 ? 38.406 58.183 55.713 1.00 25.55 170 LEU C CA 1
ATOM 2978 C C . LEU C 1 128 ? 38.357 56.684 55.652 1.00 20.01 170 LEU C C 1
ATOM 2979 O O . LEU C 1 128 ? 39.288 56.056 55.113 1.00 22.70 170 LEU C O 1
ATOM 2984 N N . VAL C 1 129 ? 37.342 56.113 56.277 1.00 24.20 171 VAL C N 1
ATOM 2985 C CA . VAL C 1 129 ? 37.160 54.657 56.268 1.00 20.81 171 VAL C CA 1
ATOM 2986 C C . VAL C 1 129 ? 36.006 54.247 55.343 1.00 20.06 171 VAL C C 1
ATOM 2987 O O . VAL C 1 129 ? 34.891 54.752 55.449 1.00 24.64 171 VAL C O 1
ATOM 2991 N N . GLU C 1 130 ? 36.304 53.315 54.432 1.00 17.06 172 GLU C N 1
ATOM 2992 C CA . GLU C 1 130 ? 35.313 52.696 53.567 1.00 18.39 172 GLU C CA 1
ATOM 2993 C C . GLU C 1 130 ? 35.051 51.320 54.177 1.00 17.88 172 GLU C C 1
ATOM 2994 O O . GLU C 1 130 ? 36.014 50.614 54.462 1.00 22.07 172 GLU C O 1
ATOM 3000 N N . LEU C 1 131 ? 33.793 50.974 54.389 1.00 19.33 173 LEU C N 1
ATOM 3001 C CA . LEU C 1 131 ? 33.400 49.643 54.871 1.00 17.10 173 LEU C CA 1
ATOM 3002 C C . LEU C 1 131 ? 32.685 48.949 53.713 1.00 16.06 173 LEU C C 1
ATOM 3003 O O . LEU C 1 131 ? 31.770 49.521 53.094 1.00 19.51 173 LEU C O 1
ATOM 3008 N N . GLU C 1 132 ? 33.186 47.782 53.347 1.00 19.76 174 GLU C N 1
ATOM 3009 C CA . GLU C 1 132 ? 32.693 47.068 52.201 1.00 19.54 174 GLU C CA 1
ATOM 3010 C C . GLU C 1 132 ? 32.166 45.689 52.645 1.00 20.49 174 GLU C C 1
ATOM 3011 O O . GLU C 1 132 ? 32.826 45.012 53.409 1.00 22.17 174 GLU C O 1
ATOM 3017 N N . GLN C 1 133 ? 31.040 45.277 52.076 1.00 21.93 175 GLN C N 1
ATOM 3018 C CA . GLN C 1 133 ? 30.477 43.937 52.289 1.00 23.55 175 GLN C CA 1
ATOM 3019 C C . GLN C 1 133 ? 31.533 42.898 51.864 1.00 20.50 175 GLN C C 1
ATOM 3020 O O . GLN C 1 133 ? 32.044 42.937 50.739 1.00 20.18 175 GLN C O 1
ATOM 3026 N N . ALA C 1 134 ? 31.835 41.973 52.775 1.00 21.69 176 ALA C N 1
ATOM 3027 C CA . ALA C 1 134 ? 32.750 40.867 52.499 1.00 28.40 176 ALA C CA 1
ATOM 3028 C C . ALA C 1 134 ? 32.061 39.880 51.561 1.00 31.73 176 ALA C C 1
ATOM 3029 O O . ALA C 1 134 ? 30.830 39.667 51.599 1.00 33.90 176 ALA C O 1
ATOM 3032 N N . SER D 1 1 ? 60.005 38.115 43.320 1.00 60.00 -1 SER D N 1
ATOM 3033 C CA . SER D 1 1 ? 60.449 39.500 43.682 1.00 61.04 -1 SER D CA 1
ATOM 3034 C C . SER D 1 1 ? 60.937 39.639 45.141 1.00 61.62 -1 SER D C 1
ATOM 3035 O O . SER D 1 1 ? 60.565 38.869 46.034 1.00 62.82 -1 SER D O 1
ATOM 3038 N N . MET D 1 2 ? 61.753 40.663 45.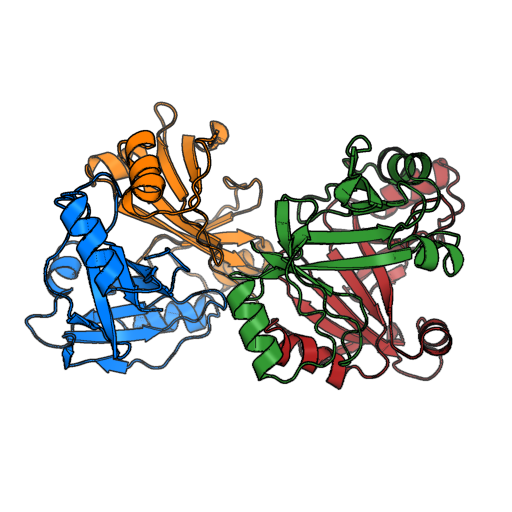358 1.00 55.48 0 MET D N 1
ATOM 3039 C CA . MET D 1 2 ? 62.179 41.081 46.681 1.00 53.88 0 MET D CA 1
ATOM 3040 C C . MET D 1 2 ? 60.999 41.534 47.574 1.00 45.77 0 MET D C 1
ATOM 3041 O O . MET D 1 2 ? 61.053 41.388 48.800 1.00 41.29 0 MET D O 1
ATOM 3046 N N . LEU D 1 3 ? 59.940 42.062 46.955 1.00 35.02 45 LEU D N 1
ATOM 3047 C CA . LEU D 1 3 ? 58.872 42.774 47.680 1.00 33.73 45 LEU D CA 1
ATOM 3048 C C . LEU D 1 3 ? 57.861 41.810 48.269 1.00 32.94 45 LEU D C 1
ATOM 3049 O O . LEU D 1 3 ? 57.500 40.822 47.618 1.00 34.54 45 LEU D O 1
ATOM 3054 N N . GLY D 1 4 ? 57.395 42.100 49.483 1.00 26.35 46 GLY D N 1
ATOM 3055 C CA . GLY D 1 4 ? 56.437 41.238 50.168 1.00 25.88 46 GLY D CA 1
ATOM 3056 C C . GLY D 1 4 ? 55.138 41.882 50.612 1.00 25.61 46 GLY D C 1
ATOM 3057 O O . GLY D 1 4 ? 54.545 42.683 49.891 1.00 25.03 46 GLY D O 1
ATOM 3058 N N . ARG D 1 5 ? 54.704 41.511 51.820 1.00 21.38 47 ARG D N 1
ATOM 3059 C CA . ARG D 1 5 ? 53.398 41.838 52.319 1.00 18.40 47 ARG D CA 1
ATOM 3060 C C . ARG D 1 5 ? 53.327 43.248 52.848 1.00 15.06 47 ARG D C 1
ATOM 3061 O O . ARG D 1 5 ? 54.334 43.825 53.233 1.00 19.31 47 ARG D O 1
ATOM 3069 N N . LEU D 1 6 ? 52.129 43.788 52.880 1.00 18.46 48 LEU D N 1
ATOM 3070 C CA . LEU D 1 6 ? 51.899 45.020 53.636 1.00 12.86 48 LEU D CA 1
ATOM 3071 C C . LEU D 1 6 ? 51.908 44.729 55.142 1.00 15.36 48 LEU D C 1
ATOM 3072 O O . LEU D 1 6 ? 51.026 44.047 55.669 1.00 17.69 48 LEU D O 1
ATOM 3077 N N . ASN D 1 7 ? 52.908 45.248 55.836 1.00 14.98 49 ASN D N 1
ATOM 3078 C CA . ASN D 1 7 ? 53.036 45.017 57.263 1.00 15.20 49 ASN D CA 1
ATOM 3079 C C . ASN D 1 7 ? 52.098 45.915 58.071 1.00 14.44 49 ASN D C 1
ATOM 3080 O O . ASN D 1 7 ? 51.389 45.436 58.952 1.00 17.43 49 ASN D O 1
ATOM 3085 N N . HIS D 1 8 ? 52.070 47.218 57.791 1.00 15.15 50 HIS D N 1
ATOM 3086 C CA . HIS D 1 8 ? 51.127 48.096 58.448 1.00 15.02 50 HIS D CA 1
ATOM 3087 C C . HIS D 1 8 ? 50.824 49.344 57.642 1.00 14.50 50 HIS D C 1
ATOM 3088 O O . HIS D 1 8 ? 51.571 49.734 56.750 1.00 14.47 50 HIS D O 1
ATOM 3095 N N . VAL D 1 9 ? 49.701 49.939 57.994 1.00 17.24 51 VAL D N 1
ATOM 3096 C CA . VAL D 1 9 ? 49.373 51.299 57.618 1.00 14.21 51 VAL D CA 1
ATOM 3097 C C . VAL D 1 9 ? 49.480 52.090 58.904 1.00 17.92 51 VAL D C 1
ATOM 3098 O O . VAL D 1 9 ? 48.851 51.731 59.904 1.00 16.34 51 VAL D O 1
ATOM 3102 N N . ALA D 1 10 ? 50.264 53.171 58.892 1.00 15.91 52 ALA D N 1
ATOM 3103 C CA . ALA D 1 10 ? 50.456 53.975 60.064 1.00 18.01 52 ALA D CA 1
ATOM 3104 C C . ALA D 1 10 ? 49.567 55.225 59.976 1.00 19.71 52 ALA D C 1
ATOM 3105 O O . ALA D 1 10 ? 49.559 55.901 58.950 1.00 21.03 52 ALA D O 1
ATOM 3107 N N . ILE D 1 11 ? 48.847 55.510 61.051 1.00 18.11 53 ILE D N 1
ATOM 3108 C CA . ILE D 1 11 ? 48.006 56.710 61.169 1.00 18.92 53 ILE D CA 1
ATOM 3109 C C . ILE D 1 11 ? 48.412 57.522 62.389 1.00 22.64 53 ILE D C 1
ATOM 3110 O O . ILE D 1 11 ? 48.403 56.981 63.496 1.00 21.42 53 ILE D O 1
ATOM 3115 N N . ALA D 1 12 ? 48.764 58.813 62.174 1.00 19.07 54 ALA D N 1
ATOM 3116 C CA . ALA D 1 12 ? 49.107 59.748 63.237 1.00 23.30 54 ALA D CA 1
ATOM 3117 C C . ALA D 1 12 ? 47.773 60.232 63.801 1.00 25.00 54 ALA D C 1
ATOM 3118 O O . ALA D 1 12 ? 46.878 60.632 63.024 1.00 24.16 54 ALA D O 1
ATOM 3120 N N . VAL D 1 13 ? 47.604 60.125 65.112 1.00 24.94 55 VAL D N 1
ATOM 3121 C CA . VAL D 1 13 ? 46.368 60.593 65.779 1.00 26.81 55 VAL D CA 1
ATOM 3122 C C . VAL D 1 13 ? 46.666 61.637 66.859 1.00 31.83 55 VAL D C 1
ATOM 3123 O O . VAL D 1 13 ? 47.699 61.576 67.534 1.00 33.64 55 VAL D O 1
ATOM 3127 N N . PRO D 1 14 ? 45.768 62.628 67.022 1.00 33.26 56 PRO D N 1
ATOM 3128 C CA . PRO D 1 14 ? 45.918 63.632 68.081 1.00 35.81 56 PRO D CA 1
ATOM 3129 C C . PRO D 1 14 ? 45.539 63.116 69.477 1.00 35.00 56 PRO 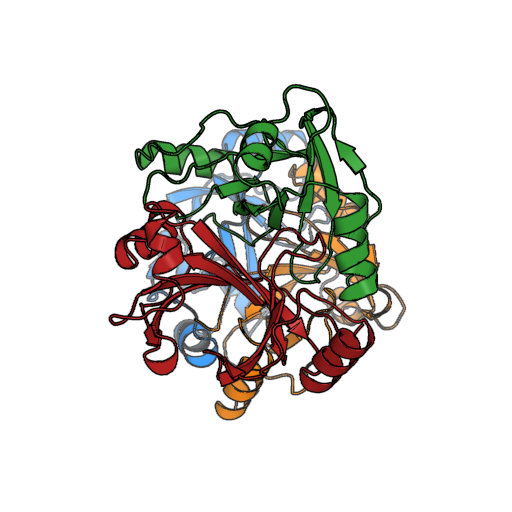D C 1
ATOM 3130 O O . PRO D 1 14 ? 45.951 63.699 70.458 1.00 36.81 56 PRO D O 1
ATOM 3134 N N . ASP D 1 15 ? 44.762 62.034 69.557 1.00 34.24 57 ASP D N 1
ATOM 3135 C CA . ASP D 1 15 ? 44.380 61.441 70.854 1.00 34.13 57 ASP D CA 1
ATOM 3136 C C . ASP D 1 15 ? 44.410 59.930 70.706 1.00 30.51 57 ASP D C 1
ATOM 3137 O O . ASP D 1 15 ? 43.516 59.347 70.068 1.00 31.07 57 ASP D O 1
ATOM 3142 N N . LEU D 1 16 ? 45.421 59.302 71.303 1.00 29.70 58 LEU D N 1
ATOM 3143 C CA . LEU D 1 16 ? 45.692 57.879 71.024 1.00 25.98 58 LEU D CA 1
ATOM 3144 C C . LEU D 1 16 ? 44.595 57.020 71.636 1.00 25.45 58 LEU D C 1
ATOM 3145 O O . LEU D 1 16 ? 44.096 56.089 70.998 1.00 26.78 58 LEU D O 1
ATOM 3150 N N . GLU D 1 17 ? 44.202 57.374 72.853 1.00 30.15 59 GLU D N 1
ATOM 3151 C CA . GLU D 1 17 ? 43.178 56.643 73.582 1.00 32.47 59 GLU D CA 1
ATOM 3152 C C . GLU D 1 17 ? 41.832 56.728 72.876 1.00 34.47 59 GLU D C 1
ATOM 3153 O O . GLU D 1 17 ? 41.118 55.734 72.774 1.00 27.05 59 GLU D O 1
ATOM 3159 N N . LYS D 1 18 ? 41.445 57.922 72.427 1.00 32.66 60 LYS D N 1
ATOM 3160 C CA . LYS D 1 18 ? 40.194 58.013 71.715 1.00 33.13 60 LYS D CA 1
ATOM 3161 C C . LYS D 1 18 ? 40.203 57.207 70.418 1.00 27.03 60 LYS D C 1
ATOM 3162 O O . LYS D 1 18 ? 39.199 56.550 70.110 1.00 26.73 60 LYS D O 1
ATOM 3168 N N . ALA D 1 19 ? 41.297 57.305 69.665 1.00 27.34 61 ALA D N 1
ATOM 3169 C CA . ALA D 1 19 ? 41.423 56.619 68.384 1.00 25.27 61 ALA D CA 1
ATOM 3170 C C . ALA D 1 19 ? 41.330 55.123 68.577 1.00 23.77 61 ALA D C 1
ATOM 3171 O O . ALA D 1 19 ? 40.585 54.463 67.866 1.00 20.03 61 ALA D O 1
ATOM 3173 N N . ALA D 1 20 ? 42.054 54.612 69.566 1.00 21.47 62 ALA D N 1
ATOM 3174 C CA . ALA D 1 20 ? 42.023 53.178 69.897 1.00 23.67 62 ALA D CA 1
ATOM 3175 C C . ALA D 1 20 ? 40.616 52.700 70.269 1.00 24.44 62 ALA D C 1
ATOM 3176 O O . ALA D 1 20 ? 40.186 51.633 69.834 1.00 26.18 62 ALA D O 1
ATOM 3178 N N . ALA D 1 21 ? 39.912 53.493 71.079 1.00 23.75 63 ALA D N 1
ATOM 3179 C CA . ALA D 1 21 ? 38.558 53.173 71.526 1.00 26.07 63 ALA D CA 1
ATOM 3180 C C . ALA D 1 21 ? 37.534 53.176 70.386 1.00 25.68 63 ALA D C 1
ATOM 3181 O O . ALA D 1 21 ? 36.585 52.391 70.410 1.00 27.88 63 ALA D O 1
ATOM 3183 N N . PHE D 1 22 ? 37.764 54.016 69.375 1.00 24.86 64 PHE D N 1
ATOM 3184 C CA . PHE D 1 22 ? 36.902 54.080 68.209 1.00 25.37 64 PHE D CA 1
ATOM 3185 C C . PHE D 1 22 ? 37.024 52.782 67.451 1.00 23.95 64 PHE D C 1
ATOM 3186 O O . PHE D 1 22 ? 36.021 52.107 67.192 1.00 24.43 64 PHE D O 1
ATOM 3194 N N . TYR D 1 23 ? 38.254 52.395 67.131 1.00 24.48 65 TYR D N 1
ATOM 3195 C CA . TYR D 1 23 ? 38.450 51.120 66.415 1.00 22.37 65 TYR D CA 1
ATOM 3196 C C . TYR D 1 23 ? 37.925 49.953 67.238 1.00 20.56 65 TYR D C 1
ATOM 3197 O O . TYR D 1 23 ? 37.287 49.056 66.693 1.00 26.02 65 TYR D O 1
ATOM 3206 N N . LYS D 1 24 ? 38.142 49.969 68.545 1.00 21.20 66 LYS D N 1
ATOM 3207 C CA . LYS D 1 24 ? 37.699 48.864 69.384 1.00 24.28 66 LYS D CA 1
ATOM 3208 C C . LYS D 1 24 ? 36.194 48.829 69.592 1.00 26.79 66 LYS D C 1
ATOM 3209 O O . LYS D 1 24 ? 35.570 47.804 69.335 1.00 24.50 66 LYS D O 1
ATOM 3215 N N . ASN D 1 25 ? 35.601 49.917 70.101 1.00 27.03 67 ASN D N 1
ATOM 3216 C CA . ASN D 1 25 ? 34.239 49.876 70.561 1.00 28.09 67 ASN D CA 1
ATOM 3217 C C . ASN D 1 25 ? 33.186 50.409 69.587 1.00 27.16 67 ASN D C 1
ATOM 3218 O O . ASN D 1 25 ? 32.028 50.195 69.803 1.00 32.87 67 ASN D O 1
ATOM 3223 N N . ILE D 1 26 ? 33.597 51.142 68.557 1.00 25.69 68 ILE D N 1
ATOM 3224 C CA . ILE D 1 26 ? 32.657 51.573 67.531 1.00 24.32 68 ILE D CA 1
ATOM 3225 C C . ILE D 1 26 ? 32.737 50.579 66.364 1.00 28.21 68 ILE D C 1
ATOM 3226 O O . ILE D 1 26 ? 31.733 49.976 65.987 1.00 27.90 68 ILE D O 1
ATOM 3231 N N . LEU D 1 27 ? 33.936 50.393 65.828 1.00 24.90 69 LEU D N 1
ATOM 3232 C CA . LEU D 1 27 ? 34.123 49.459 64.735 1.00 23.40 69 LEU D CA 1
ATOM 3233 C C . LEU D 1 27 ? 34.208 47.973 65.089 1.00 26.97 69 LEU D C 1
ATOM 3234 O O . LEU D 1 27 ? 33.920 47.137 64.225 1.00 23.96 69 LEU D O 1
ATOM 3239 N N . GLY D 1 28 ? 34.586 47.626 66.306 1.00 25.02 70 GLY D N 1
ATOM 3240 C CA . GLY D 1 28 ? 34.698 46.200 66.678 1.00 27.56 70 GLY D CA 1
ATOM 3241 C C . GLY D 1 28 ? 36.025 45.528 66.271 1.00 29.14 70 GLY D C 1
ATOM 3242 O O . GLY D 1 28 ? 36.080 44.298 66.064 1.00 24.82 70 GLY D O 1
ATOM 3243 N N . ALA D 1 29 ? 37.107 46.305 66.221 1.00 22.70 71 ALA D N 1
ATOM 3244 C CA . ALA D 1 29 ? 38.424 45.764 65.948 1.00 17.15 71 ALA D CA 1
ATOM 3245 C C . ALA D 1 29 ? 39.102 45.217 67.180 1.00 19.98 71 ALA D C 1
ATOM 3246 O O . ALA D 1 29 ? 38.828 45.634 68.302 1.00 20.50 71 ALA D O 1
ATOM 3248 N N . GLN D 1 30 ? 40.030 44.288 66.954 1.00 19.91 72 GLN D N 1
ATOM 3249 C CA . GLN D 1 30 ? 40.956 43.842 67.980 1.00 18.80 72 GLN D CA 1
ATOM 3250 C C . GLN D 1 30 ? 42.090 44.874 68.099 1.00 17.46 72 GLN D C 1
ATOM 3251 O O . GLN D 1 30 ? 42.814 45.169 67.114 1.00 20.40 72 GLN D O 1
ATOM 3257 N N . VAL D 1 31 ? 42.211 45.455 69.277 1.00 21.60 73 VAL D N 1
ATOM 3258 C CA . VAL D 1 31 ? 43.141 46.551 69.456 1.00 18.76 73 VAL D CA 1
ATOM 3259 C C . VAL D 1 31 ? 44.045 46.245 70.650 1.00 22.41 73 VAL D C 1
ATOM 3260 O O . VAL D 1 31 ? 43.597 45.704 71.651 1.00 24.77 73 VAL D O 1
ATOM 3264 N N . SER D 1 32 ? 45.310 46.631 70.554 1.00 21.45 74 SER D N 1
ATOM 3265 C CA . SER D 1 32 ? 46.238 46.469 71.680 1.00 21.21 74 SER D CA 1
ATOM 3266 C C . SER D 1 32 ? 46.103 47.605 72.684 1.00 24.86 74 SER D C 1
ATOM 3267 O O . SER D 1 32 ? 45.444 48.616 72.424 1.00 20.08 74 SER D O 1
ATOM 3270 N N . GLU D 1 33 ? 46.706 47.414 73.845 1.00 26.42 75 GLU D N 1
ATOM 3271 C CA A GLU D 1 33 ? 47.042 48.535 74.702 0.60 30.36 75 GLU D CA 1
ATOM 3272 C CA B GLU D 1 33 ? 47.033 48.540 74.716 0.40 29.08 75 GLU D CA 1
ATOM 3273 C C . GLU D 1 33 ? 48.051 49.445 74.004 1.00 24.99 75 GLU D C 1
ATOM 3274 O O . GLU D 1 33 ? 48.809 48.992 73.154 1.00 25.70 75 GLU D O 1
ATOM 3285 N N . ALA D 1 34 ? 48.052 50.729 74.361 1.00 25.47 76 ALA D N 1
ATOM 3286 C CA . ALA D 1 34 ? 49.139 51.629 73.999 1.00 26.73 76 ALA D CA 1
ATOM 3287 C C . ALA D 1 34 ? 50.481 51.093 74.527 1.00 24.46 76 ALA D C 1
ATOM 3288 O O . ALA D 1 34 ? 50.584 50.657 75.674 1.00 30.97 76 ALA D O 1
ATOM 3290 N N . VAL D 1 35 ? 51.484 51.135 73.656 1.00 24.12 77 VAL D N 1
ATOM 3291 C CA . VAL D 1 35 ? 52.863 50.770 73.935 1.00 24.03 77 VAL D CA 1
ATOM 3292 C C . VAL D 1 35 ? 53.750 51.995 73.701 1.00 24.88 77 VAL D C 1
ATOM 3293 O O . VAL D 1 35 ? 53.840 52.501 72.579 1.00 23.63 77 VAL D O 1
ATOM 3297 N N . PRO D 1 36 ? 54.432 52.474 74.748 1.00 25.89 78 PRO D N 1
ATOM 3298 C CA . PRO D 1 36 ? 55.374 53.550 74.466 1.00 23.72 78 PRO D CA 1
ATOM 3299 C C . PRO D 1 36 ? 56.627 52.992 73.772 1.00 22.17 78 PRO D C 1
ATOM 3300 O O . PRO D 1 36 ? 57.165 51.973 74.203 1.00 26.92 78 PRO D O 1
ATOM 3304 N N . LEU D 1 37 ? 57.078 53.690 72.738 1.00 22.66 79 LEU D N 1
ATOM 3305 C CA . LEU D 1 37 ? 58.316 53.408 72.033 1.00 23.61 79 LEU D CA 1
ATOM 3306 C C . LEU D 1 37 ? 59.226 54.627 72.165 1.00 22.97 79 LEU D C 1
ATOM 3307 O O . LEU D 1 37 ? 59.359 55.427 71.234 1.00 23.55 79 LEU D O 1
ATOM 3312 N N . PRO D 1 38 ? 59.869 54.782 73.336 1.00 25.96 80 PRO D N 1
ATOM 3313 C CA . PRO D 1 38 ? 60.586 56.026 73.582 1.00 26.60 80 PRO D CA 1
ATOM 3314 C C . PRO D 1 38 ? 61.714 56.308 72.587 1.00 25.32 80 PRO D C 1
ATOM 3315 O O . PRO D 1 38 ? 61.940 57.467 72.257 1.00 27.39 80 PRO D O 1
ATOM 3319 N N . GLU D 1 39 ? 62.429 55.262 72.157 1.00 24.68 81 GLU D N 1
ATOM 3320 C CA . GLU D 1 39 ? 63.489 55.38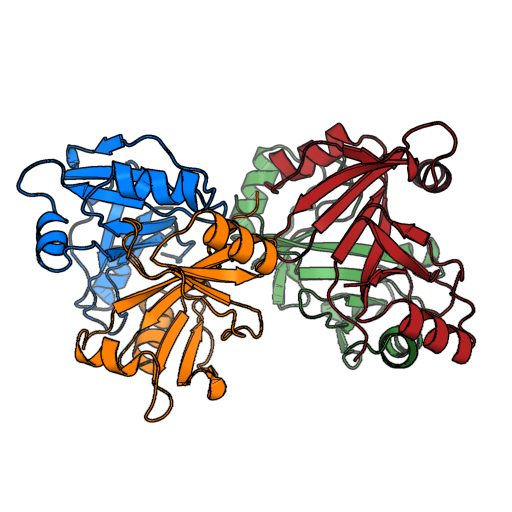3 71.159 1.00 29.40 81 GLU D CA 1
ATOM 3321 C C . GLU D 1 39 ? 63.007 55.985 69.870 1.00 25.87 81 GLU D C 1
ATOM 3322 O O . GLU D 1 39 ? 63.817 56.554 69.134 1.00 30.66 81 GLU D O 1
ATOM 3328 N N . HIS D 1 40 ? 61.740 55.762 69.550 1.00 24.82 82 HIS D N 1
ATOM 3329 C CA . HIS D 1 40 ? 61.143 56.226 68.299 1.00 25.62 82 HIS D CA 1
ATOM 3330 C C . HIS D 1 40 ? 60.267 57.482 68.425 1.00 29.74 82 HIS D C 1
ATOM 3331 O O . HIS D 1 40 ? 59.694 57.928 67.433 1.00 26.02 82 HIS D O 1
ATOM 3338 N N . GLY D 1 41 ? 60.171 58.039 69.636 1.00 28.16 83 GLY D N 1
ATOM 3339 C CA . GLY D 1 41 ? 59.391 59.268 69.865 1.00 32.16 83 GLY D CA 1
ATOM 3340 C C . GLY D 1 41 ? 57.896 59.140 69.633 1.00 26.48 83 GLY D C 1
ATOM 3341 O O . GLY D 1 41 ? 57.213 60.131 69.308 1.00 26.70 83 GLY D O 1
ATOM 3342 N N . VAL D 1 42 ? 57.369 57.924 69.794 1.00 25.24 84 VAL D N 1
ATOM 3343 C CA . VAL D 1 42 ? 55.959 57.668 69.633 1.00 25.13 84 VAL D CA 1
ATOM 3344 C C . VAL D 1 42 ? 55.470 56.617 70.613 1.00 21.83 84 VAL D C 1
ATOM 3345 O O . VAL D 1 42 ? 56.244 55.793 71.137 1.00 23.10 84 VAL D O 1
ATOM 3349 N N . SER D 1 43 ? 54.176 56.683 70.844 1.00 21.44 85 SER D N 1
ATOM 3350 C CA . SER D 1 43 ? 53.383 55.612 71.428 1.00 23.48 85 SER D CA 1
ATOM 3351 C C . SER D 1 43 ? 52.546 54.990 70.309 1.00 25.70 85 SER D C 1
ATOM 3352 O O . SER D 1 43 ? 52.086 55.690 69.378 1.00 22.24 85 SER D O 1
ATOM 3355 N N . VAL D 1 44 ? 52.353 53.677 70.378 1.00 22.36 86 VAL D N 1
ATOM 3356 C CA . VAL D 1 44 ? 51.622 52.957 69.348 1.00 19.55 86 VAL D CA 1
ATOM 3357 C C . VAL D 1 44 ? 50.477 52.120 69.923 1.00 17.38 86 VAL D C 1
ATOM 3358 O O . VAL D 1 44 ? 50.580 51.541 71.002 1.00 23.56 86 VAL D O 1
ATOM 3362 N N . VAL D 1 45 ? 49.366 52.123 69.199 1.00 20.76 87 VAL D N 1
ATOM 3363 C CA . VAL D 1 45 ? 48.350 51.089 69.352 1.00 21.06 87 VAL D CA 1
ATOM 3364 C C . VAL D 1 45 ? 48.241 50.352 68.037 1.00 17.71 87 VAL D C 1
ATOM 3365 O O . VAL D 1 45 ? 48.173 50.948 66.954 1.00 18.66 87 VAL D O 1
ATOM 3369 N N . PHE D 1 46 ? 48.245 49.031 68.130 1.00 21.01 88 PHE D N 1
ATOM 3370 C CA . PHE D 1 46 ? 48.102 48.186 66.976 1.00 22.16 88 PHE D CA 1
ATOM 3371 C C . PHE D 1 46 ? 46.653 47.723 66.827 1.00 17.86 88 PHE D C 1
ATOM 3372 O O . PHE D 1 46 ? 46.103 47.174 67.758 1.00 18.51 88 PHE D O 1
ATOM 3380 N N . VAL D 1 47 ? 46.046 47.986 65.679 1.00 15.99 89 VAL D N 1
ATOM 3381 C CA . VAL D 1 47 ? 44.713 47.473 65.337 1.00 17.11 89 VAL D CA 1
ATOM 3382 C C . VAL D 1 47 ? 45.001 46.280 64.452 1.00 17.18 89 VAL D C 1
ATOM 3383 O O . VAL D 1 47 ? 45.630 46.426 63.385 1.00 17.63 89 VAL D O 1
ATOM 3387 N N . ASN D 1 48 ? 44.599 45.103 64.895 1.00 17.06 90 ASN D N 1
ATOM 3388 C CA . ASN D 1 48 ? 44.873 43.899 64.154 1.00 15.38 90 ASN D CA 1
ATOM 3389 C C . ASN D 1 48 ? 43.671 43.536 63.266 1.00 19.27 90 ASN D C 1
ATOM 3390 O O . ASN D 1 48 ? 42.650 43.085 63.756 1.00 19.56 90 ASN D O 1
ATOM 3395 N N . LEU D 1 49 ? 43.799 43.744 61.963 1.00 15.34 91 LEU D N 1
ATOM 3396 C CA . LEU D 1 49 ? 42.715 43.477 61.032 1.00 13.93 91 LEU D CA 1
ATOM 3397 C C . LEU D 1 49 ? 42.847 42.044 60.482 1.00 15.25 91 LEU D C 1
ATOM 3398 O O . LEU D 1 49 ? 42.142 41.663 59.544 1.00 18.40 91 LEU D O 1
ATOM 3403 N N . GLY D 1 50 ? 43.787 41.297 61.031 1.00 16.78 92 GLY D N 1
ATOM 3404 C CA . GLY D 1 50 ? 43.942 39.879 60.628 1.00 17.67 92 GLY D CA 1
ATOM 3405 C C . GLY D 1 50 ? 45.036 39.784 59.573 1.00 18.61 92 GLY D C 1
ATOM 3406 O O . GLY D 1 50 ? 46.151 39.280 59.853 1.00 21.68 92 GLY D O 1
ATOM 3407 N N . ASN D 1 51 ? 44.744 40.287 58.380 1.00 16.45 93 ASN D N 1
ATOM 3408 C CA . ASN D 1 51 ? 45.658 40.184 57.273 1.00 14.13 93 ASN D CA 1
ATOM 3409 C C . ASN D 1 51 ? 46.835 41.179 57.384 1.00 18.70 93 ASN D C 1
ATOM 3410 O O . ASN D 1 51 ? 47.879 40.955 56.780 1.00 18.45 93 ASN D O 1
ATOM 3415 N N . THR D 1 52 ? 46.604 42.279 58.102 1.00 16.12 94 THR D N 1
ATOM 3416 C CA . THR D 1 52 ? 47.616 43.316 58.336 1.00 17.80 94 THR D CA 1
ATOM 3417 C C . THR D 1 52 ? 47.210 44.091 59.569 1.00 17.67 94 THR D C 1
ATOM 3418 O O . THR D 1 52 ? 46.132 43.811 60.142 1.00 19.51 94 THR D O 1
ATOM 3422 N N . LYS D 1 53 ? 48.051 45.038 59.981 1.00 18.43 95 LYS D N 1
ATOM 3423 C CA . LYS D 1 53 ? 47.801 45.904 61.123 1.00 19.87 95 LYS D CA 1
ATOM 3424 C C . LYS D 1 53 ? 47.716 47.359 60.738 1.00 21.83 95 LYS D C 1
ATOM 3425 O O . LYS D 1 53 ? 48.303 47.800 59.748 1.00 19.82 95 LYS D O 1
ATOM 3431 N N . MET D 1 54 ? 46.953 48.100 61.512 1.00 19.49 96 MET D N 1
ATOM 3432 C CA . MET D 1 54 ? 47.051 49.533 61.509 1.00 17.84 96 MET D CA 1
ATOM 3433 C C . MET D 1 54 ? 47.804 49.951 62.762 1.00 22.19 96 MET D C 1
ATOM 3434 O O . MET D 1 54 ? 47.534 49.456 63.853 1.00 26.06 96 MET D O 1
ATOM 3439 N N . GLU D 1 55 ? 48.770 50.834 62.598 1.00 17.82 97 GLU D N 1
ATOM 3440 C CA . GLU D 1 55 ? 49.502 51.396 63.766 1.00 17.16 97 GLU D CA 1
ATOM 3441 C C . GLU D 1 55 ? 49.059 52.801 64.007 1.00 19.60 97 GLU D C 1
ATOM 3442 O O . GLU D 1 55 ? 49.310 53.671 63.175 1.00 19.93 97 GLU D O 1
ATOM 3448 N N . LEU D 1 56 ? 48.349 53.005 65.117 1.00 18.48 98 LEU D N 1
ATOM 3449 C CA . LEU D 1 56 ? 47.933 54.338 65.547 1.00 20.09 98 LEU D CA 1
ATOM 3450 C C . LEU D 1 56 ? 49.085 54.947 66.360 1.00 17.97 98 LEU D C 1
ATOM 3451 O O . LEU D 1 56 ? 49.519 54.363 67.340 1.00 19.80 98 LEU D O 1
ATOM 3456 N N . LEU D 1 57 ? 49.567 56.119 65.959 1.00 18.62 99 LEU D N 1
ATOM 3457 C CA . LEU D 1 57 ? 50.779 56.726 66.524 1.00 19.44 99 LEU D CA 1
ATOM 3458 C C . LEU D 1 57 ? 50.474 58.088 67.122 1.00 18.96 99 LEU D C 1
ATOM 3459 O O . LEU D 1 57 ? 49.682 58.828 66.568 1.00 21.48 99 LEU D O 1
ATOM 3464 N N . HIS D 1 58 ? 51.046 58.376 68.280 1.00 18.20 100 HIS D N 1
ATOM 3465 C CA . HIS D 1 58 ? 50.960 59.716 68.886 1.00 20.75 100 HIS D CA 1
ATOM 3466 C C . HIS D 1 58 ? 52.319 60.049 69.437 1.00 22.13 100 HIS D C 1
ATOM 3467 O O . HIS D 1 58 ? 53.031 59.140 69.896 1.00 23.51 100 HIS D O 1
ATOM 3474 N N . PRO D 1 59 ? 52.701 61.355 69.402 1.00 24.98 101 PRO D N 1
ATOM 3475 C CA . PRO D 1 59 ? 53.994 61.778 69.889 1.00 28.81 101 PRO D CA 1
ATOM 3476 C C . PRO D 1 59 ? 54.259 61.365 71.332 1.00 29.60 101 PRO D C 1
ATOM 3477 O O . PRO D 1 59 ? 53.349 61.385 72.176 1.00 26.10 101 PRO D O 1
ATOM 3481 N N . LEU D 1 60 ? 55.504 60.968 71.572 1.00 25.88 102 LEU D N 1
ATOM 3482 C CA . LEU D 1 60 ? 55.986 60.606 72.889 1.00 31.74 102 LEU D CA 1
ATOM 3483 C C . LEU D 1 60 ? 57.268 61.414 73.091 1.00 34.45 102 LEU D C 1
ATOM 3484 O O . LEU D 1 60 ? 58.295 61.156 72.440 1.00 33.83 102 LEU D O 1
ATOM 3489 N N . GLY D 1 61 ? 57.174 62.416 73.962 1.00 36.58 103 GLY D N 1
ATOM 3490 C CA . GLY D 1 61 ? 58.243 63.400 74.195 1.00 38.49 103 GLY D CA 1
ATOM 3491 C C . GLY D 1 61 ? 58.241 64.528 73.174 1.00 40.35 103 GLY D C 1
ATOM 3492 O O . GLY D 1 61 ? 57.436 64.536 72.245 1.00 43.39 103 GLY D O 1
ATOM 3493 N N . LEU D 1 62 ? 59.193 65.444 73.321 1.00 47.49 104 LEU D N 1
ATOM 3494 C CA . LEU D 1 62 ? 59.101 66.799 72.756 1.00 55.24 104 LEU D CA 1
ATOM 3495 C C . LEU D 1 62 ? 59.481 66.936 71.287 1.00 57.71 104 LEU D C 1
ATOM 3496 O O . LEU D 1 62 ? 59.078 67.908 70.638 1.00 65.32 104 LEU D O 1
ATOM 3501 N N . ASP D 1 63 ? 60.284 66.009 70.780 1.00 49.98 105 ASP D N 1
ATOM 3502 C CA . ASP D 1 63 ? 60.799 66.099 69.409 1.00 55.64 105 ASP D CA 1
ATOM 3503 C C . ASP D 1 63 ? 60.415 64.845 68.635 1.00 47.58 105 ASP D C 1
ATOM 3504 O O . ASP D 1 63 ? 61.259 64.101 68.127 1.00 49.95 105 ASP D O 1
ATOM 3509 N N . SER D 1 64 ? 59.119 64.600 68.549 1.00 40.63 106 SER D N 1
ATOM 3510 C CA . SER D 1 64 ? 58.665 63.389 67.896 1.00 37.69 106 SER D CA 1
ATOM 3511 C C . SER D 1 64 ? 58.769 63.537 66.369 1.00 36.50 106 SER D C 1
ATOM 3512 O O . SER D 1 64 ? 58.482 64.600 65.836 1.00 35.84 106 SER D O 1
ATOM 3515 N N . PRO D 1 65 ? 59.145 62.455 65.667 1.00 33.95 107 PRO D N 1
ATOM 3516 C CA . PRO D 1 65 ? 59.148 62.441 64.203 1.00 38.55 107 PRO D CA 1
ATOM 3517 C C . PRO D 1 65 ? 57.805 62.788 63.559 1.00 37.48 107 PRO D C 1
ATOM 3518 O O . PRO D 1 65 ? 57.777 63.163 62.389 1.00 39.89 107 PRO D O 1
ATOM 3522 N N . ILE D 1 66 ? 56.708 62.656 64.300 1.00 36.70 108 ILE D N 1
ATOM 3523 C CA . ILE D 1 66 ? 55.373 62.896 63.739 1.00 37.99 108 ILE D CA 1
ATOM 3524 C C . ILE D 1 66 ? 54.728 64.161 64.355 1.00 41.32 108 ILE D C 1
ATOM 3525 O O . ILE D 1 66 ? 53.541 64.404 64.179 1.00 43.87 108 ILE D O 1
ATOM 3530 N N . ALA D 1 67 ? 55.509 64.947 65.085 1.00 42.99 109 ALA D N 1
ATOM 3531 C CA . ALA D 1 67 ? 55.007 66.174 65.696 1.00 42.71 109 ALA D CA 1
ATOM 3532 C C . ALA D 1 67 ? 54.687 67.201 64.611 1.00 45.57 109 ALA D C 1
ATOM 3533 O O . ALA D 1 67 ? 53.632 67.833 64.642 1.00 46.63 109 ALA D O 1
ATOM 3535 N N . GLY D 1 68 ? 55.579 67.332 63.629 1.00 43.37 110 GLY D N 1
ATOM 3536 C CA . GLY D 1 68 ? 55.352 68.246 62.499 1.00 47.60 110 GLY D CA 1
ATOM 3537 C C . GLY D 1 68 ? 54.100 67.901 61.717 1.00 41.64 110 GLY D C 1
ATOM 3538 O O . GLY D 1 68 ? 53.312 68.766 61.334 1.00 40.25 110 GLY D O 1
ATOM 3539 N N . PHE D 1 69 ? 53.914 66.613 61.494 1.00 37.81 111 PHE D N 1
ATOM 3540 C CA . PHE D 1 69 ? 52.717 66.110 60.857 1.00 39.98 111 PHE D CA 1
ATOM 3541 C C . PHE D 1 69 ? 51.447 66.428 61.624 1.00 39.43 111 PHE D C 1
ATOM 3542 O O . PHE D 1 69 ? 50.470 66.832 61.021 1.00 31.60 111 PHE D O 1
ATOM 3550 N N . LEU D 1 70 ? 51.436 66.215 62.938 1.00 43.54 112 LEU D N 1
ATOM 3551 C CA . LEU D 1 70 ? 50.213 66.470 63.716 1.00 43.97 112 LEU D CA 1
ATOM 3552 C C . LEU D 1 70 ? 49.917 67.945 63.951 1.00 49.08 112 LEU D C 1
ATOM 3553 O O . LEU D 1 70 ? 48.855 68.280 64.462 1.00 49.40 112 LEU D O 1
ATOM 3558 N N . GLN D 1 71 ? 50.860 68.809 63.599 1.00 54.18 113 GLN D N 1
ATOM 3559 C CA . GLN D 1 71 ? 50.635 70.250 63.599 1.00 62.26 113 GLN D CA 1
ATOM 3560 C C . GLN D 1 71 ? 49.878 70.674 62.341 1.00 65.03 113 GLN D C 1
ATOM 3561 O O . GLN D 1 71 ? 48.898 71.418 62.416 1.00 71.81 113 GLN D O 1
ATOM 3567 N N . LYS D 1 72 ? 50.345 70.197 61.191 1.00 65.70 114 LYS D N 1
ATOM 3568 C CA . LYS D 1 72 ? 49.707 70.479 59.905 1.00 66.98 114 LYS D CA 1
ATOM 3569 C C . LYS D 1 72 ? 48.363 69.771 59.758 1.00 64.06 114 LYS D C 1
ATOM 3570 O O . LYS D 1 72 ? 47.423 70.345 59.213 1.00 66.61 114 LYS D O 1
ATOM 3576 N N . ASN D 1 73 ? 48.277 68.533 60.245 1.00 50.48 115 ASN D N 1
ATOM 3577 C CA . ASN D 1 73 ? 47.027 67.782 60.224 1.00 49.96 115 ASN D CA 1
ATOM 3578 C C . ASN D 1 73 ? 46.465 67.585 61.623 1.00 48.60 115 ASN D C 1
ATOM 3579 O O . ASN D 1 73 ? 46.621 66.532 62.226 1.00 40.55 115 ASN D O 1
ATOM 3584 N N . LYS D 1 74 ? 45.787 68.601 62.142 1.00 50.10 116 LYS D N 1
ATOM 3585 C CA . LYS D 1 74 ? 45.390 68.577 63.553 1.00 51.94 116 LYS D CA 1
ATOM 3586 C C . LYS D 1 74 ? 44.429 67.432 63.915 1.00 50.28 116 LYS D C 1
ATOM 3587 O O . LYS D 1 74 ? 44.377 67.013 65.076 1.00 51.58 116 LYS D O 1
ATOM 3593 N N . ALA D 1 75 ? 43.733 66.883 62.917 1.00 51.26 117 ALA D N 1
ATOM 3594 C CA . ALA D 1 75 ? 42.785 65.780 63.123 1.00 48.07 117 ALA D CA 1
ATOM 3595 C C . ALA D 1 75 ? 43.413 64.385 63.023 1.00 44.99 117 ALA D C 1
ATOM 3596 O O . ALA D 1 75 ? 42.720 63.382 63.188 1.00 44.64 117 ALA D O 1
ATOM 3598 N N . GLY D 1 76 ? 44.711 64.319 62.754 1.00 39.11 118 GLY D N 1
ATOM 3599 C CA . GLY D 1 76 ? 45.362 63.039 62.472 1.00 38.80 118 GLY D CA 1
ATOM 3600 C C . GLY D 1 76 ? 45.355 62.782 60.983 1.00 36.14 118 GLY D C 1
ATOM 3601 O O . GLY D 1 76 ? 44.853 63.605 60.208 1.00 38.12 118 GLY D O 1
ATOM 3602 N N . GLY D 1 77 ? 45.886 61.633 60.570 1.00 29.96 119 GLY D N 1
ATOM 3603 C CA . GLY D 1 77 ? 46.002 61.356 59.156 1.00 35.87 119 GLY D CA 1
ATOM 3604 C C . GLY D 1 77 ? 46.888 60.165 58.890 1.00 30.77 119 GLY D C 1
ATOM 3605 O O . GLY D 1 77 ? 47.694 59.779 59.709 1.00 25.65 119 GLY D O 1
ATOM 3606 N N . MET D 1 78 ? 46.742 59.584 57.718 1.00 32.04 120 MET D N 1
ATOM 3607 C CA . MET D 1 78 ? 47.548 58.447 57.368 1.00 30.46 120 MET D CA 1
ATOM 3608 C C . MET D 1 78 ? 48.962 58.969 57.129 1.00 28.60 120 MET D C 1
ATOM 3609 O O . MET D 1 78 ? 49.166 59.982 56.459 1.00 33.17 120 MET D O 1
ATOM 3614 N N . HIS D 1 79 ? 49.932 58.290 57.708 1.00 26.80 121 HIS D N 1
ATOM 3615 C CA . HIS D 1 79 ? 51.284 58.813 57.735 1.00 26.62 121 HIS D CA 1
ATOM 3616 C C . HIS D 1 79 ? 52.225 58.020 56.815 1.00 24.29 121 HIS D C 1
ATOM 3617 O O . HIS D 1 79 ? 52.967 58.624 56.035 1.00 28.88 121 HIS D O 1
ATOM 3624 N N . HIS D 1 80 ? 52.204 56.692 56.898 1.00 22.59 122 HIS D N 1
ATOM 3625 C CA . HIS D 1 80 ? 53.059 55.857 56.016 1.00 22.37 122 HIS D CA 1
ATOM 3626 C C . HIS D 1 80 ? 52.479 54.496 55.848 1.00 23.55 122 HIS D C 1
ATOM 3627 O O . HIS D 1 80 ? 51.578 54.092 56.596 1.00 18.22 122 HIS D O 1
ATOM 3634 N N . ILE D 1 81 ? 52.966 53.790 54.840 1.00 19.50 123 ILE D N 1
ATOM 3635 C CA . ILE D 1 81 ? 52.669 52.382 54.702 1.00 21.03 123 ILE D CA 1
ATOM 3636 C C . ILE D 1 81 ? 54.016 51.661 54.865 1.00 19.26 123 ILE D C 1
ATOM 3637 O O . ILE D 1 81 ? 55.067 52.213 54.509 1.00 17.17 123 ILE D O 1
ATOM 3642 N N . CYS D 1 82 ? 54.002 50.433 55.373 1.00 18.82 124 CYS D N 1
ATOM 3643 C CA . CYS D 1 82 ? 55.218 49.655 55.542 1.00 18.16 124 CYS D CA 1
ATOM 3644 C C . CYS D 1 82 ? 55.043 48.344 54.797 1.00 16.07 124 CYS D C 1
ATOM 3645 O O . CYS D 1 82 ? 54.079 47.619 55.053 1.00 18.68 124 CYS D O 1
ATOM 3648 N N . ILE D 1 83 ? 55.970 48.082 53.867 1.00 12.79 125 ILE D N 1
ATOM 3649 C CA . ILE D 1 83 ? 55.978 46.867 53.033 1.00 16.78 125 ILE D CA 1
ATOM 3650 C C . ILE D 1 83 ? 57.257 46.092 53.382 1.00 14.40 125 ILE D C 1
ATOM 3651 O O . ILE D 1 83 ? 58.326 46.677 53.613 1.00 18.93 125 ILE D O 1
ATOM 3656 N N . GLU D 1 84 ? 57.128 44.779 53.501 1.00 16.73 126 GLU D N 1
ATOM 3657 C CA . GLU D 1 84 ? 58.236 43.931 53.850 1.00 16.11 126 GLU D CA 1
ATOM 3658 C C . GLU D 1 84 ? 59.079 43.674 52.594 1.00 14.90 126 GLU D C 1
ATOM 3659 O O . GLU D 1 84 ? 58.571 43.733 51.468 1.00 20.83 126 GLU D O 1
ATOM 3665 N N . VAL D 1 85 ? 60.365 43.456 52.813 1.00 19.50 127 VAL D N 1
ATOM 3666 C CA . VAL D 1 85 ? 61.287 43.070 51.751 1.00 17.78 127 VAL D CA 1
ATOM 3667 C C . VAL D 1 85 ? 62.037 41.867 52.276 1.00 22.17 127 VAL D C 1
ATOM 3668 O O . VAL D 1 85 ? 62.164 41.666 53.512 1.00 25.79 127 VAL D O 1
ATOM 3672 N N . ASP D 1 86 ? 62.502 41.046 51.343 1.00 27.96 128 ASP D N 1
ATOM 3673 C CA A ASP D 1 86 ? 63.242 39.847 51.712 0.50 29.09 128 ASP D CA 1
ATOM 3674 C CA B ASP D 1 86 ? 63.257 39.852 51.697 0.50 27.54 128 ASP D CA 1
ATOM 3675 C C . ASP D 1 86 ? 64.573 40.207 52.395 1.00 31.66 128 ASP D C 1
ATOM 3676 O O . ASP D 1 86 ? 64.951 39.568 53.367 1.00 36.83 128 ASP D O 1
ATOM 3685 N N . ASN D 1 87 ? 65.266 41.228 51.882 1.00 29.95 129 ASN D N 1
ATOM 3686 C CA . ASN D 1 87 ? 66.571 41.625 52.397 1.00 33.67 129 ASN D CA 1
ATOM 3687 C C . ASN D 1 87 ? 66.808 43.108 52.252 1.00 27.07 129 ASN D C 1
ATOM 3688 O O . ASN D 1 87 ? 66.952 43.627 51.137 1.00 31.12 129 ASN D O 1
ATOM 3693 N N . ILE D 1 88 ? 66.879 43.775 53.400 1.00 29.46 130 ILE D N 1
ATOM 3694 C CA . ILE D 1 88 ? 66.926 45.228 53.467 1.00 26.21 130 ILE D CA 1
ATOM 3695 C C . ILE D 1 88 ? 68.187 45.790 52.781 1.00 31.16 130 ILE D C 1
ATOM 3696 O O . ILE D 1 88 ? 68.116 46.779 52.061 1.00 27.67 130 ILE D O 1
ATOM 3701 N N . ASN D 1 89 ? 69.333 45.160 52.997 1.00 27.79 131 ASN D N 1
ATOM 3702 C CA . ASN D 1 89 ? 70.559 45.648 52.371 1.00 32.64 131 ASN D CA 1
ATOM 3703 C C . ASN D 1 89 ? 70.535 45.513 50.846 1.00 30.67 131 ASN D C 1
ATOM 3704 O O . ASN D 1 89 ? 70.939 46.435 50.139 1.00 32.96 131 ASN D O 1
ATOM 3709 N N . ALA D 1 90 ? 70.070 44.369 50.354 1.00 36.30 132 ALA D N 1
ATOM 3710 C CA . ALA D 1 90 ? 69.926 44.157 48.911 1.00 38.56 132 ALA D CA 1
ATOM 3711 C C . ALA D 1 90 ? 68.945 45.192 48.323 1.00 34.77 132 ALA D C 1
ATOM 3712 O O . ALA D 1 90 ? 69.195 45.766 47.251 1.00 32.52 132 ALA D O 1
ATOM 3714 N N . ALA D 1 91 ? 67.845 45.451 49.039 1.00 27.34 133 ALA D N 1
ATOM 3715 C CA . ALA D 1 91 ? 66.859 46.427 48.591 1.00 27.86 133 ALA D CA 1
ATOM 3716 C C . ALA D 1 91 ? 67.500 47.828 48.500 1.00 29.40 133 ALA D C 1
ATOM 3717 O O . ALA D 1 91 ? 67.353 48.496 47.487 1.00 25.73 133 ALA D O 1
ATOM 3719 N N . VAL D 1 92 ? 68.227 48.253 49.535 1.00 27.47 134 VAL D N 1
ATOM 3720 C CA . VAL D 1 92 ? 68.876 49.578 49.520 1.00 34.01 134 VAL D CA 1
ATOM 3721 C C . VAL D 1 92 ? 69.881 49.711 48.369 1.00 34.75 134 VAL D C 1
ATOM 3722 O O . VAL D 1 92 ? 69.934 50.746 47.684 1.00 33.63 134 VAL D O 1
ATOM 3726 N N . MET D 1 93 ? 70.677 48.673 48.142 1.00 34.09 135 MET D N 1
ATOM 3727 C CA . MET D 1 93 ? 71.702 48.746 47.109 1.00 35.29 135 MET D CA 1
ATOM 3728 C C . MET D 1 93 ? 71.034 48.841 45.737 1.00 34.07 135 MET D C 1
ATOM 3729 O O . MET D 1 93 ? 71.466 49.626 44.874 1.00 37.80 135 MET D O 1
ATOM 3734 N N . ASP D 1 94 ? 69.981 48.049 45.552 1.00 31.97 136 ASP D N 1
ATOM 3735 C CA . ASP D 1 94 ? 69.209 48.050 44.317 1.00 32.76 136 ASP D CA 1
ATOM 3736 C C . ASP D 1 94 ? 68.618 49.432 44.066 1.00 32.84 136 ASP D C 1
ATOM 3737 O O . ASP D 1 94 ? 68.720 49.964 42.963 1.00 33.26 136 ASP D O 1
ATOM 3742 N N . LEU D 1 95 ? 67.977 49.997 45.083 1.00 29.66 137 LEU D N 1
ATOM 3743 C CA . LEU D 1 95 ? 67.434 51.333 44.952 1.00 32.13 137 LEU D CA 1
ATOM 3744 C C . LEU D 1 95 ? 68.490 52.439 44.765 1.00 33.57 137 LEU D C 1
ATOM 3745 O O . LEU D 1 95 ? 68.236 53.417 44.064 1.00 32.96 137 LEU D O 1
ATOM 3750 N N . LYS D 1 96 ? 69.656 52.313 45.409 1.00 36.15 138 LYS D N 1
ATOM 3751 C CA . LYS D 1 96 ? 70.742 53.284 45.178 1.00 41.67 138 LYS D CA 1
ATOM 3752 C C . LYS D 1 96 ? 71.247 53.214 43.740 1.00 39.57 138 LYS D C 1
ATOM 3753 O O . LYS D 1 96 ? 71.545 54.244 43.118 1.00 41.21 138 LYS D O 1
ATOM 3759 N N . LYS D 1 97 ? 71.331 51.993 43.214 1.00 38.18 139 LYS D N 1
ATOM 3760 C CA . LYS D 1 97 ? 71.737 51.767 41.842 1.00 41.94 139 LYS D CA 1
ATOM 3761 C C . LYS D 1 97 ? 70.745 52.411 40.868 1.00 42.41 139 LYS D C 1
ATOM 3762 O O . LYS D 1 97 ? 71.138 52.923 39.829 1.00 40.84 139 LYS D O 1
ATOM 3768 N N . LYS D 1 98 ? 69.459 52.377 41.218 1.00 38.83 140 LYS D N 1
ATOM 3769 C CA . LYS D 1 98 ? 68.420 52.964 40.382 1.00 39.91 140 LYS D CA 1
ATOM 3770 C C . LYS D 1 98 ? 68.409 54.501 40.434 1.00 41.80 140 LYS D C 1
ATOM 3771 O O . LYS D 1 98 ? 67.727 55.137 39.644 1.00 42.52 140 LYS D O 1
ATOM 3777 N N . LYS D 1 99 ? 69.195 55.083 41.344 1.00 42.26 141 LYS D N 1
ATOM 3778 C CA . LYS D 1 99 ? 69.315 56.536 41.522 1.00 46.48 141 LYS D CA 1
ATOM 3779 C C . LYS D 1 99 ? 67.964 57.120 41.924 1.00 44.63 141 LYS D C 1
ATOM 3780 O O . LYS D 1 99 ? 67.518 58.164 41.399 1.00 49.21 141 LYS D O 1
ATOM 3786 N N . ILE D 1 100 ? 67.337 56.423 42.851 1.00 48.09 142 ILE D N 1
ATOM 3787 C CA . ILE D 1 100 ? 66.042 56.790 43.391 1.00 50.23 142 ILE D CA 1
ATOM 3788 C C . ILE D 1 100 ? 66.189 57.969 44.355 1.00 49.83 142 ILE D C 1
ATOM 3789 O O . ILE D 1 100 ? 66.762 57.835 45.432 1.00 50.03 142 ILE D O 1
ATOM 3794 N N . ARG D 1 101 ? 65.688 59.133 43.930 1.00 48.55 143 ARG D N 1
ATOM 3795 C CA . ARG D 1 101 ? 65.773 60.356 44.734 1.00 52.35 143 ARG D CA 1
ATOM 3796 C C . ARG D 1 101 ? 64.902 60.286 46.000 1.00 51.07 143 ARG D C 1
ATOM 3797 O O . ARG D 1 101 ? 65.175 61.000 46.968 1.00 52.76 143 ARG D O 1
ATOM 3799 N N . SER D 1 102 ? 63.867 59.434 45.982 1.00 46.79 144 SER D N 1
ATOM 3800 C CA . SER D 1 102 ? 63.003 59.168 47.163 1.00 47.32 144 SER D CA 1
ATOM 3801 C C . SER D 1 102 ? 63.754 58.586 48.374 1.00 49.10 144 SER D C 1
ATOM 3802 O O . SER D 1 102 ? 63.298 58.721 49.524 1.00 41.14 144 SER D O 1
ATOM 3805 N N . LEU D 1 103 ? 64.891 57.935 48.112 1.00 65.37 145 LEU D N 1
ATOM 3806 C CA . LEU D 1 103 ? 65.570 57.115 49.114 1.00 64.84 145 LEU D CA 1
ATOM 3807 C C . LEU D 1 103 ? 66.315 57.966 50.150 1.00 71.39 145 LEU D C 1
ATOM 3808 O O . LEU D 1 103 ? 67.118 58.832 49.778 1.00 73.18 145 LEU D O 1
ATOM 3813 N N . SER D 1 104 ? 66.046 57.714 51.439 1.00 70.60 146 SER D N 1
ATOM 3814 C CA . SER D 1 104 ? 66.708 58.445 52.544 1.00 79.34 146 SER D CA 1
ATOM 3815 C C . SER D 1 104 ? 67.717 57.590 53.334 1.00 79.83 146 SER D C 1
ATOM 3816 O O . SER D 1 104 ? 67.950 57.825 54.523 1.00 78.91 146 SER D O 1
ATOM 3819 N N . GLU D 1 105 ? 68.251 56.569 52.666 1.00 80.55 147 GLU D N 1
ATOM 3820 C CA . GLU D 1 105 ? 69.611 56.043 52.906 1.00 84.64 147 GLU D CA 1
ATOM 3821 C C . GLU D 1 105 ? 69.874 55.297 54.227 1.00 82.87 147 GLU D C 1
ATOM 3822 O O . GLU D 1 105 ? 70.072 54.076 54.213 1.00 83.29 147 GLU D O 1
ATOM 3824 N N . GLU D 1 106 ? 69.911 56.018 55.348 1.00 80.95 148 GLU D N 1
ATOM 3825 C CA . GLU D 1 106 ? 70.381 55.424 56.606 1.00 76.50 148 GLU D CA 1
ATOM 3826 C C . GLU D 1 106 ? 69.455 54.311 57.089 1.00 66.10 148 GLU D C 1
ATOM 3827 O O . GLU D 1 106 ? 68.368 54.578 57.593 1.00 59.71 148 GLU D O 1
ATOM 3833 N N . VAL D 1 107 ? 69.892 53.064 56.915 1.00 59.63 149 VAL D N 1
ATOM 3834 C CA . VAL D 1 107 ? 69.185 51.914 57.480 1.00 55.61 149 VAL D CA 1
ATOM 3835 C C . VAL D 1 107 ? 69.220 52.064 58.998 1.00 55.93 149 VAL D C 1
ATOM 3836 O O . VAL D 1 107 ? 70.296 52.169 59.580 1.00 61.91 149 VAL D O 1
ATOM 3840 N N . LYS D 1 108 ? 68.050 52.112 59.627 1.00 54.79 150 LYS D N 1
ATOM 3841 C CA . LYS D 1 108 ? 67.952 52.197 61.088 1.00 56.82 150 LYS D CA 1
ATOM 3842 C C . LYS D 1 108 ? 67.143 51.014 61.566 1.00 46.21 150 LYS D C 1
ATOM 3843 O O . LYS D 1 108 ? 66.502 50.347 60.772 1.00 38.92 150 LYS D O 1
ATOM 3849 N N . ILE D 1 109 ? 67.192 50.747 62.863 1.00 45.26 151 ILE D N 1
ATOM 3850 C CA . ILE D 1 109 ? 66.379 49.698 63.441 1.00 45.03 151 ILE D CA 1
ATOM 3851 C C . ILE D 1 109 ? 65.050 50.356 63.813 1.00 41.28 151 ILE D C 1
ATOM 3852 O O . ILE D 1 109 ? 65.036 51.377 64.513 1.00 43.63 151 ILE D O 1
ATOM 3857 N N . GLY D 1 110 ? 63.942 49.795 63.333 1.00 36.19 152 GLY D N 1
ATOM 3858 C CA . GLY D 1 110 ? 62.592 50.348 63.634 1.00 35.89 152 GLY D CA 1
ATOM 3859 C C . GLY D 1 110 ? 61.951 49.704 64.835 1.00 36.84 152 GLY D C 1
ATOM 3860 O O . GLY D 1 110 ? 62.566 48.851 65.464 1.00 38.38 152 GLY D O 1
ATOM 3861 N N . ALA D 1 111 ? 60.691 50.078 65.138 1.00 43.13 153 ALA D N 1
ATOM 3862 C CA . ALA D 1 111 ? 60.056 49.693 66.422 1.00 44.59 153 ALA D CA 1
ATOM 3863 C C . ALA D 1 111 ? 59.816 48.197 66.572 1.00 46.74 153 ALA D C 1
ATOM 3864 O O . ALA D 1 111 ? 59.632 47.695 67.695 1.00 47.44 153 ALA D O 1
ATOM 3866 N N . HIS D 1 112 ? 59.858 47.481 65.442 1.00 42.19 154 HIS D N 1
ATOM 3867 C CA . HIS D 1 112 ? 59.663 46.039 65.456 1.00 41.49 154 HIS D CA 1
ATOM 3868 C C . HIS D 1 112 ? 60.958 45.303 65.762 1.00 40.18 154 HIS D C 1
ATOM 3869 O O . HIS D 1 112 ? 60.997 44.060 65.770 1.00 47.46 154 HIS D O 1
ATOM 3876 N N . GLY D 1 113 ? 62.023 46.067 65.988 1.00 39.73 155 GLY D N 1
ATOM 3877 C CA . GLY D 1 113 ? 63.352 45.500 66.183 1.00 42.36 155 GLY D CA 1
ATOM 3878 C C . GLY D 1 113 ? 64.087 45.173 64.889 1.00 38.46 155 GLY D C 1
ATOM 3879 O O . GLY D 1 113 ? 65.183 44.656 64.937 1.00 43.15 155 GLY D O 1
ATOM 3880 N N . LYS D 1 114 ? 63.491 45.492 63.740 1.00 34.81 156 LYS D N 1
ATOM 3881 C CA . LYS D 1 114 ? 64.031 45.115 62.423 1.00 32.36 156 LYS D CA 1
ATOM 3882 C C . LYS D 1 114 ? 64.585 46.313 61.658 1.00 31.52 156 LYS D C 1
ATOM 3883 O O . LYS D 1 114 ? 64.106 47.438 61.812 1.00 30.06 156 LYS D O 1
ATOM 3889 N N . PRO D 1 115 ? 65.574 46.073 60.770 1.00 34.64 157 PRO D N 1
ATOM 3890 C CA . PRO D 1 115 ? 66.096 47.179 59.974 1.00 32.33 157 PRO D CA 1
ATOM 3891 C C . PRO D 1 115 ? 65.050 47.725 59.000 1.00 26.03 157 PRO D C 1
ATOM 3892 O O . PRO D 1 115 ? 64.243 46.959 58.487 1.00 28.40 157 PRO D O 1
ATOM 3896 N N . VAL D 1 116 ? 65.060 49.042 58.786 1.00 24.49 158 VAL D N 1
ATOM 3897 C CA . VAL D 1 116 ? 64.082 49.701 57.953 1.00 22.08 158 VAL D CA 1
ATOM 3898 C C . VAL D 1 116 ? 64.716 50.824 57.167 1.00 22.70 158 VAL D C 1
ATOM 3899 O O . VAL D 1 116 ? 65.756 51.368 57.564 1.00 30.17 158 VAL D O 1
ATOM 3903 N N . ILE D 1 117 ? 64.106 51.138 56.032 1.00 26.05 159 ILE D N 1
ATOM 3904 C CA . ILE D 1 117 ? 64.427 52.362 55.279 1.00 28.74 159 ILE D CA 1
ATOM 3905 C C . ILE D 1 117 ? 63.123 53.008 54.815 1.00 27.51 159 ILE D C 1
ATOM 3906 O O . ILE D 1 117 ? 62.073 52.335 54.718 1.00 21.68 159 ILE D O 1
ATOM 3911 N N . PHE D 1 118 ? 63.191 54.321 54.587 1.00 24.67 160 PHE D N 1
ATOM 3912 C CA . PHE D 1 118 ? 62.043 55.115 54.127 1.00 24.77 160 PHE D CA 1
ATOM 3913 C C . PHE D 1 118 ? 62.279 55.731 52.739 1.00 29.75 160 PHE D C 1
ATOM 3914 O O . PHE D 1 118 ? 63.328 56.345 52.480 1.00 37.76 160 PHE D O 1
ATOM 3922 N N . LEU D 1 119 ? 61.289 55.563 51.861 1.00 27.16 161 LEU D N 1
ATOM 3923 C CA . LEU D 1 119 ? 61.239 56.223 50.571 1.00 28.88 161 LEU D CA 1
ATOM 3924 C C . LEU D 1 119 ? 60.151 57.287 50.629 1.00 29.79 161 LEU D C 1
ATOM 3925 O O . LEU D 1 119 ? 58.988 56.988 50.915 1.00 30.62 161 LEU D O 1
ATOM 3930 N N . HIS D 1 120 ? 60.511 58.527 50.341 1.00 39.20 162 HIS D N 1
ATOM 3931 C CA . HIS D 1 120 ? 59.551 59.629 50.376 1.00 43.88 162 HIS D CA 1
ATOM 3932 C C . HIS D 1 120 ? 58.789 59.742 49.035 1.00 45.73 162 HIS D C 1
ATOM 3933 O O . HIS D 1 120 ? 59.258 59.259 48.001 1.00 46.79 162 HIS D O 1
ATOM 3940 N N . PRO D 1 121 ? 57.580 60.336 49.051 1.00 48.96 163 PRO D N 1
ATOM 3941 C CA . PRO D 1 121 ? 56.753 60.414 47.831 1.00 54.19 163 PRO D CA 1
ATOM 3942 C C . PRO D 1 121 ? 57.253 61.416 46.787 1.00 62.47 163 PRO D C 1
ATOM 3943 O O . PRO D 1 121 ? 56.520 62.331 46.403 1.00 71.78 163 PRO D O 1
ATOM 3947 N N . LYS D 1 122 ? 58.487 61.239 46.319 1.00 69.39 164 LYS D N 1
ATOM 3948 C CA . LYS D 1 122 ? 59.053 62.120 45.291 1.00 76.73 164 LYS D CA 1
ATOM 3949 C C . LYS D 1 122 ? 59.499 61.373 44.019 1.00 78.15 164 LYS D C 1
ATOM 3950 O O . LYS D 1 122 ? 60.151 61.965 43.139 1.00 82.03 164 LYS D O 1
ATOM 3956 N N . ASP D 1 123 ? 59.139 60.089 43.917 1.00 70.81 165 ASP D N 1
ATOM 3957 C CA . ASP D 1 123 ? 59.209 59.363 42.639 1.00 76.20 165 ASP D CA 1
ATOM 3958 C C . ASP D 1 123 ? 57.844 58.828 42.199 1.00 73.25 165 ASP D C 1
ATOM 3959 O O . ASP D 1 123 ? 57.724 57.704 41.698 1.00 70.29 165 ASP D O 1
ATOM 3964 N N . CYS D 1 124 ? 56.824 59.659 42.413 1.00 72.85 166 CYS D N 1
ATOM 3965 C CA . CYS D 1 124 ? 55.487 59.496 41.829 1.00 71.38 166 CYS D CA 1
ATOM 3966 C C . CYS D 1 124 ? 54.601 58.448 42.515 1.00 60.57 166 CYS D C 1
ATOM 3967 O O . CYS D 1 124 ? 53.442 58.270 42.114 1.00 59.80 166 CYS D O 1
ATOM 3970 N N . GLY D 1 125 ? 55.127 57.795 43.554 1.00 52.63 167 GLY D N 1
ATOM 3971 C CA . GLY D 1 125 ? 54.395 56.763 44.276 1.00 50.13 167 GLY D CA 1
ATOM 3972 C C . GLY D 1 125 ? 53.283 57.218 45.216 1.00 49.32 167 GLY D C 1
ATOM 3973 O O . GLY D 1 125 ? 52.521 56.384 45.691 1.00 44.84 167 GLY D O 1
ATOM 3974 N N . GLY D 1 126 ? 53.189 58.521 45.495 1.00 54.42 168 GLY D N 1
ATOM 3975 C CA . GLY D 1 126 ? 52.060 59.088 46.251 1.00 55.10 168 GLY D CA 1
ATOM 3976 C C . GLY D 1 126 ? 52.006 59.014 47.788 1.00 51.17 168 GLY D C 1
ATOM 3977 O O . GLY D 1 126 ? 51.183 59.705 48.397 1.00 55.02 168 GLY D O 1
ATOM 3978 N N . VAL D 1 127 ? 52.866 58.210 48.420 1.00 45.20 169 VAL D N 1
ATOM 3979 C CA . VAL D 1 127 ? 52.858 58.029 49.882 1.00 37.85 169 VAL D CA 1
ATOM 3980 C C . VAL D 1 127 ? 54.287 57.842 50.459 1.00 34.59 169 VAL D C 1
ATOM 3981 O O . VAL D 1 127 ? 55.204 57.396 49.746 1.00 35.29 169 VAL D O 1
ATOM 3985 N N . LEU D 1 128 ? 54.482 58.178 51.738 1.00 31.04 170 LEU D N 1
ATOM 3986 C CA . LEU D 1 128 ? 55.701 57.746 52.469 1.00 27.23 170 LEU D CA 1
ATOM 3987 C C . LEU D 1 128 ? 55.746 56.211 52.667 1.00 26.46 170 LEU D C 1
ATOM 3988 O O . LEU D 1 128 ? 54.843 55.627 53.224 1.00 25.46 170 LEU D O 1
ATOM 3993 N N . VAL D 1 129 ? 56.776 55.568 52.145 1.00 17.95 171 VAL D N 1
ATOM 3994 C CA . VAL D 1 129 ? 56.915 54.123 52.178 1.00 20.13 171 VAL D CA 1
ATOM 3995 C C . VAL D 1 129 ? 58.066 53.631 53.073 1.00 21.90 171 VAL D C 1
ATOM 3996 O O . VAL D 1 129 ? 59.243 53.911 52.839 1.00 23.11 171 VAL D O 1
ATOM 4000 N N . GLU D 1 130 ? 57.706 52.851 54.085 1.00 17.86 172 GLU D N 1
ATOM 4001 C CA . GLU D 1 130 ? 58.695 52.254 54.973 1.00 14.87 172 GLU D CA 1
ATOM 4002 C C . GLU D 1 130 ? 58.917 50.895 54.393 1.00 18.62 172 GLU D C 1
ATOM 4003 O O . GLU D 1 130 ? 57.973 50.216 54.068 1.00 19.34 172 GLU D O 1
ATOM 4009 N N . LEU D 1 131 ? 60.161 50.497 54.231 1.00 17.80 173 LEU D N 1
ATOM 4010 C CA . LEU D 1 131 ? 60.447 49.125 53.826 1.00 18.88 173 LEU D CA 1
ATOM 4011 C C . LEU D 1 131 ? 61.154 48.436 55.007 1.00 20.96 173 LEU D C 1
ATOM 4012 O O . LEU D 1 131 ? 62.087 48.988 55.558 1.00 20.83 173 LEU D O 1
ATOM 4017 N N . GLU D 1 132 ? 60.682 47.250 55.385 1.00 20.57 174 GLU D N 1
ATOM 4018 C CA . GLU D 1 132 ? 61.176 46.543 56.568 1.00 20.33 174 GLU D CA 1
ATOM 4019 C C . GLU D 1 132 ? 61.538 45.158 56.158 1.00 18.41 174 GLU D C 1
ATOM 4020 O O . GLU D 1 132 ? 60.821 44.547 55.397 1.00 22.29 174 GLU D O 1
ATOM 4026 N N . GLN D 1 133 ? 62.633 44.669 56.713 1.00 20.65 175 GLN D N 1
ATOM 4027 C CA . GLN D 1 133 ? 63.131 43.324 56.484 1.00 25.49 175 GLN D CA 1
ATOM 4028 C C . GLN D 1 133 ? 62.174 42.304 57.101 1.00 28.62 175 GLN D C 1
ATOM 4029 O O . GLN D 1 133 ? 61.836 42.394 58.285 1.00 28.70 175 GLN D O 1
ATOM 4035 N N . ALA D 1 134 ? 61.745 41.343 56.291 1.00 37.08 176 ALA D N 1
ATOM 4036 C CA . ALA D 1 134 ? 60.820 40.327 56.747 1.00 37.14 176 ALA D CA 1
ATOM 4037 C C . ALA D 1 134 ? 61.498 39.458 57.794 1.00 45.01 176 ALA D C 1
ATOM 4038 O O . ALA D 1 134 ? 60.888 39.122 58.807 1.00 51.71 176 ALA D O 1
#

CATH classification: 3.10.180.10

Nearest PDB structures (foldseek):
  3rmu-assembly2_D  TM=1.001E+00  e=4.125E-26  Homo sapiens
  6qh4-assembly2_D-2  TM=9.781E-01  e=7.044E-24  Homo sapiens
  6qh4-assembly2_B  TM=9.876E-01  e=1.214E-23  Homo sapiens
  6qh4-assembly1_C  TM=9.771E-01  e=1.745E-23  Homo sapiens
  6qh4-assembly1_A  TM=9.772E-01  e=3.195E-23  Homo sapiens

Organism: Homo sapiens (NCBI:txid9606)

B-factor: mean 35.71, std 17.67, range [10.51, 152.33]

Foldseek 3Di:
DDWADWAEFEWEAADQVVVQCCCCPVVNFDKADWDDDVVQQWIWMWTCPPRHTYTYIYGHDDVHPCPVVCVVVVRIGGAEIEIEDADPVVVLVVCVVVVDPQWDPDFDQDPVRWTKTWGQPRPVPPHIYIYTHD/DFWADWAEWEKEAADQVVVQCCCCPVVNFDKDDWDDDVVQQWIWMWTCPPRYIYTYIYGHDDDHPCPVVCVVVVRIGGAAIEIEGQDVVVVLVVVVVVVDPQWPPDWDQDSVRFTWTWGQPRPVPRGIYIYTYD/DFWADWAEWEKEAADQVVVQCCCCVVVNWDKADWDDDVVQQWIWMWTCPPRHIYTYIYGHDDDHPCPVVCVVVVRIGGAEIEIEGQDQVVVLVVCVVVVQPQWPNDWDQDPVRFTWTWGQCPPVPPHIYIYTHD/DQWADWAEWEKEALDQVVVQCCCCPVVNFDKDDWDDDVVQQWIWMWTCPPRYIYTYIYGDDDDHPCPVVCVVVVGIGTAEIEIEGQDPVVVLVVCVVVVQPQWPPDFDQDPVRWTWTWGQCPVVPPHIYIYTYD

GO terms:
  GO:1901290 succinyl-CoA biosynthetic process (P, IDA)
  GO:0005739 mitochondrion (C, TAS)
  GO:0005739 mitochondrion (C, HTP)
  GO:0005759 mitochondrial matrix (C, TAS)
  GO:0019626 short-chain fatty acid catabolic process (P, TAS)
  GO:0004493 methylmalonyl-CoA epimerase activity (F, TAS)
  GO:0005515 protein binding (F, IPI)
  GO:0004493 methylmalonyl-CoA epimerase activity (F, IDA)
  GO:0046491 L-methylmalonyl-CoA metabolic process (P, IDA)

InterPro domains:
  IPR017515 Methylmalonyl-CoA epimerase [TIGR03081] (47-175)
  IPR017515 Methylmalonyl-CoA epimerase [cd07249] (48-175)
  IPR029068 Glyoxalase/Bleomycin resistance protein/Dihydroxybiphenyl dioxygenase [G3DSA:3.10.180.10] (45-176)
  IPR029068 Glyoxalase/Bleomycin resistance protein/Dihydroxybiphenyl dioxygenase [SSF54593] (44-175)
  IPR037523 Vicinal oxygen chelate (VOC), core domain [PS51819] (47-176)
  IPR051785 Methylmalonyl-CoA/ethylmalonyl-CoA epimerase [PTHR43048] (32-176)